Protein 5O9Q (pdb70)

CATH classification: 3.20.20.80

B-factor: mean 20.16, std 7.57, range [9.82, 66.35]

Organism: Saccharomyces cerevisiae (strain ATCC 204508 / S288c) (NCBI:txid559292)

Solvent-accessible surface area: 20096 Å² total; per-residue (Å²): 117,49,148,136,0,20,22,6,78,51,28,41,35,21,1,0,26,51,137,72,13,97,22,20,16,0,36,0,0,0,4,25,37,98,99,154,117,94,196,123,49,62,23,34,14,5,2,26,38,45,160,24,1,84,54,0,10,69,43,0,121,79,1,41,7,34,0,0,0,4,44,4,0,14,31,121,116,76,7,63,96,0,0,71,21,1,1,46,65,20,2,8,0,0,0,4,0,12,18,105,107,35,44,9,77,80,140,109,18,17,4,7,12,96,11,10,61,16,1,34,49,0,0,71,29,0,3,87,15,38,0,0,1,0,0,0,0,2,46,42,8,0,43,47,86,82,9,0,43,0,0,0,1,0,6,0,0,0,62,3,0,68,109,63,3,65,162,26,163,46,74,113,4,14,0,0,0,0,3,26,37,44,58,152,0,52,87,30,1,9,88,0,0,4,0,8,143,20,79,1,31,0,1,0,6,4,2,67,44,13,38,5,169,30,72,43,28,115,15,16,1,112,88,16,7,129,66,18,126,66,22,67,15,0,2,0,0,0,20,0,1,18,32,146,62,137,65,4,12,2,34,7,0,47,18,1,8,26,117,146,1,5,74,22,2,1,0,0,0,1,48,2,0,2,29,31,168,42,76,57,4,0,0,83,30,49,153,139,100,26,24,66,90,46,74,8,7,125,36,0,87,148,21,3,85,136,13,119,26,167,37,54,49,25,128,104,67,108,154,217,78,55,137,13,7,140,83,34,138,34,74,2,19,2,24,102,138,30,6,137,69,7,64,143,80,60,0,30,28,9,73,86,90,14,20,0,8,8,34,67,214,98,63,56,125,111,36,39,64,101,8,49,81,132,39,100,10,66,34,15,110,33,57,3,92,67,12,114,48,18,118,36,8,10,0,15,58,36,21,16,0,1,16,2,1,3,68,24,101,155,54,57,132,70,130,138,24,41,22,154,34,169,15,22,104,35,14,108,89,31,79,117,179,155

Secondary structure (DSSP, 8-state):
--TTSPPEEEETTEEEETTT-BBP-EEEEE--------SS-SS--GGG-HHHHHHHHHHHHHHT-SEEEE----TTS--HHHHHHHHHTT-EEEEES-BTTBS--TTS----HHHHHHHHHHHHHHTT-TTEEEEEEEESSS-STT-GGGHHHHHHHHHHHHHHHHHSSS----EEEEE---TTTHHHHHHHTTSTT---S-EEEEE----SS--HHHHSHHHHHHHHTT-SS-EEEEEE---SSSS---THHHHHTSHHHHTT--EEEES-SB--SSS--SEEE-TTS-EEE-THHHHHHHHHHH------BHHHHH--PPPPPPPBTTTB---SS-PPPP-HHHHHHHHHH-SEEE----HHHHHHHHHHHHS--GGG-EETTTTEE-TTTTS-HHHHHHHHHH-------SS--SS--TTEEE-GGGG---

InterPro domains:
  IPR004886 Glucanosyltransferase [PF03198] (28-343)
  IPR004886 Glucanosyltransferase [PTHR31468] (13-552)
  IPR012946 X8 domain [PF07983] (405-471)
  IPR012946 X8 domain [SM00768] (401-491)
  IPR017853 Glycoside hydrolase superfamily [SSF51445] (56-323)

GO terms:
  GO:0042124 1,3-beta-glucanosyltransferase activity (F, IDA)
  GO:0070880 fungal-type cell wall beta-glucan biosynthetic process (P, IDA)
  GO:0030476 ascospore wall assembly (P, IGI)
  GO:0000324 fungal-type vacuole (C, HDA)
  GO:0005737 cytoplasm (C, HDA)
  GO:0030476 ascospore wall assembly (P, IMP)

Structure (mmCIF, N/CA/C/O backbone):
data_5O9Q
#
_entry.id   5O9Q
#
_cell.length_a   49.963
_cell.length_b   70.508
_cell.length_c   150.585
_cell.angle_alpha   90.00
_cell.angle_beta   90.00
_cell.angle_gamma   90.00
#
_symmetry.space_group_name_H-M   'P 21 21 21'
#
loop_
_entity.id
_entity.type
_entity.pdbx_description
1 polymer '1,3-beta-glucanosyltransferase GAS2'
2 branched beta-D-glucopyranose-(1-3)-beta-D-glucopyranose-(1-3)-beta-D-glucopyranose
3 non-polymer (2~{R},3~{S},4~{S},5~{R},6~{S})-2-(hydroxymethyl)-6-[(2~{R},3~{R},4~{S},5~{R},6~{S})-2-(hydroxymethyl)-6-[(2~{R},3~{R},4~{S},5~{R},6~{R})-2-(hydroxymethyl)-3,5-bis(oxidanyl)-6-[4-(phenylmethoxymethyl)-1,2,3-triazol-1-yl]oxan-4-yl]oxy-3,5-bis(oxidanyl)oxan-4-yl]oxy-oxane-3,4,5-triol
4 water water
#
loop_
_atom_site.group_PDB
_atom_site.id
_atom_site.type_symbol
_atom_site.label_atom_id
_atom_site.label_alt_id
_atom_site.label_comp_id
_atom_site.label_asym_id
_atom_site.label_entity_id
_atom_site.label_seq_id
_atom_site.pdbx_PDB_ins_code
_atom_site.Cartn_x
_atom_site.Cartn_y
_atom_site.Cartn_z
_atom_site.occupancy
_atom_site.B_iso_or_equiv
_atom_site.auth_seq_id
_atom_site.auth_comp_id
_atom_site.auth_asym_id
_atom_site.auth_atom_id
_atom_site.pdbx_PDB_model_num
ATOM 1 N N . SER A 1 29 ? 2.466 -7.434 41.494 1.00 27.34 29 SER A N 1
ATOM 2 C CA . SER A 1 29 ? 2.466 -8.605 40.558 1.00 27.15 29 SER A CA 1
ATOM 3 C C . SER A 1 29 ? 1.540 -8.389 39.356 1.00 26.15 29 SER A C 1
ATOM 4 O O . SER A 1 29 ? 0.459 -7.810 39.495 1.00 26.45 29 SER A O 1
ATOM 7 N N . PHE A 1 30 ? 1.975 -8.869 38.190 1.00 25.16 30 PHE A N 1
ATOM 8 C CA . PHE A 1 30 ? 1.188 -8.817 36.952 1.00 23.99 30 PHE A CA 1
ATOM 9 C C . PHE A 1 30 ? 1.018 -10.208 36.323 1.00 23.83 30 PHE A C 1
ATOM 10 O O . PHE A 1 30 ? 0.889 -10.334 35.103 1.00 23.38 30 PHE A O 1
ATOM 18 N N . GLU A 1 31 ? 0.973 -11.246 37.161 1.00 23.89 31 GLU A N 1
ATOM 19 C CA . GLU A 1 31 ? 0.978 -12.643 36.692 0.50 23.96 31 GLU A CA 1
ATOM 20 C C . GLU A 1 31 ? -0.225 -12.988 35.806 1.00 23.31 31 GLU A C 1
ATOM 21 O O . GLU A 1 31 ? -0.093 -13.746 34.843 1.00 23.45 31 GLU A O 1
ATOM 27 N N . LYS A 1 32 ? -1.386 -12.420 36.129 1.00 22.52 32 LYS A N 1
ATOM 28 C CA . LYS A 1 32 ? -2.619 -12.687 35.384 1.00 21.93 32 LYS A CA 1
ATOM 29 C C . LYS A 1 32 ? -2.732 -11.914 34.061 1.00 20.71 32 LYS A C 1
ATOM 30 O O . LYS A 1 32 ? -3.650 -12.177 33.287 1.00 20.64 32 LYS A O 1
ATOM 36 N N . THR A 1 33 ? -1.824 -10.966 33.807 1.00 19.64 33 THR A N 1
ATOM 37 C CA . THR A 1 33 ? -1.765 -10.272 32.515 1.00 18.61 33 THR A CA 1
ATOM 38 C C . THR A 1 33 ? -0.356 -10.300 31.923 1.00 18.29 33 THR A C 1
ATOM 39 O O . THR A 1 33 ? 0.389 -9.322 32.046 1.00 18.02 33 THR A O 1
ATOM 43 N N . PRO A 1 34 ? 0.015 -11.420 31.269 1.00 18.11 34 PRO A N 1
ATOM 44 C CA . PRO A 1 34 ? 1.240 -11.420 30.471 1.00 17.92 34 PRO A CA 1
ATOM 45 C C . PRO A 1 34 ? 1.125 -10.414 29.333 1.00 17.27 34 PRO A C 1
ATOM 46 O O . PRO A 1 34 ? 0.030 -10.211 28.807 1.00 16.84 34 PRO A O 1
ATOM 50 N N . ALA A 1 35 ? 2.237 -9.793 28.962 1.00 16.89 35 ALA A N 1
ATOM 51 C CA . ALA A 1 35 ? 2.229 -8.810 27.878 1.00 16.46 35 ALA A CA 1
ATOM 52 C C . ALA A 1 35 ? 1.698 -9.441 26.594 1.00 16.41 35 ALA A C 1
ATOM 53 O O . ALA A 1 35 ? 1.997 -10.598 26.288 1.00 16.64 35 ALA A O 1
ATOM 55 N N . ILE A 1 36 ? 0.879 -8.683 25.872 1.00 16.03 36 ILE A N 1
ATOM 56 C CA . ILE A 1 36 ? 0.365 -9.099 24.574 1.00 16.03 36 ILE A CA 1
ATOM 57 C C . ILE A 1 36 ? 1.317 -8.573 23.506 1.00 16.13 36 ILE A C 1
ATOM 58 O O . ILE A 1 36 ? 1.766 -7.432 23.579 1.00 15.79 36 ILE A O 1
ATOM 63 N N . LYS A 1 37 ? 1.637 -9.414 22.528 1.00 16.65 37 LYS A N 1
ATOM 64 C CA . LYS A 1 37 ? 2.466 -9.009 21.393 1.00 16.97 37 LYS A CA 1
ATOM 65 C C . LYS A 1 37 ? 1.680 -9.185 20.105 1.00 16.93 37 LYS A C 1
ATOM 66 O O . LYS A 1 37 ? 0.620 -9.810 20.095 1.00 17.07 37 LYS A O 1
ATOM 72 N N . ILE A 1 38 ? 2.209 -8.618 19.027 1.00 16.83 38 ILE A N 1
ATOM 73 C CA . ILE A 1 38 ? 1.627 -8.754 17.699 1.00 17.01 38 ILE A CA 1
ATOM 74 C C . ILE A 1 38 ? 2.531 -9.643 16.856 1.00 17.66 38 ILE A C 1
ATOM 75 O O . ILE A 1 38 ? 3.748 -9.469 16.852 1.00 17.83 38 ILE A O 1
ATOM 80 N N . VAL A 1 39 ? 1.922 -10.609 16.169 1.00 18.36 39 VAL A N 1
ATOM 81 C CA . VAL A 1 39 ? 2.578 -11.350 15.093 1.00 19.04 39 VAL A CA 1
ATOM 82 C C . VAL A 1 39 ? 1.632 -11.306 13.895 1.00 19.31 39 VAL A C 1
ATOM 83 O O . VAL A 1 39 ? 0.481 -11.732 14.002 1.00 19.55 39 VAL A O 1
ATOM 87 N N . GLY A 1 40 ? 2.118 -10.774 12.772 1.00 19.57 40 GLY A N 1
ATOM 88 C CA . GLY A 1 40 ? 1.294 -10.536 11.584 1.00 19.67 40 GLY A CA 1
ATOM 89 C C . GLY A 1 40 ? 0.088 -9.664 11.884 1.00 19.32 40 GLY A C 1
ATOM 90 O O . GLY A 1 40 ? 0.241 -8.547 12.378 1.00 19.24 40 GLY A O 1
ATOM 91 N N . ASN A 1 41 ? -1.110 -10.183 11.616 1.00 19.26 41 ASN A N 1
ATOM 92 C CA . ASN A 1 41 ? -2.354 -9.429 11.833 1.00 18.86 41 ASN A CA 1
ATOM 93 C C . ASN A 1 41 ? -3.185 -9.910 13.033 1.00 18.49 41 ASN A C 1
ATOM 94 O O . ASN A 1 41 ? -4.409 -9.763 13.046 1.00 18.39 41 ASN A O 1
ATOM 99 N N . LYS A 1 42 ? -2.511 -10.475 14.041 1.00 18.26 42 LYS A N 1
ATOM 100 C CA . LYS A 1 42 ? -3.171 -10.971 15.251 1.00 17.99 42 LYS A CA 1
ATOM 101 C C . LYS A 1 42 ? -2.383 -10.622 16.518 1.00 17.42 42 LYS A C 1
ATOM 102 O O . LYS A 1 42 ? -1.163 -10.433 16.474 1.00 17.27 42 LYS A O 1
ATOM 108 N N . PHE A 1 43 ? -3.105 -10.521 17.633 1.00 16.95 43 PHE A N 1
ATOM 109 C CA . PHE A 1 43 ? -2.514 -10.352 18.963 1.00 16.75 43 PHE A CA 1
ATOM 110 C C . PHE A 1 43 ? -2.299 -11.729 19.583 1.00 17.20 43 PHE A C 1
ATOM 111 O O . PHE A 1 43 ? -3.136 -12.615 19.402 1.00 17.30 43 PHE A O 1
ATOM 119 N N . PHE A 1 44 ? -1.207 -11.894 20.330 1.00 17.48 44 PHE A N 1
ATOM 120 C CA . PHE A 1 44 ? -0.924 -13.148 21.041 1.00 18.10 44 PHE A CA 1
ATOM 121 C C . PHE A 1 44 ? -0.446 -12.888 22.462 1.00 18.41 44 PHE A C 1
ATOM 122 O O . PHE A 1 44 ? 0.334 -11.968 22.703 1.00 18.01 44 PHE A O 1
ATOM 130 N N . ASP A 1 45 ? -0.924 -13.713 23.392 1.00 19.12 45 ASP A N 1
ATOM 131 C CA . ASP A 1 45 ? -0.406 -13.762 24.758 1.00 19.79 45 ASP A CA 1
ATOM 132 C C . ASP A 1 45 ? 1.044 -14.246 24.679 1.00 20.39 45 ASP A C 1
ATOM 133 O O . ASP A 1 45 ? 1.304 -15.332 24.162 1.00 20.73 45 ASP A O 1
ATOM 138 N N . SER A 1 46 ? 1.978 -13.441 25.189 1.00 20.68 46 SER A N 1
ATOM 139 C CA . SER A 1 46 ? 3.415 -13.725 25.048 1.00 21.29 46 SER A CA 1
ATOM 140 C C . SER A 1 46 ? 3.907 -14.959 25.818 1.00 22.16 46 SER A C 1
ATOM 141 O O . SER A 1 46 ? 4.964 -15.496 25.484 1.00 22.79 46 SER A O 1
ATOM 144 N N . GLU A 1 47 ? 3.161 -15.389 26.838 1.00 22.73 47 GLU A N 1
ATOM 145 C CA . GLU A 1 47 ? 3.519 -16.577 27.629 1.00 23.52 47 GLU A CA 1
ATOM 146 C C . GLU A 1 47 ? 2.860 -17.856 27.115 1.00 23.69 47 GLU A C 1
ATOM 147 O O . GLU A 1 47 ? 3.543 -18.860 26.901 1.00 24.17 47 GLU A O 1
ATOM 153 N N . SER A 1 48 ? 1.542 -17.822 26.932 1.00 23.18 48 SER A N 1
ATOM 154 C CA . SER A 1 48 ? 0.786 -19.000 26.483 1.00 23.23 48 SER A CA 1
ATOM 155 C C . SER A 1 48 ? 0.889 -19.250 24.974 1.00 23.04 48 SER A C 1
ATOM 156 O O . SER A 1 48 ? 0.788 -20.393 24.529 1.00 23.51 48 SER A O 1
ATOM 159 N N . GLY A 1 49 ? 1.057 -18.182 24.193 1.00 22.27 49 GLY A N 1
ATOM 160 C CA . GLY A 1 49 ? 1.067 -18.273 22.732 1.00 21.99 49 GLY A CA 1
ATOM 161 C C . GLY A 1 49 ? -0.312 -18.353 22.089 1.00 21.65 49 GLY A C 1
ATOM 162 O O . GLY A 1 49 ? -0.413 -18.536 20.875 1.00 21.50 49 GLY A O 1
ATOM 163 N N . GLU A 1 50 ? -1.367 -18.202 22.892 1.00 21.36 50 GLU A N 1
ATOM 164 C CA . GLU A 1 50 ? -2.747 -18.265 22.412 1.00 21.23 50 GLU A CA 1
ATOM 165 C C . GLU A 1 50 ? -3.117 -16.903 21.840 1.00 20.20 50 GLU A C 1
ATOM 166 O O . GLU A 1 50 ? -2.645 -15.874 22.336 1.00 19.72 50 GLU A O 1
ATOM 172 N N . GLN A 1 51 ? -3.965 -16.891 20.813 1.00 19.59 51 GLN A N 1
ATOM 173 C CA . GLN A 1 51 ? -4.451 -15.629 20.251 1.00 18.91 51 GLN A CA 1
ATOM 174 C C . GLN A 1 51 ? -5.268 -14.874 21.299 1.00 18.32 51 GLN A C 1
ATOM 175 O O . GLN A 1 51 ? -6.058 -15.469 22.032 1.00 18.51 51 GLN A O 1
ATOM 181 N N . PHE A 1 52 ? -5.050 -13.562 21.355 1.00 17.54 52 PHE A N 1
ATOM 182 C CA . PHE A 1 52 ? -5.739 -12.675 22.282 1.00 17.05 52 PHE A CA 1
ATOM 183 C C . PHE A 1 52 ? -6.859 -11.964 21.534 1.00 16.57 52 PHE A C 1
ATOM 184 O O . PHE A 1 52 ? -6.607 -11.311 20.520 1.00 16.41 52 PHE A O 1
ATOM 192 N N . PHE A 1 53 ? -8.085 -12.110 22.030 1.00 16.36 53 PHE A N 1
ATOM 193 C CA . PHE A 1 53 ? -9.235 -11.361 21.528 1.00 16.04 53 PHE A CA 1
ATOM 194 C C . PHE A 1 53 ? -9.642 -10.321 22.558 1.00 15.61 53 PHE A C 1
ATOM 195 O O . PHE A 1 53 ? -9.786 -10.631 23.742 1.00 15.70 53 PHE A O 1
ATOM 203 N N . ILE A 1 54 ? -9.827 -9.087 22.093 1.00 15.11 54 ILE A N 1
ATOM 204 C CA . ILE A 1 54 ? -10.280 -7.992 22.941 1.00 14.78 54 ILE A CA 1
ATOM 205 C C . ILE A 1 54 ? -11.773 -8.170 23.216 1.00 14.79 54 ILE A C 1
ATOM 206 O O . ILE A 1 54 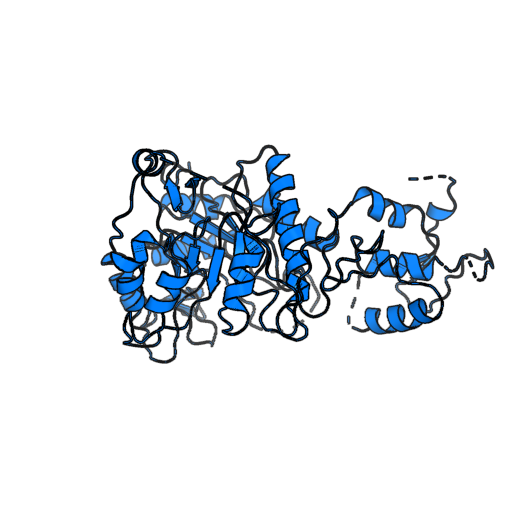? -12.565 -8.234 22.286 1.00 14.76 54 ILE A O 1
ATOM 211 N N . LYS A 1 55 ? -12.126 -8.286 24.493 1.00 14.81 55 LYS A N 1
ATOM 212 C CA . LYS A 1 55 ? -13.504 -8.202 24.968 1.00 14.88 55 LYS A CA 1
ATOM 213 C C . LYS A 1 55 ? -13.527 -7.007 25.894 1.00 14.40 55 LYS A C 1
ATOM 214 O O . LYS A 1 55 ? -13.207 -7.126 27.075 1.00 14.50 55 LYS A O 1
ATOM 220 N N . GLY A 1 56 ? -13.875 -5.844 25.353 1.00 13.86 56 GLY A N 1
ATOM 221 C CA . GLY A 1 56 ? -13.609 -4.596 26.049 1.00 13.47 56 GLY A CA 1
ATOM 222 C C . GLY A 1 56 ? -14.772 -3.668 26.297 1.00 13.17 56 GLY A C 1
ATOM 223 O O . GLY A 1 56 ? -15.889 -3.882 25.818 1.00 13.09 56 GLY A O 1
ATOM 224 N N . ILE A 1 57 ? -14.489 -2.632 27.076 1.00 12.95 57 ILE A N 1
ATOM 225 C CA . ILE A 1 57 ? -15.415 -1.521 27.252 1.00 12.86 57 ILE A CA 1
ATOM 226 C C . ILE A 1 57 ? -14.620 -0.228 27.444 1.00 12.76 57 ILE A C 1
ATOM 227 O O . ILE A 1 57 ? -13.550 -0.233 28.053 1.00 12.66 57 ILE A O 1
ATOM 232 N N . ALA A 1 58 ? -15.129 0.867 26.885 1.00 12.78 58 ALA A N 1
ATOM 233 C CA . ALA A 1 58 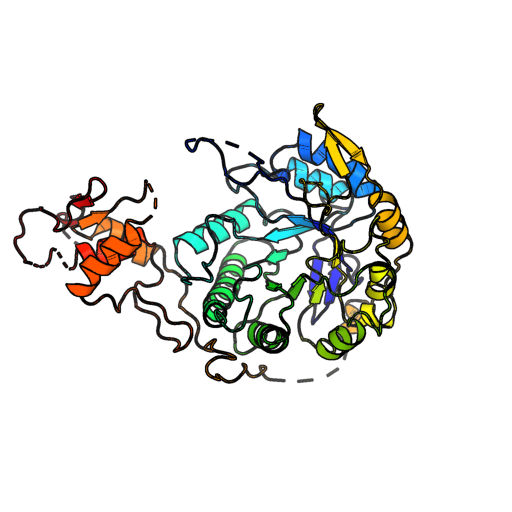? -14.538 2.185 27.114 1.00 12.87 58 ALA A CA 1
ATOM 234 C C . ALA A 1 58 ? -14.801 2.597 28.559 1.00 13.21 58 ALA A C 1
ATOM 235 O O . ALA A 1 58 ? -15.879 2.332 29.093 1.00 13.29 58 ALA A O 1
ATOM 237 N N . TYR A 1 59 ? -13.808 3.229 29.178 1.00 13.53 59 TYR A N 1
ATOM 238 C CA . TYR A 1 59 ? -13.857 3.610 30.590 1.00 14.12 59 TYR A CA 1
ATOM 239 C C . TYR A 1 59 ? -13.221 4.996 30.762 1.00 14.65 59 TYR A C 1
ATOM 240 O O . TYR A 1 59 ? -12.006 5.123 30.781 1.00 14.58 59 TYR A O 1
ATOM 249 N N . GLN A 1 60 ? -14.056 6.023 30.911 1.00 15.51 60 GLN A N 1
ATOM 250 C CA . GLN A 1 60 ? -13.628 7.421 30.889 1.00 16.24 60 GLN A CA 1
ATOM 251 C C . GLN A 1 60 ? -14.734 8.304 31.461 1.00 17.71 60 GLN A C 1
ATOM 252 O O . GLN A 1 60 ? -15.865 8.284 30.972 1.00 17.56 60 GLN A O 1
ATOM 258 N N . LEU A 1 61 ? -14.384 9.075 32.487 1.00 19.73 61 LEU A N 1
ATOM 259 C CA . LEU A 1 61 ? -15.306 9.980 33.170 1.00 21.79 61 LEU A CA 1
ATOM 260 C C . LEU A 1 61 ? -15.154 11.371 32.555 1.00 23.38 61 LEU A C 1
ATOM 261 O O . LEU A 1 61 ? -14.051 11.750 32.164 1.00 23.60 61 LEU A O 1
ATOM 266 N N . GLN A 1 62 ? -16.257 12.115 32.457 1.00 25.63 62 GLN A N 1
ATOM 267 C CA . GLN A 1 62 ? -16.238 13.503 31.972 1.00 27.54 62 GLN A CA 1
ATOM 268 C C . GLN A 1 62 ? -16.589 14.468 33.102 1.00 29.18 62 GLN A C 1
ATOM 269 O O . GLN A 1 62 ? -17.136 14.060 34.131 1.00 29.77 62 GLN A O 1
ATOM 275 N N . ARG A 1 63 ? -16.265 15.743 32.893 1.00 30.94 63 ARG A N 1
ATOM 276 C CA . ARG A 1 63 ? -16.751 16.835 33.738 1.00 32.38 63 ARG A CA 1
ATOM 277 C C . ARG A 1 63 ? -17.999 17.430 33.090 1.00 33.42 63 ARG A C 1
ATOM 278 O O . ARG A 1 63 ? -18.014 17.677 31.881 1.00 33.55 63 ARG A O 1
ATOM 286 N N . SER A 1 64 ? -19.039 17.654 33.893 1.00 34.69 64 SER A N 1
ATOM 287 C CA . SER A 1 64 ? -20.308 18.199 33.399 1.00 35.37 64 SER A CA 1
ATOM 288 C C . SER A 1 64 ? -20.196 19.697 33.134 1.00 35.81 64 SER A C 1
ATOM 289 O O . SER A 1 64 ? -19.615 20.437 33.929 1.00 36.64 64 SER A O 1
ATOM 292 N N . GLY A 1 73 ? -10.416 28.470 37.637 1.00 48.89 73 GLY A N 1
ATOM 293 C CA . GLY A 1 73 ? -9.785 28.863 36.382 1.00 48.48 73 GLY A CA 1
ATOM 294 C C . GLY A 1 73 ? -9.083 27.703 35.703 1.00 47.79 73 GLY A C 1
ATOM 295 O O . GLY A 1 73 ? -9.553 27.196 34.681 1.00 47.63 73 GLY A O 1
ATOM 296 N N . ALA A 1 74 ? -7.954 27.288 36.277 1.00 47.43 74 ALA A N 1
ATOM 297 C CA . ALA A 1 74 ? -7.160 26.176 35.745 1.00 46.53 74 ALA A CA 1
ATOM 298 C C . ALA A 1 74 ? -6.324 25.510 36.845 1.00 46.07 74 ALA A C 1
ATOM 299 O O . ALA A 1 74 ? -5.093 25.449 36.763 1.00 46.21 74 ALA A O 1
ATOM 301 N N . PHE A 1 75 ? -7.016 25.016 37.872 1.00 45.49 75 PHE A N 1
ATOM 302 C CA . PHE A 1 75 ? -6.388 24.286 38.986 1.00 44.85 75 PHE A CA 1
ATOM 303 C C . PHE A 1 75 ? -6.602 22.767 38.885 1.00 43.33 75 PHE A C 1
ATOM 304 O O . PHE A 1 75 ? -6.181 22.023 39.774 1.00 43.47 75 PHE A O 1
ATOM 312 N N . GLU A 1 76 ? -7.256 22.319 37.810 1.00 41.55 76 GLU A N 1
ATOM 313 C CA . GLU A 1 76 ? -7.481 20.896 37.540 1.00 40.08 76 GLU A CA 1
ATOM 314 C C . GLU A 1 76 ? -7.514 20.643 36.033 1.00 38.23 76 GLU A C 1
ATOM 315 O O . GLU A 1 76 ? -7.764 21.563 35.249 1.00 38.20 76 GLU A O 1
ATOM 321 N N . THR A 1 77 ? -7.263 19.397 35.636 1.00 36.20 77 THR A N 1
ATOM 322 C CA . THR A 1 77 ? -7.334 19.002 34.225 1.00 34.53 77 THR A CA 1
ATOM 323 C C . THR A 1 77 ? -8.789 18.962 33.757 1.00 33.19 77 THR A C 1
ATOM 324 O O . THR A 1 77 ? -9.687 18.659 34.543 1.00 33.09 77 THR A O 1
ATOM 328 N N . SER A 1 78 ? -9.011 19.282 32.481 1.00 31.49 78 SER A N 1
ATOM 329 C CA . SER A 1 78 ? -10.354 19.252 31.883 1.00 30.26 78 SER A CA 1
ATOM 330 C C . SER A 1 78 ? -10.923 17.834 31.883 1.00 28.67 78 SER A C 1
ATOM 331 O O . SER A 1 78 ? -12.083 17.616 32.238 1.00 28.96 78 SER A O 1
ATOM 334 N N . TYR A 1 79 ? -10.089 16.886 31.464 1.00 26.64 79 TYR A N 1
ATOM 335 C CA . TYR A 1 79 ? -10.388 15.453 31.578 1.00 25.11 79 TYR A CA 1
ATOM 336 C C . TYR A 1 79 ? -10.244 14.976 33.026 1.00 24.42 79 TYR A C 1
ATOM 337 O O . TYR A 1 79 ? -9.510 15.579 33.812 1.00 24.60 79 TYR A O 1
ATOM 346 N N . ILE A 1 80 ? -10.961 13.904 33.366 1.00 23.28 80 ILE A N 1
ATOM 347 C CA . ILE A 1 80 ? -10.797 13.209 34.646 1.00 22.65 80 ILE A CA 1
ATOM 348 C C . ILE A 1 80 ? -10.036 11.907 34.393 1.00 21.37 80 ILE A C 1
ATOM 349 O O . ILE A 1 80 ? -10.345 11.181 33.447 1.00 21.04 80 ILE A O 1
ATOM 354 N N . ASP A 1 81 ? -9.052 11.623 35.245 1.00 20.20 81 ASP A N 1
ATOM 355 C CA . ASP A 1 81 ? -8.246 10.408 35.151 1.00 19.21 81 ASP A CA 1
ATOM 356 C C . ASP A 1 81 ? -8.672 9.421 36.240 1.00 18.99 81 ASP A C 1
ATOM 357 O O . ASP A 1 81 ? -8.151 9.447 37.359 1.00 19.16 81 ASP A O 1
ATOM 362 N N . ALA A 1 82 ? -9.609 8.541 35.895 1.00 18.52 82 ALA A N 1
ATOM 363 C CA . ALA A 1 82 ? -10.103 7.517 36.825 1.00 18.51 82 ALA A CA 1
ATOM 364 C C . ALA A 1 82 ? -9.022 6.520 37.262 1.00 18.44 82 ALA A C 1
ATOM 365 O O . ALA A 1 82 ? -9.063 6.021 38.386 1.00 18.56 82 ALA A O 1
ATOM 367 N N . LEU A 1 83 ? -8.053 6.241 36.387 1.00 18.06 83 LEU A N 1
ATOM 368 C CA . LEU A 1 83 ? -6.936 5.350 36.731 1.00 18.17 83 LEU A CA 1
ATOM 369 C C . LEU A 1 83 ? -5.876 5.981 37.650 1.00 18.28 83 LEU A C 1
ATOM 370 O O . LEU A 1 83 ? -4.963 5.284 38.089 1.00 18.29 83 LEU A O 1
ATOM 375 N N . ALA A 1 84 ? -5.978 7.284 37.915 1.00 18.31 84 ALA A N 1
ATOM 376 C CA . ALA A 1 84 ? -5.147 7.957 38.919 1.00 18.62 84 ALA A CA 1
ATOM 377 C C . ALA A 1 84 ? -5.839 8.097 40.281 1.00 19.03 84 ALA A C 1
ATOM 378 O O . ALA A 1 84 ? -5.252 8.659 41.206 1.00 19.34 84 ALA A O 1
ATOM 380 N N . ASP A 1 85 ? -7.068 7.593 40.411 1.00 19.19 85 ASP A N 1
ATOM 381 C CA . ASP A 1 85 ? -7.845 7.739 41.644 1.00 19.73 85 ASP A CA 1
ATOM 382 C C . ASP A 1 85 ? -8.353 6.364 42.102 1.00 19.64 85 ASP A C 1
ATOM 383 O O . ASP A 1 85 ? -9.379 5.886 41.613 1.00 19.50 85 ASP A O 1
ATOM 388 N N . PRO A 1 86 ? -7.624 5.715 43.036 1.00 19.79 86 PRO A N 1
ATOM 389 C CA . PRO A 1 86 ? -8.005 4.398 43.549 1.00 19.89 86 PRO A CA 1
ATOM 390 C C . PRO A 1 86 ? -9.465 4.250 43.996 1.00 19.97 86 PRO A C 1
ATOM 391 O O . PRO A 1 86 ? -10.074 3.221 43.718 1.00 19.77 86 PRO A O 1
ATOM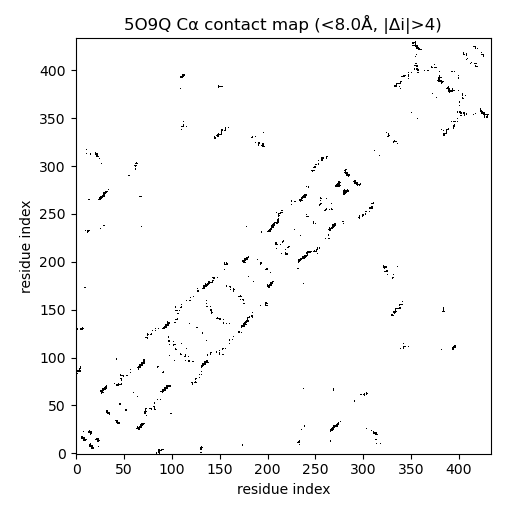 395 N N . LYS A 1 87 ? -10.032 5.264 44.651 1.00 20.21 87 LYS A N 1
ATOM 396 C CA . LYS A 1 87 ? -11.436 5.177 45.085 1.00 20.47 87 LYS A CA 1
ATOM 397 C C . LYS A 1 87 ? -12.422 5.041 43.916 1.00 19.82 87 LYS A C 1
ATOM 398 O O . LYS A 1 87 ? -13.471 4.423 44.070 1.00 19.86 87 LYS A O 1
ATOM 404 N N . ILE A 1 88 ? -12.077 5.599 42.754 1.00 19.24 88 ILE A N 1
ATOM 405 C CA . ILE A 1 88 ? -12.902 5.445 41.556 1.00 18.69 88 ILE A CA 1
ATOM 406 C C . ILE A 1 88 ? -12.663 4.076 40.914 1.00 18.19 88 ILE A C 1
ATOM 407 O O . ILE A 1 88 ? -13.602 3.304 40.735 1.00 18.15 88 ILE A O 1
ATOM 412 N N . CYS A 1 89 ? -11.411 3.771 40.574 1.00 17.75 89 CYS A N 1
ATOM 413 C CA . CYS A 1 89 ? -11.116 2.542 39.828 1.00 17.42 89 CYS A CA 1
ATOM 414 C C . CYS A 1 89 ? -11.433 1.269 40.624 1.00 17.56 89 CYS A C 1
ATOM 415 O O . CYS A 1 89 ? -11.939 0.305 40.057 1.00 17.45 89 CYS A O 1
ATOM 418 N N . LEU A 1 90 ? -11.163 1.274 41.929 1.00 17.84 90 LEU A N 1
ATOM 419 C CA . LEU A 1 90 ? -11.455 0.105 42.772 1.00 18.11 90 LEU A CA 1
ATOM 420 C C . LEU A 1 90 ? -12.956 -0.087 43.040 1.00 18.16 90 LEU A C 1
ATOM 421 O O . LEU A 1 90 ? -13.388 -1.202 43.331 1.00 18.36 90 LEU A O 1
ATOM 426 N N . ARG A 1 91 ? -13.743 0.988 42.936 1.00 18.09 91 ARG A N 1
ATOM 427 C CA . ARG A 1 91 ? -15.208 0.878 42.923 1.00 18.12 91 ARG A CA 1
ATOM 428 C C . ARG A 1 91 ? -15.693 0.144 41.670 1.00 17.77 91 ARG A C 1
ATOM 429 O O . ARG A 1 91 ? -16.569 -0.711 41.754 1.00 17.98 91 ARG A O 1
ATOM 437 N N . ASP A 1 92 ? -15.127 0.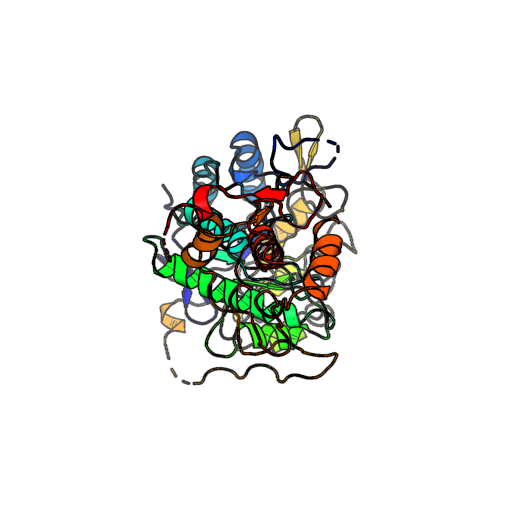485 40.514 1.00 17.44 92 ASP A N 1
ATOM 438 C CA . ASP A 1 92 ? -15.651 0.007 39.231 1.00 17.21 92 ASP A CA 1
ATOM 439 C C . ASP A 1 92 ? -15.124 -1.350 38.758 1.00 17.25 92 ASP A C 1
ATOM 440 O O . ASP A 1 92 ? -15.835 -2.058 38.049 1.00 17.08 92 ASP A O 1
ATOM 445 N N . ILE A 1 93 ? -13.899 -1.717 39.139 1.00 17.56 93 ILE A N 1
ATOM 446 C CA . ILE A 1 93 ? -13.309 -2.993 38.694 1.00 17.80 93 ILE A CA 1
ATOM 447 C C . ILE A 1 93 ? -14.189 -4.227 39.004 1.00 18.10 93 ILE A C 1
ATOM 448 O O . ILE A 1 93 ? -14.322 -5.100 38.145 1.00 18.02 93 ILE A O 1
ATOM 453 N N . PRO A 1 94 ? -14.801 -4.299 40.208 1.00 18.52 94 PRO A N 1
ATOM 454 C CA . PRO A 1 94 ? -15.769 -5.377 40.470 1.00 18.85 94 PRO A CA 1
ATOM 455 C C . PRO A 1 94 ? -16.927 -5.460 39.463 1.00 18.79 94 PRO A C 1
ATOM 456 O O . PRO A 1 94 ? -17.331 -6.559 39.084 1.00 18.95 94 PRO A O 1
ATOM 460 N N . PHE A 1 95 ? -17.438 -4.312 39.025 1.00 18.78 95 PHE A N 1
ATOM 461 C CA . PHE A 1 95 ? -18.496 -4.281 38.009 1.00 18.75 95 PHE A CA 1
ATOM 462 C C . PHE A 1 95 ? -17.955 -4.651 36.627 1.00 18.53 95 PHE A C 1
ATOM 463 O O . PHE A 1 95 ? -18.621 -5.347 35.866 1.00 18.32 95 PHE A O 1
ATOM 471 N N . LEU A 1 96 ? -16.740 -4.201 36.320 1.00 18.54 96 LEU A N 1
ATOM 472 C CA . LEU A 1 96 ? -16.059 -4.594 35.084 1.00 18.52 96 LEU A CA 1
ATOM 473 C C . LEU A 1 96 ? -15.785 -6.104 35.048 1.00 19.02 96 LEU A C 1
ATOM 474 O O . LEU A 1 96 ? -15.916 -6.735 33.999 1.00 18.72 96 LEU A O 1
ATOM 479 N N . LYS A 1 97 ? -15.425 -6.674 36.200 1.00 19.84 97 LYS A N 1
ATOM 480 C CA . LYS A 1 97 ? -15.283 -8.129 36.357 1.00 20.71 97 LYS A CA 1
ATOM 481 C C . LYS A 1 97 ? -16.596 -8.855 36.040 1.00 21.07 97 LYS A C 1
ATOM 482 O O . LYS A 1 97 ? -16.589 -9.845 35.305 1.00 20.96 97 LYS A O 1
ATOM 488 N N . MET A 1 98 ? -17.709 -8.354 36.581 1.00 21.57 98 MET A N 1
ATOM 489 C CA . MET A 1 98 ? -19.039 -8.928 36.307 1.00 22.08 98 MET A CA 1
ATOM 490 C C . MET A 1 98 ? -19.408 -8.889 34.823 1.00 21.21 98 MET A C 1
ATOM 491 O O . MET A 1 98 ? -20.006 -9.837 34.313 1.00 21.19 98 MET A O 1
ATOM 496 N N . LEU A 1 99 ? -19.053 -7.801 34.139 1.00 20.20 99 LEU A N 1
ATOM 497 C CA . LEU A 1 99 ? -19.253 -7.699 32.684 1.00 19.57 99 LEU A CA 1
ATOM 498 C C . LEU A 1 99 ? -18.445 -8.726 31.890 1.00 19.06 99 LEU A C 1
ATOM 499 O O . LEU A 1 99 ? -18.842 -9.101 30.787 1.00 19.06 99 LEU A O 1
ATOM 504 N N . GLY A 1 100 ? -17.306 -9.146 32.437 1.00 18.52 100 GLY A N 1
ATOM 505 C CA . GLY A 1 100 ? -16.461 -10.159 31.817 1.00 18.14 100 GLY A CA 1
ATOM 506 C C . GLY A 1 100 ? -15.512 -9.591 30.777 1.00 17.47 100 GLY A C 1
ATOM 507 O O . GLY A 1 100 ? -15.108 -10.301 29.856 1.00 17.65 100 GLY A O 1
ATOM 508 N N . VAL A 1 101 ? -15.153 -8.315 30.922 1.00 16.71 101 VAL A N 1
ATOM 509 C CA . VAL A 1 101 ? -14.200 -7.675 30.010 1.00 16.08 101 VAL A CA 1
ATOM 510 C C . VAL A 1 101 ? -12.758 -8.028 30.363 1.00 15.78 101 VAL A C 1
ATOM 511 O O . VAL A 1 101 ? -12.433 -8.236 31.535 1.00 16.04 101 VAL A O 1
ATOM 515 N N . ASN A 1 102 ? -11.907 -8.103 29.339 1.00 15.27 102 ASN A N 1
ATOM 516 C CA . ASN A 1 102 ? -10.458 -8.228 29.526 1.00 15.03 102 ASN A CA 1
ATOM 517 C C . ASN A 1 102 ? -9.678 -6.984 29.092 1.00 14.48 102 ASN A C 1
ATOM 518 O O . ASN A 1 102 ? -8.453 -6.977 29.174 1.00 14.35 102 ASN A O 1
ATOM 523 N N . THR A 1 103 ? -10.374 -5.945 28.622 1.00 13.97 103 THR A N 1
ATOM 524 C CA . THR A 1 103 ? -9.715 -4.731 28.125 1.00 13.58 103 THR A CA 1
ATOM 525 C C . THR A 1 103 ? -10.567 -3.488 28.398 1.00 13.25 103 THR A C 1
ATOM 526 O O . THR A 1 103 ? -11.792 -3.537 28.308 1.00 13.18 103 THR A O 1
ATOM 530 N N . LEU A 1 104 ? -9.905 -2.385 28.743 1.00 12.94 104 LEU A N 1
ATOM 531 C CA . LEU A 1 104 ? -10.536 -1.065 28.792 1.00 12.72 104 LEU A CA 1
ATOM 532 C C . LEU A 1 104 ? -9.940 -0.185 27.709 1.00 12.42 104 LEU A C 1
ATOM 533 O O . LEU A 1 104 ? -8.754 -0.307 27.405 1.00 12.41 104 LEU A O 1
ATOM 538 N N . ARG A 1 105 ? -10.755 0.691 27.122 1.00 12.19 105 ARG A N 1
ATOM 539 C CA . ARG A 1 105 ? -10.215 1.826 26.374 1.00 11.98 105 ARG A CA 1
ATOM 540 C C . ARG A 1 105 ? -10.303 3.064 27.250 1.00 11.86 105 ARG A C 1
ATOM 541 O O . ARG A 1 105 ? -11.381 3.419 27.722 1.00 11.88 105 ARG A O 1
ATOM 549 N N . VAL A 1 106 ? -9.158 3.713 27.443 1.00 11.74 106 VAL A N 1
ATOM 550 C CA . VAL A 1 106 ? -9.059 4.946 28.206 1.00 11.78 106 VAL A CA 1
ATOM 551 C C . VAL A 1 106 ? -8.608 6.022 27.222 1.00 11.67 106 VAL A C 1
ATOM 552 O O . VAL A 1 106 ? -7.637 5.831 26.490 1.00 11.48 106 VAL A O 1
ATOM 556 N N . TYR A 1 107 ? -9.336 7.135 27.189 1.00 11.75 107 TYR A N 1
ATOM 557 C CA . TYR A 1 107 ? -9.081 8.210 26.225 1.00 11.81 107 TYR A CA 1
ATOM 558 C C . TYR A 1 107 ? -8.116 9.269 26.736 1.00 11.97 107 TYR A C 1
ATOM 559 O O . TYR A 1 107 ? -7.522 9.983 25.935 1.00 11.77 107 TYR A O 1
ATOM 568 N N . ALA A 1 108 ? -7.964 9.393 28.054 1.00 12.35 108 ALA A N 1
ATOM 569 C CA . ALA A 1 108 ? -7.080 10.414 28.610 1.00 12.74 108 ALA A CA 1
ATOM 570 C C . ALA A 1 108 ? -6.617 10.069 30.014 1.00 13.12 108 ALA A C 1
ATOM 571 O O . ALA A 1 108 ? -7.436 9.749 30.877 1.00 13.31 108 ALA A O 1
ATOM 573 N N . ILE A 1 109 ? -5.301 10.124 30.221 1.00 13.42 109 ILE A N 1
ATOM 574 C CA . ILE A 1 109 ? -4.698 10.053 31.559 1.00 13.91 109 ILE A CA 1
ATOM 575 C C . ILE A 1 109 ? -3.882 11.316 31.821 1.00 14.28 109 ILE A C 1
ATOM 576 O O . ILE A 1 109 ? -3.467 12.004 30.888 1.00 14.23 109 ILE A O 1
ATOM 581 N N . ASP A 1 110 ? -3.687 11.617 33.100 1.00 14.88 110 ASP A N 1
ATOM 582 C CA . ASP A 1 110 ? -2.837 12.709 33.545 1.00 15.33 110 ASP A CA 1
ATOM 583 C C . ASP A 1 110 ? -1.461 12.102 33.810 1.00 15.52 110 ASP A C 1
ATOM 584 O O . ASP A 1 110 ? -1.291 11.398 34.803 1.00 15.63 110 ASP A O 1
ATOM 589 N N . PRO A 1 111 ? -0.466 12.383 32.942 1.00 15.57 111 PRO A N 1
ATOM 590 C CA . PRO A 1 111 ? 0.847 11.743 33.110 1.00 15.83 111 PRO A CA 1
ATOM 591 C C . PRO A 1 111 ? 1.654 12.185 34.341 1.00 16.41 111 PRO A C 1
ATOM 592 O O . PRO A 1 111 ? 2.653 11.543 34.659 1.00 16.75 111 PRO A O 1
ATOM 596 N N . THR A 1 112 ? 1.237 13.256 35.018 1.00 16.81 112 THR A N 1
ATOM 597 C CA . THR A 1 112 ? 1.898 13.696 36.253 1.00 17.37 112 THR A CA 1
ATOM 598 C C . THR A 1 112 ? 1.481 12.879 37.482 1.00 17.83 112 THR A C 1
ATOM 599 O O . THR A 1 112 ? 2.134 12.973 38.521 1.00 18.27 112 THR A O 1
ATOM 603 N N . LYS A 1 113 ? 0.399 12.101 37.369 1.00 17.90 113 LYS A N 1
ATOM 604 C CA . LYS A 1 113 ? -0.113 11.282 38.475 1.00 18.37 113 LYS A CA 1
ATOM 605 C C . LYS A 1 113 ? 0.353 9.831 38.374 1.00 18.18 113 LYS A C 1
ATOM 606 O O . LYS A 1 113 ? 0.708 9.351 37.295 1.00 17.91 113 LYS A O 1
ATOM 612 N N . SER A 1 114 ? 0.335 9.139 39.510 1.00 18.35 114 SER A N 1
ATOM 613 C CA . SER A 1 114 ? 0.646 7.709 39.572 1.00 18.26 114 SER A CA 1
ATOM 614 C C . SER A 1 114 ? -0.541 6.886 39.070 1.00 17.86 114 SER A C 1
ATOM 615 O O . SER A 1 114 ? -1.692 7.280 39.257 1.00 17.78 114 SER A O 1
ATOM 618 N N . HIS A 1 115 ? -0.253 5.751 38.429 1.00 17.56 115 HIS A N 1
ATOM 619 C CA . HIS A 1 115 ? -1.292 4.804 37.983 1.00 17.33 115 HIS A CA 1
ATOM 620 C C . HIS A 1 115 ? -1.055 3.359 38.415 1.00 17.65 115 HIS A C 1
ATOM 621 O O . HIS A 1 115 ? -1.791 2.469 37.994 1.00 17.43 115 HIS A O 1
ATOM 628 N N . ASP A 1 116 ? -0.060 3.119 39.269 1.00 18.18 116 ASP A N 1
ATOM 629 C CA . ASP A 1 116 ? 0.310 1.740 39.622 1.00 18.61 116 ASP A CA 1
ATOM 630 C C . ASP A 1 116 ? -0.790 0.992 40.384 1.00 18.34 116 ASP A C 1
ATOM 631 O O . ASP A 1 116 ? -1.022 -0.185 40.114 1.00 18.25 116 ASP A O 1
ATOM 636 N N . ILE A 1 117 ? -1.486 1.674 41.293 1.00 18.12 117 ILE A N 1
ATOM 637 C CA . ILE A 1 117 ? -2.556 1.036 42.074 1.00 18.06 117 ILE A CA 1
ATOM 638 C C . ILE A 1 117 ? -3.672 0.523 41.159 1.00 17.50 117 ILE A C 1
ATOM 639 O O . ILE A 1 117 ? -4.044 -0.648 41.233 1.00 17.51 117 ILE A O 1
ATOM 644 N N . CYS A 1 118 ? -4.183 1.385 40.283 1.00 16.94 118 CYS A N 1
ATOM 645 C CA . CYS A 1 118 ? -5.280 0.990 39.399 1.00 16.59 118 CYS A CA 1
ATOM 646 C C . CYS A 1 118 ? -4.847 -0.022 38.333 1.00 16.16 118 CYS A C 1
ATOM 647 O O . CYS A 1 118 ? -5.587 -0.959 38.044 1.00 15.94 118 CYS A O 1
ATOM 650 N N . MET A 1 119 ? -3.656 0.160 37.760 1.00 15.87 119 MET A N 1
ATOM 651 C CA . MET A 1 119 ? -3.147 -0.781 36.757 1.00 15.72 119 MET A CA 1
ATOM 652 C C . MET A 1 119 ? -2.888 -2.172 37.342 1.00 16.16 119 MET A C 1
ATOM 653 O O . MET A 1 119 ? -3.183 -3.177 36.692 1.00 16.03 119 MET A O 1
ATOM 658 N N . GLU A 1 120 ? -2.358 -2.229 38.564 1.00 16.73 120 GLU A N 1
ATOM 659 C CA . GLU A 1 120 ? -2.177 -3.511 39.256 1.00 17.26 120 GLU A CA 1
ATOM 660 C C . GLU A 1 120 ? -3.514 -4.162 39.621 1.00 17.09 120 GLU A C 1
ATOM 661 O O . GLU A 1 120 ? -3.664 -5.376 39.484 1.00 17.12 120 GLU A O 1
ATOM 667 N N . ALA A 1 121 ? -4.479 -3.356 40.062 1.00 16.80 121 ALA A N 1
ATOM 668 C CA . ALA A 1 121 ? -5.828 -3.856 40.355 1.00 16.71 121 ALA A CA 1
ATOM 669 C C . ALA A 1 121 ? -6.515 -4.408 39.105 1.00 16.37 121 ALA A C 1
ATOM 670 O O . ALA A 1 121 ? -7.173 -5.444 39.168 1.00 16.49 121 ALA A O 1
ATOM 672 N N . LEU A 1 122 ? -6.354 -3.720 37.976 1.00 15.92 122 LEU A N 1
ATOM 673 C CA . LEU A 1 122 ? -6.840 -4.227 36.688 1.00 15.67 122 LEU A CA 1
ATOM 674 C C . LEU A 1 122 ? -6.151 -5.534 36.308 1.00 15.85 122 LEU A C 1
ATOM 675 O O . LEU A 1 122 ? -6.812 -6.492 35.902 1.00 15.76 122 LEU A O 1
ATOM 680 N N . SER A 1 123 ? -4.828 -5.575 36.458 1.00 16.18 123 SER A N 1
ATOM 681 C CA . SER A 1 123 ? -4.066 -6.793 36.174 1.00 16.55 123 SER A CA 1
ATOM 682 C C . SER A 1 123 ? -4.533 -7.995 36.997 1.00 17.10 123 SER A C 1
ATOM 683 O O . SER A 1 123 ? -4.643 -9.095 36.461 1.00 17.29 123 SER A O 1
ATOM 686 N N . ALA A 1 124 ? -4.836 -7.773 38.277 1.00 17.48 124 ALA A N 1
ATOM 687 C CA . ALA A 1 124 ? -5.338 -8.836 39.164 1.00 18.11 124 ALA A CA 1
ATOM 688 C C . ALA A 1 124 ? -6.654 -9.473 38.688 1.00 18.29 124 ALA A C 1
ATOM 689 O O . ALA A 1 124 ? -6.954 -10.610 39.060 1.00 18.67 124 ALA A O 1
ATOM 691 N N . GLU A 1 125 ? -7.431 -8.747 37.880 1.00 18.24 125 GLU A N 1
ATOM 692 C CA . GLU A 1 125 ? -8.629 -9.291 37.232 1.00 18.44 125 GLU A CA 1
ATOM 693 C C . GLU A 1 125 ? -8.436 -9.645 35.747 1.00 17.79 125 GLU A C 1
ATOM 694 O O . GLU A 1 125 ? -9.414 -9.836 35.026 1.00 17.83 125 GLU A O 1
ATOM 700 N N . GLY A 1 126 ? -7.186 -9.770 35.303 1.00 17.29 126 GLY A N 1
ATOM 701 C CA . GLY A 1 126 ? -6.872 -10.108 33.915 1.00 16.82 126 GLY A CA 1
ATOM 702 C C . GLY A 1 126 ? -7.205 -9.040 32.887 1.00 16.17 126 GLY A C 1
ATOM 703 O O . GLY A 1 126 ? -7.431 -9.365 31.720 1.00 16.06 126 GLY A O 1
ATOM 704 N N . MET A 1 127 ? -7.219 -7.773 33.304 1.00 15.63 127 MET A N 1
ATOM 705 C CA . MET A 1 127 ? -7.656 -6.680 32.431 1.00 15.06 127 MET A CA 1
ATOM 706 C C . MET A 1 127 ? -6.492 -5.856 31.898 1.00 14.43 127 MET A C 1
ATOM 707 O O . MET A 1 127 ? -5.562 -5.516 32.635 1.00 14.42 127 MET A O 1
ATOM 712 N N . TYR A 1 128 ? -6.585 -5.542 30.607 1.00 13.78 128 TYR A N 1
ATOM 713 C CA . TYR A 1 128 ? -5.609 -4.749 29.872 1.00 13.31 128 TYR A CA 1
ATOM 714 C C . TYR A 1 128 ? -6.181 -3.362 29.567 1.00 12.87 128 TYR A C 1
ATOM 715 O O . TYR A 1 128 ? -7.380 -3.128 29.738 1.00 12.74 128 TYR A O 1
ATOM 724 N N . VAL A 1 129 ? -5.319 -2.450 29.118 1.00 12.49 129 VAL A N 1
ATOM 725 C CA . VAL A 1 129 ? -5.725 -1.080 28.781 1.00 12.20 129 VAL A CA 1
ATOM 726 C C . VAL A 1 129 ? -5.208 -0.683 27.397 1.00 11.94 129 VAL A C 1
ATOM 727 O O . VAL A 1 129 ? -4.015 -0.806 27.119 1.00 11.90 129 VAL A O 1
ATOM 731 N N . LEU A 1 130 ? -6.123 -0.226 26.539 1.00 11.73 130 LEU A N 1
ATOM 732 C CA . LEU A 1 130 ? -5.782 0.510 25.318 1.00 11.58 130 LEU A CA 1
ATOM 733 C C . LEU A 1 130 ? -5.919 1.985 25.650 1.00 11.40 130 LEU A C 1
ATOM 734 O O . LEU A 1 130 ? -6.957 2.403 26.170 1.00 11.46 130 LEU A O 1
ATOM 739 N N . LEU A 1 131 ? -4.886 2.764 25.338 1.00 11.24 131 LEU A N 1
ATOM 740 C CA . LEU A 1 131 ? -4.793 4.148 25.806 1.00 11.22 131 LEU A CA 1
ATOM 741 C C . LEU A 1 131 ? -4.488 5.125 24.682 1.00 11.12 131 LEU A C 1
ATOM 742 O O . LEU A 1 131 ? -3.488 4.983 23.985 1.00 10.97 131 LEU A O 1
ATOM 747 N N . ASP A 1 132 ? -5.341 6.132 24.522 1.00 11.20 132 ASP A N 1
ATOM 748 C CA . ASP A 1 132 ? -5.040 7.244 23.622 1.00 11.28 132 ASP A CA 1
ATOM 749 C C . ASP A 1 132 ? -3.903 8.079 24.207 1.00 11.33 132 ASP A C 1
ATOM 750 O O . ASP A 1 132 ? -3.835 8.275 25.416 1.00 11.42 132 ASP A O 1
ATOM 755 N N . LEU A 1 133 ? -3.002 8.542 23.346 1.00 11.39 133 LEU A N 1
ATOM 756 C CA . LEU A 1 133 ? -1.893 9.410 23.766 1.00 11.57 133 LEU A CA 1
ATOM 757 C C . LEU A 1 133 ? -2.306 10.879 23.868 1.00 11.94 133 LEU A C 1
ATOM 758 O O . LEU A 1 133 ? -1.691 11.649 24.608 1.00 12.06 133 LEU A O 1
ATOM 763 N N . SER A 1 134 ? -3.339 11.254 23.117 1.00 12.38 134 SER A N 1
ATOM 764 C CA . SER A 1 134 ? -3.817 12.629 23.046 1.00 12.89 134 SER A CA 1
ATOM 765 C C . SER A 1 134 ? -4.860 12.927 24.122 1.00 13.51 134 SER A C 1
ATOM 766 O O . SER A 1 134 ? -5.324 12.033 24.833 1.00 13.64 134 SER A O 1
ATOM 769 N N . GLU A 1 135 ? -5.218 14.199 24.233 1.00 14.27 135 GLU A N 1
ATOM 770 C CA . GLU A 1 135 ? -6.325 14.633 25.085 1.00 14.96 135 GLU A CA 1
ATOM 771 C C . GLU A 1 135 ? -7.006 15.801 24.368 1.00 15.18 135 GLU A C 1
ATOM 772 O O . GLU A 1 135 ? -6.422 16.362 23.441 1.00 14.93 135 GLU A O 1
ATOM 778 N N . PRO A 1 136 ? -8.246 16.158 24.761 1.00 15.59 136 PRO A N 1
ATOM 779 C CA . PRO A 1 136 ? -9.013 17.128 23.960 1.00 15.86 136 PRO A CA 1
ATOM 780 C C . PRO A 1 136 ? -8.311 18.453 23.639 1.00 16.12 136 PRO A C 1
ATOM 781 O O . PRO A 1 136 ? -8.496 18.990 22.542 1.00 16.00 136 PRO A O 1
ATOM 785 N N . ASP A 1 137 ? -7.515 18.962 24.577 1.00 16.44 137 ASP A N 1
ATOM 786 C CA . ASP A 1 137 ? -6.773 20.214 24.391 1.00 16.74 137 ASP A CA 1
ATOM 787 C C . ASP A 1 137 ? -5.351 20.046 23.835 1.00 16.11 137 ASP A C 1
ATOM 788 O O . ASP A 1 137 ? -4.713 21.041 23.496 1.00 16.48 137 ASP A O 1
ATOM 793 N N . ILE A 1 138 ? -4.851 18.810 23.744 1.00 15.30 138 ILE A N 1
ATOM 794 C CA . ILE A 1 138 ? -3.576 18.524 23.071 1.00 14.74 138 ILE A CA 1
ATOM 795 C C . ILE A 1 138 ? -3.760 17.320 22.141 1.00 14.17 138 ILE A C 1
ATOM 796 O O . ILE A 1 138 ? -3.481 16.170 22.506 1.00 13.79 138 ILE A O 1
ATOM 801 N N . SER A 1 139 ? -4.263 17.610 20.945 1.00 13.76 139 SER A N 1
ATOM 802 C CA . SER A 1 139 ? -4.466 16.626 19.883 1.00 13.49 139 SER A CA 1
ATOM 803 C C . SER A 1 139 ? -4.052 17.245 18.564 1.00 13.37 139 SER A C 1
ATOM 804 O O . SER A 1 139 ? -3.919 18.467 18.459 1.00 13.48 139 SER A O 1
ATOM 807 N N . ILE A 1 140 ? -3.885 16.407 17.547 1.00 13.21 140 ILE A N 1
ATOM 808 C CA . ILE A 1 140 ? -3.703 16.905 16.185 1.00 13.28 140 ILE A CA 1
ATOM 809 C C . ILE A 1 140 ? -5.036 17.521 15.757 1.00 13.62 140 ILE A C 1
ATOM 810 O O . ILE A 1 140 ? -6.058 16.842 15.720 1.00 13.46 140 ILE A O 1
ATOM 815 N N . ASN A 1 141 ? -5.012 18.820 15.473 1.00 14.14 141 ASN A N 1
ATOM 816 C CA . ASN A 1 141 ? -6.212 19.578 15.136 1.00 14.79 141 ASN A CA 1
ATOM 817 C C . ASN A 1 141 ? -6.612 19.263 13.704 1.00 14.81 141 ASN A C 1
ATOM 818 O O . ASN A 1 141 ? -5.934 19.677 12.779 1.00 14.76 141 ASN A O 1
ATOM 823 N N . ARG A 1 142 ? -7.717 18.547 13.511 1.00 14.91 142 ARG A N 1
ATOM 824 C CA . ARG A 1 142 ? -8.143 18.181 12.151 1.00 15.25 142 ARG A CA 1
ATOM 825 C C . ARG A 1 142 ? -8.496 19.397 11.266 1.00 15.98 142 ARG A C 1
ATOM 826 O O . ARG A 1 142 ? -8.428 19.298 10.041 1.00 16.31 142 ARG A O 1
ATOM 834 N N . GLU A 1 143 ? -8.856 20.521 11.897 1.00 16.79 143 GLU A N 1
ATOM 835 C CA . GLU A 1 143 ? -9.163 21.790 11.204 1.00 17.62 143 GLU A CA 1
ATOM 836 C C . GLU A 1 143 ? -7.929 22.641 10.853 1.00 17.63 143 GLU A C 1
ATOM 837 O O . GLU A 1 143 ? -8.035 23.600 10.081 1.00 18.08 143 GLU A O 1
ATOM 843 N N . ASN A 1 144 ? -6.781 22.323 11.449 1.00 17.16 144 ASN A N 1
ATOM 844 C CA . ASN A 1 144 ? -5.530 23.046 11.215 1.00 17.00 144 ASN A CA 1
ATOM 845 C C . ASN A 1 144 ? -4.375 22.150 11.674 1.00 16.13 144 ASN A C 1
ATOM 846 O O . ASN A 1 144 ? -3.759 22.398 12.715 1.00 15.93 144 ASN A O 1
ATOM 851 N N . PRO A 1 145 ? -4.102 21.076 10.908 1.00 15.36 145 PRO A N 1
ATOM 852 C CA . PRO A 1 145 ? -3.222 20.037 11.442 1.00 14.90 145 PRO A CA 1
ATOM 853 C C . PRO A 1 145 ? -1.755 20.439 11.544 1.00 14.52 145 PRO A C 1
ATOM 854 O O . PRO A 1 145 ? -1.219 21.117 10.673 1.00 14.64 145 PRO A O 1
ATOM 858 N N . SER A 1 146 ? -1.144 20.038 12.651 1.00 14.09 146 SER A N 1
ATOM 859 C CA . SER A 1 146 ? 0.268 20.228 12.896 0.50 13.78 146 SER A CA 1
ATOM 860 C C . SER A 1 146 ? 0.757 18.981 13.613 1.00 13.43 146 SER A C 1
ATOM 861 O O . SER A 1 146 ? -0.017 18.318 14.309 1.00 13.96 146 SER A O 1
ATOM 864 N N . TRP A 1 147 ? 2.023 18.642 13.406 1.00 12.94 147 TRP A N 1
ATOM 865 C CA . TRP A 1 147 ? 2.702 17.655 14.234 1.00 12.52 147 TRP A CA 1
ATOM 866 C C . TRP A 1 147 ? 3.938 18.361 14.761 1.00 12.59 147 TRP A C 1
ATOM 867 O O . TRP A 1 147 ? 4.878 18.634 14.013 1.00 12.49 147 TRP A O 1
ATOM 878 N N . ASP A 1 148 ? 3.910 18.681 16.048 1.00 12.80 148 ASP A N 1
ATOM 879 C CA . ASP A 1 148 ? 4.859 19.624 16.620 1.00 13.08 148 ASP A CA 1
ATOM 880 C C . ASP A 1 148 ? 5.339 19.180 17.990 1.00 13.09 148 ASP A C 1
ATOM 881 O O . ASP A 1 148 ? 4.846 18.194 18.544 1.00 12.84 148 ASP A O 1
ATOM 886 N N . VAL A 1 149 ? 6.308 19.918 18.519 1.00 13.23 149 VAL A N 1
ATOM 887 C CA . VAL A 1 149 ? 6.911 19.606 19.817 1.00 13.36 149 VAL A CA 1
ATOM 888 C C . VAL A 1 149 ? 5.921 19.614 20.981 1.00 13.50 149 VAL A C 1
ATOM 889 O O . VAL A 1 149 ? 6.102 18.867 21.932 1.00 13.60 149 VAL A O 1
ATOM 893 N N . HIS A 1 150 ? 4.883 20.443 20.904 1.00 13.69 150 HIS A N 1
ATOM 894 C CA . HIS A 1 150 ? 3.877 20.517 21.962 1.00 13.97 150 HIS A CA 1
ATOM 895 C C . HIS A 1 150 ? 3.055 19.221 22.052 1.00 13.56 150 HIS A C 1
ATOM 896 O O . HIS A 1 150 ? 2.898 18.653 23.134 1.00 13.57 150 HIS A O 1
ATOM 903 N N . ILE A 1 151 ? 2.566 18.742 20.913 1.00 13.10 151 ILE A N 1
ATOM 904 C CA . ILE A 1 151 ? 1.776 17.505 20.886 1.00 12.85 151 ILE A CA 1
ATOM 905 C C . ILE A 1 151 ? 2.689 16.298 21.136 1.00 12.60 151 ILE A C 1
ATOM 906 O O . ILE A 1 151 ? 2.305 15.367 21.848 1.00 12.34 151 ILE A O 1
ATOM 911 N N . PHE A 1 152 ? 3.896 16.315 20.574 1.00 12.49 152 PHE A N 1
ATOM 912 C CA . PHE A 1 152 ? 4.832 15.203 20.752 1.00 12.48 152 PHE A CA 1
ATOM 913 C C . PHE A 1 152 ? 5.260 15.066 22.220 1.00 12.70 152 PHE A C 1
ATOM 914 O O . PHE A 1 152 ? 5.351 13.947 22.726 1.00 12.48 152 PHE A O 1
ATOM 922 N N . GLU A 1 153 ? 5.468 16.187 22.916 1.00 13.08 153 GLU A N 1
ATOM 923 C CA . GLU A 1 153 ? 5.785 16.131 24.351 1.00 13.54 153 GLU A CA 1
ATOM 924 C C . GLU A 1 153 ? 4.644 15.514 25.168 1.00 13.05 153 GLU A C 1
ATOM 925 O O . GLU A 1 153 ? 4.905 14.752 26.098 1.00 12.94 153 GLU A O 1
ATOM 931 N N . ARG A 1 154 ? 3.396 15.817 24.812 1.00 12.53 154 ARG A N 1
ATOM 932 C CA . ARG A 1 154 ? 2.230 15.148 25.414 1.00 12.27 154 ARG A CA 1
ATOM 933 C C . ARG A 1 154 ? 2.305 13.628 25.227 1.00 11.90 154 ARG A C 1
ATOM 934 O O . ARG A 1 154 ? 2.148 12.870 26.187 1.00 11.91 154 ARG A O 1
ATOM 942 N N . TYR A 1 155 ? 2.551 13.195 23.994 1.00 11.49 155 TYR A N 1
ATOM 943 C CA . TYR A 1 155 ? 2.631 11.765 23.676 1.00 11.29 155 TYR A CA 1
ATOM 944 C C . TYR A 1 155 ? 3.761 11.089 24.458 1.00 11.43 155 TYR A C 1
ATOM 945 O O . TYR A 1 155 ? 3.555 10.023 25.040 1.00 11.24 155 TYR A O 1
ATOM 954 N N . LYS A 1 156 ? 4.936 11.715 24.488 1.00 11.63 156 LYS A N 1
ATOM 955 C CA . LYS 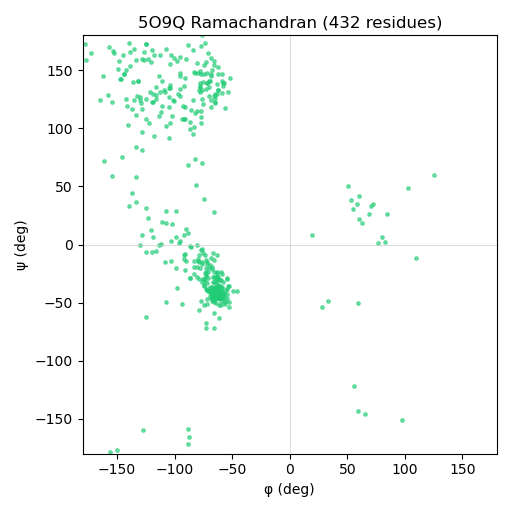A 1 156 ? 6.071 11.191 25.262 1.00 11.94 156 LYS A CA 1
ATOM 956 C C . LYS A 1 156 ? 5.755 11.079 26.749 1.00 12.00 156 LYS A C 1
ATOM 957 O O . LYS A 1 156 ? 6.125 10.092 27.385 1.00 12.01 156 LYS A O 1
ATOM 963 N N . SER A 1 157 ? 5.088 12.093 27.299 1.00 11.91 157 SER A N 1
ATOM 964 C CA . SER A 1 157 ? 4.726 12.092 28.721 0.50 12.01 157 SER A CA 1
ATOM 965 C C . SER A 1 157 ? 3.792 10.938 29.078 1.00 11.99 157 SER A C 1
ATOM 966 O O . SER A 1 157 ? 3.959 10.300 30.117 1.00 12.16 157 SER A O 1
ATOM 969 N N . VAL A 1 158 ? 2.830 10.650 28.207 1.00 11.72 158 VAL A N 1
ATOM 970 C CA . VAL A 1 158 ? 1.927 9.518 28.422 1.00 11.73 158 VAL A CA 1
ATOM 971 C C . VAL A 1 158 ? 2.689 8.192 28.313 1.00 11.82 158 VAL A C 1
ATOM 972 O O . VAL A 1 158 ? 2.514 7.310 29.158 1.00 11.88 158 VAL A O 1
ATOM 976 N N . ILE A 1 159 ? 3.538 8.067 27.294 1.00 11.86 159 ILE A N 1
ATOM 977 C CA . ILE A 1 159 ? 4.377 6.873 27.101 1.00 12.06 159 ILE A CA 1
ATOM 978 C C . ILE A 1 159 ? 5.260 6.606 28.325 1.00 12.54 159 ILE A C 1
ATOM 979 O O . ILE A 1 159 ? 5.360 5.471 28.788 1.00 12.63 159 ILE A O 1
ATOM 984 N N . ASP A 1 160 ? 5.892 7.648 28.852 1.00 12.95 160 ASP A N 1
ATOM 985 C CA . ASP A 1 160 ? 6.773 7.471 30.013 1.00 13.55 160 ASP A CA 1
ATOM 986 C C . ASP A 1 160 ? 6.013 7.216 31.311 1.00 13.66 160 ASP A C 1
ATOM 987 O O . ASP A 1 160 ? 6.539 6.553 32.208 1.00 14.01 160 ASP A O 1
ATOM 992 N N . ALA A 1 161 ? 4.781 7.709 31.402 1.00 13.43 161 ALA A N 1
ATOM 993 C CA . ALA A 1 161 ? 3.930 7.443 32.565 1.00 13.55 161 ALA A CA 1
ATOM 994 C C . ALA A 1 161 ? 3.357 6.022 32.603 1.00 13.55 161 ALA A C 1
ATOM 995 O O . ALA A 1 161 ? 3.122 5.490 33.688 1.00 13.75 161 ALA A O 1
ATOM 997 N N . MET A 1 162 ? 3.129 5.407 31.440 1.00 13.34 162 MET A N 1
ATOM 998 C CA . MET A 1 162 ? 2.312 4.184 31.358 1.00 13.35 162 MET A CA 1
ATOM 999 C C . MET A 1 162 ? 2.997 2.932 30.805 1.00 13.34 162 MET A C 1
ATOM 1000 O O . MET A 1 162 ? 2.402 1.856 30.835 1.00 13.39 162 MET A O 1
ATOM 1005 N N . SER A 1 163 ? 4.231 3.044 30.318 1.00 13.36 163 SER A N 1
ATOM 1006 C CA . SER A 1 163 ? 4.858 1.920 29.614 1.00 13.47 163 SER A CA 1
ATOM 1007 C C . SER A 1 163 ? 5.435 0.823 30.511 1.00 13.91 163 SER A C 1
ATOM 1008 O O . SER A 1 163 ? 5.741 -0.257 30.012 1.00 14.20 163 SER A O 1
ATOM 1011 N N . SER A 1 164 ? 5.554 1.076 31.815 1.00 14.23 164 SER A N 1
ATOM 1012 C CA . SER A 1 164 ? 6.063 0.061 32.752 1.00 14.66 164 SER A CA 1
ATOM 1013 C C . SER A 1 164 ? 5.073 -1.073 33.037 1.00 14.64 164 SER A C 1
ATOM 1014 O O . SER A 1 164 ? 5.466 -2.086 33.607 1.00 15.13 164 SER A O 1
ATOM 1017 N N . PHE A 1 165 ? 3.806 -0.901 32.654 1.00 14.20 165 PHE A N 1
ATOM 1018 C CA . PHE A 1 165 ? 2.745 -1.850 32.985 1.00 14.16 165 PHE A CA 1
ATOM 1019 C C . PHE A 1 165 ? 2.607 -2.908 31.889 1.00 13.94 165 PHE A C 1
ATOM 1020 O O . PHE A 1 165 ? 2.306 -2.566 30.742 1.00 13.66 165 PHE A O 1
ATOM 1028 N N . PRO A 1 166 ? 2.824 -4.201 32.228 1.00 14.04 166 PRO A N 1
ATOM 1029 C CA . PRO A 1 166 ? 2.653 -5.275 31.240 1.00 13.93 166 PRO A CA 1
ATOM 1030 C C . PRO A 1 166 ? 1.253 -5.370 30.632 1.00 13.55 166 PRO A C 1
ATOM 1031 O O . PRO A 1 166 ? 1.114 -5.893 29.530 1.00 13.51 166 PRO A O 1
ATOM 1035 N N . ASN A 1 167 ? 0.236 -4.894 31.354 1.00 13.27 167 ASN A N 1
ATOM 1036 C CA . ASN A 1 167 ? -1.141 -4.882 30.850 1.00 12.96 167 ASN A CA 1
ATOM 1037 C C . ASN A 1 167 ? -1.540 -3.632 30.043 1.00 12.51 167 ASN A C 1
ATOM 1038 O O . ASN A 1 167 ? -2.715 -3.460 29.717 1.00 12.37 167 ASN A O 1
ATOM 1043 N N . LEU A 1 168 ? -0.573 -2.777 29.701 1.00 12.24 168 LEU A N 1
ATOM 1044 C CA . LEU A 1 168 ? -0.800 -1.735 28.696 1.00 11.88 168 LEU A CA 1
ATOM 1045 C C . LEU A 1 168 ? -0.742 -2.424 27.326 1.00 11.72 168 LEU A C 1
ATOM 1046 O O . LEU A 1 168 ? 0.335 -2.788 26.845 1.00 11.83 168 LEU A O 1
ATOM 1051 N N . LEU A 1 169 ? -1.911 -2.622 26.718 1.00 11.51 169 LEU A N 1
ATOM 1052 C CA . LEU A 1 169 ? -2.017 -3.366 25.461 1.00 11.44 169 LEU A CA 1
ATOM 1053 C C . LEU A 1 169 ? -1.449 -2.584 24.280 1.00 11.15 169 LEU A C 1
ATOM 1054 O O . LEU A 1 169 ? -0.692 -3.117 23.470 1.00 11.23 169 LEU A O 1
ATOM 1059 N N . GLY A 1 170 ? -1.829 -1.319 24.175 1.00 10.81 170 GLY A N 1
ATOM 1060 C CA . GLY A 1 170 ? -1.390 -0.501 23.058 1.00 10.58 170 GLY A CA 1
ATOM 1061 C C . GLY A 1 170 ? -1.782 0.944 23.224 1.00 10.33 170 GLY A C 1
ATOM 1062 O O . GLY A 1 170 ? -2.629 1.283 24.060 1.00 10.28 170 GLY A O 1
ATOM 1063 N N . TYR A 1 171 ? -1.146 1.789 22.416 1.00 10.16 171 TYR A N 1
ATOM 1064 C CA . TYR A 1 171 ? -1.411 3.223 22.390 1.00 10.02 171 TYR A CA 1
ATOM 1065 C C . TYR A 1 171 ? -2.085 3.621 21.085 1.00 9.97 171 TYR A C 1
ATOM 1066 O O . TYR A 1 171 ? -1.715 3.124 20.028 1.00 9.98 171 TYR A O 1
ATOM 1075 N N . PHE A 1 172 ? -3.055 4.530 21.155 1.00 9.97 172 PHE A N 1
ATOM 1076 C CA . PHE A 1 172 ? -3.590 5.174 19.950 1.00 10.02 172 PHE A CA 1
ATOM 1077 C C . PHE A 1 172 ? -2.862 6.503 19.744 1.00 9.99 172 PHE A C 1
ATOM 1078 O O . PHE A 1 172 ? -2.796 7.321 20.662 1.00 10.02 172 PHE A O 1
ATOM 1086 N N . ALA A 1 173 ? -2.323 6.710 18.543 1.00 10.09 173 ALA A N 1
ATOM 1087 C CA . ALA A 1 173 ? -1.669 7.979 18.175 1.00 10.13 173 ALA A CA 1
ATOM 1088 C C . ALA A 1 173 ? -2.643 9.029 17.632 1.00 10.23 173 ALA A C 1
ATOM 1089 O O . ALA A 1 173 ? -2.234 10.142 17.293 1.00 10.22 173 ALA A O 1
ATOM 1091 N N . GLY A 1 174 ? -3.920 8.674 17.529 1.00 10.36 174 GLY A N 1
ATOM 1092 C CA . GLY A 1 174 ? -4.957 9.602 17.100 1.00 10.49 174 GLY A CA 1
ATOM 1093 C C . GLY A 1 174 ? -6.306 8.922 17.156 1.00 10.67 174 GLY A C 1
ATOM 1094 O O . GLY A 1 174 ? -6.387 7.689 17.172 1.00 10.74 174 GLY A O 1
ATOM 1095 N N . ASN A 1 175 ? -7.359 9.729 17.221 1.00 10.85 175 ASN A N 1
ATOM 1096 C CA . ASN A 1 175 ? -8.730 9.235 17.187 1.00 11.09 175 ASN A CA 1
ATOM 1097 C C . ASN A 1 175 ? -9.532 10.083 16.216 1.00 11.27 175 ASN A C 1
ATOM 1098 O O . ASN A 1 175 ? -9.747 11.272 16.464 1.00 11.25 175 ASN A O 1
ATOM 1103 N N . GLU A 1 176 ? -9.935 9.484 15.097 1.00 11.49 176 GLU A N 1
ATOM 1104 C CA . GLU A 1 176 ? -10.822 10.137 14.130 1.00 11.79 176 GLU A CA 1
ATOM 1105 C C . GLU A 1 176 ? -10.330 11.525 13.743 1.00 11.65 176 GLU A C 1
ATOM 1106 O O . GLU A 1 176 ? -11.087 12.496 13.800 1.00 11.78 176 GLU A O 1
ATOM 1112 N N . VAL A 1 177 ? -9.058 11.620 13.367 1.00 11.36 177 VAL A N 1
ATOM 1113 C CA . VAL A 1 177 ? -8.467 12.920 13.053 1.00 11.31 177 VAL A CA 1
ATOM 1114 C C . VAL A 1 177 ? -9.064 13.334 11.706 1.00 11.51 177 VAL A C 1
ATOM 1115 O O . VAL A 1 177 ? -9.938 14.202 11.665 1.00 11.59 177 VAL A O 1
ATOM 1119 N N . THR A 1 178 ? -8.665 12.676 10.622 1.00 11.56 178 THR A N 1
ATOM 1120 C CA . THR A 1 178 ? -9.472 12.712 9.406 1.00 11.81 178 THR A CA 1
ATOM 1121 C C . THR A 1 178 ? -10.793 12.020 9.733 1.00 12.06 178 THR A C 1
ATOM 1122 O O . THR A 1 178 ? -10.784 10.885 10.191 1.00 12.18 178 THR A O 1
ATOM 1126 N N . ASN A 1 179 ? -11.916 12.712 9.552 1.00 12.37 179 ASN A N 1
ATOM 1127 C CA . ASN A 1 179 ? -13.235 12.080 9.732 1.00 12.63 179 ASN A CA 1
ATOM 1128 C C . ASN A 1 179 ? -14.193 12.182 8.540 1.00 12.94 179 ASN A C 1
ATOM 1129 O O . ASN A 1 179 ? -15.260 11.567 8.560 1.00 13.17 179 ASN A O 1
ATOM 1134 N N . ASP A 1 180 ? -13.814 12.937 7.510 1.00 13.16 180 ASP A N 1
ATOM 1135 C CA . ASP A 1 180 ? -14.568 12.962 6.257 1.00 13.52 180 ASP A CA 1
ATOM 1136 C C . ASP A 1 180 ? -13.651 13.389 5.111 1.00 13.47 180 ASP A C 1
ATOM 1137 O O . ASP A 1 180 ? -12.458 13.633 5.319 1.00 13.13 180 ASP A O 1
ATOM 1142 N N . HIS A 1 181 ? -14.208 13.495 3.909 1.00 13.64 181 HIS A N 1
ATOM 1143 C CA . HIS A 1 181 ? -13.430 13.867 2.725 1.00 13.74 181 HIS A CA 1
ATOM 1144 C C . HIS A 1 181 ? -12.872 15.302 2.713 1.00 13.68 181 HIS A C 1
ATOM 1145 O O . HIS A 1 181 ? -12.121 15.635 1.800 1.00 13.78 181 HIS A O 1
ATOM 1152 N N . THR A 1 182 ? -13.243 16.140 3.688 1.00 13.53 182 THR A N 1
ATOM 1153 C CA . THR A 1 182 ? -12.761 17.531 3.765 1.00 13.54 182 THR A CA 1
ATOM 1154 C C . THR A 1 182 ? -11.485 17.729 4.593 1.00 13.15 182 THR A C 1
ATOM 1155 O O . THR A 1 182 ? -10.941 18.827 4.607 1.00 13.38 182 THR A O 1
ATOM 1159 N N . ASN A 1 183 ? -11.014 16.695 5.290 1.00 12.68 183 ASN A N 1
ATOM 1160 C CA . ASN A 1 183 ? -9.838 16.838 6.159 1.00 12.29 183 ASN A CA 1
ATOM 1161 C C . ASN A 1 183 ? -8.892 15.637 6.087 1.00 12.03 183 ASN A C 1
ATOM 1162 O O . ASN A 1 183 ? -8.213 15.310 7.062 1.00 11.73 183 ASN A O 1
ATOM 1167 N N . THR A 1 184 ? -8.813 15.022 4.907 1.00 12.12 184 THR A N 1
ATOM 1168 C CA . THR A 1 184 ? -7.930 13.869 4.683 1.00 12.06 184 THR A CA 1
ATOM 1169 C C . THR A 1 184 ? -6.446 14.249 4.779 1.00 11.95 184 THR A C 1
ATOM 1170 O O . THR A 1 184 ? -5.613 13.422 5.138 1.00 11.81 184 THR A O 1
ATOM 1174 N N . PHE A 1 185 ? -6.138 15.507 4.469 1.00 12.07 185 PHE A N 1
ATOM 1175 C CA . PHE A 1 185 ? -4.785 16.071 4.640 1.00 12.05 185 PHE A CA 1
ATOM 1176 C C . PHE A 1 185 ? -4.261 16.131 6.089 1.00 11.63 185 PHE A C 1
ATOM 1177 O O . PHE A 1 185 ? -3.094 16.460 6.296 1.00 11.54 185 PHE A O 1
ATOM 1185 N N . ALA A 1 186 ? -5.106 15.852 7.083 1.00 11.37 186 ALA A N 1
ATOM 1186 C CA . ALA A 1 186 ? -4.634 15.673 8.461 1.00 11.04 186 ALA A CA 1
ATOM 1187 C C . ALA A 1 186 ? -3.899 14.341 8.673 1.00 10.83 186 ALA A C 1
ATOM 1188 O O . ALA A 1 186 ? -3.073 14.237 9.580 1.00 10.66 186 ALA A O 1
ATOM 1190 N N . SER A 1 187 ? -4.185 13.333 7.848 1.00 10.78 187 SER A N 1
ATOM 1191 C CA . SER A 1 187 ? -3.645 11.979 8.064 1.00 10.66 187 SER A CA 1
ATOM 1192 C C . SER A 1 187 ? -2.111 11.831 8.008 1.00 10.54 187 SER A C 1
ATOM 1193 O O . SER A 1 187 ? -1.566 11.041 8.778 1.00 10.40 187 SER A O 1
ATOM 1196 N N . PRO A 1 188 ? -1.409 12.580 7.125 1.00 10.56 188 PRO A N 1
ATOM 1197 C CA . PRO A 1 188 ? 0.066 12.527 7.162 1.00 10.49 188 PRO A CA 1
ATOM 1198 C C . PRO A 1 188 ? 0.667 12.924 8.511 1.00 10.31 188 PRO A C 1
ATOM 1199 O O . PRO A 1 188 ? 1.690 12.372 8.913 1.00 10.21 188 PRO A O 1
ATOM 1203 N N . PHE A 1 189 ? 0.006 13.839 9.213 1.00 10.24 189 PHE A N 1
ATOM 1204 C CA . PHE A 1 189 ? 0.461 14.284 10.529 1.00 10.15 189 PHE A CA 1
ATOM 1205 C C . PHE A 1 189 ? 0.279 13.168 11.559 1.00 10.13 189 PHE A C 1
ATOM 1206 O O . PHE A 1 189 ? 1.133 12.971 12.428 1.00 10.06 189 PHE A O 1
ATOM 1214 N N . VAL A 1 190 ? -0.810 12.414 11.433 1.00 10.22 190 VAL A N 1
ATOM 1215 C CA . VAL A 1 190 ? -1.047 11.258 12.300 1.00 10.28 190 VAL A CA 1
ATOM 1216 C C . VAL A 1 190 ? -0.028 10.151 12.021 1.00 10.40 190 VAL A C 1
ATOM 1217 O O . VAL A 1 190 ? 0.485 9.538 12.957 1.00 10.33 190 VAL A O 1
ATOM 1221 N N . LYS A 1 191 ? 0.266 9.890 10.748 1.00 10.65 191 LYS A N 1
ATOM 1222 C CA . LYS A 1 191 ? 1.288 8.893 10.410 1.00 10.88 191 LYS A CA 1
ATOM 1223 C C . LYS A 1 191 ? 2.670 9.280 10.936 1.00 10.65 191 LYS A C 1
ATOM 1224 O O . LYS A 1 191 ? 3.403 8.422 11.423 1.00 10.64 191 LYS A O 1
ATOM 1230 N N . ALA A 1 192 ? 3.015 10.564 10.855 1.00 10.41 192 ALA A N 1
ATOM 1231 C CA . ALA A 1 192 ? 4.253 11.064 11.468 1.00 10.27 192 ALA A CA 1
ATOM 1232 C C . ALA A 1 192 ? 4.261 10.788 12.974 1.00 10.08 192 ALA A C 1
ATOM 1233 O O . ALA A 1 192 ? 5.276 10.353 13.520 1.00 10.01 192 ALA A O 1
ATOM 1235 N N . ALA A 1 193 ? 3.124 11.024 13.630 1.00 9.94 193 ALA A N 1
ATOM 1236 C CA . ALA A 1 193 ? 2.987 10.758 15.066 1.00 9.88 193 ALA A CA 1
ATOM 1237 C C . ALA A 1 193 ? 3.146 9.279 15.417 1.00 9.91 193 ALA A C 1
ATOM 1238 O O . ALA A 1 193 ? 3.782 8.947 16.419 1.00 9.90 193 ALA A O 1
ATOM 1240 N N . ILE A 1 194 ? 2.589 8.401 14.586 1.00 10.00 194 ILE A N 1
ATOM 1241 C CA . ILE A 1 194 ? 2.780 6.953 14.749 1.00 10.17 194 ILE A CA 1
ATOM 1242 C C . ILE A 1 194 ? 4.267 6.600 14.654 1.00 10.34 194 ILE A C 1
ATOM 1243 O O . ILE A 1 194 ? 4.811 5.932 15.535 1.00 10.36 194 ILE A O 1
ATOM 1248 N N . ARG A 1 195 ? 4.915 7.052 13.585 1.00 10.51 195 ARG A N 1
ATOM 1249 C CA . ARG A 1 195 ? 6.354 6.844 13.393 1.00 10.77 195 ARG A CA 1
ATOM 1250 C C . ARG A 1 195 ? 7.162 7.311 14.597 1.00 10.78 195 ARG A C 1
ATOM 1251 O O . ARG A 1 195 ? 8.009 6.581 15.109 1.00 10.85 195 ARG A O 1
ATOM 1259 N N . ASP A 1 196 ? 6.897 8.528 15.050 1.00 10.76 196 ASP A N 1
ATOM 1260 C CA . ASP A 1 196 ? 7.711 9.138 16.098 1.00 10.88 196 ASP A CA 1
ATOM 1261 C C . ASP A 1 196 ? 7.440 8.556 17.480 1.00 10.98 196 ASP A C 1
ATOM 1262 O O . ASP A 1 196 ? 8.372 8.418 18.276 1.00 11.07 196 ASP A O 1
ATOM 1267 N N . ALA A 1 197 ? 6.187 8.200 17.761 1.00 11.04 197 ALA A N 1
ATOM 1268 C CA . ALA A 1 197 ? 5.858 7.471 18.991 1.00 11.23 197 ALA A CA 1
ATOM 1269 C C . ALA A 1 197 ? 6.547 6.102 19.023 1.00 11.58 197 ALA A C 1
ATOM 1270 O O . ALA A 1 197 ? 7.137 5.731 20.037 1.00 11.49 197 ALA A O 1
ATOM 1272 N N . LYS A 1 198 ? 6.482 5.370 17.911 1.00 11.92 198 LYS A N 1
ATOM 1273 C CA . LYS A 1 198 ? 7.155 4.064 17.794 1.00 12.44 198 LYS A CA 1
ATOM 1274 C C . LYS A 1 198 ? 8.669 4.188 17.965 1.00 12.81 198 LYS A C 1
ATOM 1275 O O . LYS A 1 198 ? 9.284 3.385 18.668 1.00 12.86 198 LYS A O 1
ATOM 1281 N N . GLU A 1 199 ? 9.261 5.205 17.345 1.00 13.10 199 GLU A N 1
ATOM 1282 C CA . GLU A 1 199 ? 10.704 5.436 17.456 1.00 13.69 199 GLU A CA 1
ATOM 1283 C C . GLU A 1 199 ? 11.105 5.836 18.879 1.00 13.39 199 GLU A C 1
ATOM 1284 O O . GLU A 1 199 ? 12.127 5.371 19.387 1.00 13.37 199 GLU A O 1
ATOM 1290 N N . TYR A 1 200 ? 10.304 6.691 19.515 1.00 12.98 200 TYR A N 1
ATOM 1291 C CA . TYR A 1 200 ? 10.545 7.083 20.906 1.00 12.92 200 TYR A CA 1
ATOM 1292 C C . TYR A 1 200 ? 10.502 5.870 21.832 1.00 12.80 200 TYR A C 1
ATOM 1293 O O . TYR A 1 200 ? 11.366 5.708 22.689 1.00 12.85 200 TYR A O 1
ATOM 1302 N N . ILE A 1 201 ? 9.501 5.017 21.644 1.00 12.49 201 ILE A N 1
ATOM 1303 C CA . ILE A 1 201 ? 9.395 3.779 22.415 1.00 12.56 201 ILE A CA 1
ATOM 1304 C C . ILE A 1 201 ? 10.582 2.854 22.120 1.00 12.83 201 ILE A C 1
ATOM 1305 O O . ILE A 1 201 ? 11.160 2.281 23.046 1.00 12.93 201 ILE A O 1
ATOM 1310 N N . SER A 1 202 ? 10.957 2.736 20.847 1.00 12.96 202 SER A N 1
ATOM 1311 C CA . SER A 1 202 ? 12.089 1.894 20.440 1.00 13.33 202 SER A CA 1
ATOM 1312 C C . SER A 1 202 ? 13.404 2.308 21.114 1.00 13.56 202 SER A C 1
ATOM 1313 O O . SER A 1 202 ? 14.159 1.453 21.588 1.00 13.71 202 SER A O 1
ATOM 1316 N N . HIS A 1 203 ? 13.657 3.614 21.160 1.00 13.64 203 HIS A N 1
ATOM 1317 C CA . HIS A 1 203 ? 14.874 4.166 21.769 1.00 13.97 203 HIS A CA 1
ATOM 1318 C C . HIS A 1 203 ? 14.832 4.232 23.305 1.00 14.12 203 HIS A C 1
ATOM 1319 O O . HIS A 1 203 ? 15.868 4.408 23.944 1.00 14.36 203 HIS A O 1
ATOM 1326 N N . SER A 1 204 ? 13.646 4.101 23.897 1.00 14.04 204 SER A N 1
ATOM 1327 C CA . SER A 1 204 ? 13.513 4.038 25.354 1.00 14.23 204 SER A CA 1
ATOM 1328 C C . SER A 1 204 ? 13.902 2.655 25.869 1.00 14.57 204 SER A C 1
ATOM 1329 O O . SER A 1 204 ? 14.077 1.718 25.091 1.00 14.51 204 SER A O 1
ATOM 1332 N N . ASN A 1 205 ? 13.999 2.535 27.192 1.00 14.92 205 ASN A N 1
ATOM 1333 C CA . ASN A 1 205 ? 14.166 1.232 27.846 1.00 15.39 205 ASN A CA 1
ATOM 1334 C C . ASN A 1 205 ? 12.861 0.433 28.008 1.00 15.28 205 ASN A C 1
ATOM 1335 O O . ASN A 1 205 ? 12.893 -0.687 28.520 1.00 15.65 205 ASN A O 1
ATOM 1340 N N . HIS A 1 206 ? 11.729 0.988 27.563 1.00 14.92 206 HIS A N 1
ATOM 1341 C CA . HIS A 1 206 ? 10.422 0.362 27.767 1.00 14.77 206 HIS A CA 1
ATOM 1342 C C . HIS A 1 206 ? 10.219 -0.857 26.877 1.00 14.28 206 HIS A C 1
ATOM 1343 O O . HIS A 1 206 ? 10.838 -0.982 25.817 1.00 14.21 206 HIS A O 1
ATOM 1350 N N . ARG A 1 207 ? 9.318 -1.737 27.310 1.00 13.86 207 ARG A N 1
ATOM 1351 C CA . ARG A 1 207 ? 8.716 -2.748 26.438 1.00 13.50 207 ARG A CA 1
ATOM 1352 C C . ARG A 1 207 ? 8.156 -2.055 25.191 1.00 12.99 207 ARG A C 1
ATOM 1353 O O . ARG A 1 207 ? 7.631 -0.940 25.279 1.00 12.75 207 ARG A O 1
ATOM 1361 N N . LYS A 1 208 ? 8.263 -2.709 24.038 1.00 12.77 208 LYS A N 1
ATOM 1362 C CA . LYS A 1 208 ? 7.869 -2.089 22.769 1.00 12.40 208 LYS A CA 1
ATOM 1363 C C . LYS A 1 208 ? 6.365 -2.209 22.555 1.00 12.10 208 LYS A C 1
ATOM 1364 O O . LYS A 1 208 ? 5.887 -2.981 21.732 1.00 12.22 208 LYS A O 1
ATOM 1370 N N . ILE A 1 209 ? 5.635 -1.403 23.315 1.00 11.75 209 ILE A N 1
ATOM 1371 C CA . ILE A 1 209 ? 4.179 -1.372 23.272 1.00 11.48 209 ILE A CA 1
ATOM 1372 C C . ILE A 1 209 ? 3.750 -0.877 21.889 1.00 11.15 209 ILE A C 1
ATOM 1373 O O . ILE A 1 209 ? 4.259 0.143 21.431 1.00 11.00 209 ILE A O 1
ATOM 1378 N N . PRO A 1 210 ? 2.830 -1.599 21.216 1.00 10.99 210 PRO A N 1
ATOM 1379 C CA . PRO A 1 210 ? 2.437 -1.173 19.872 1.00 10.81 210 PRO A CA 1
ATOM 1380 C C . PRO A 1 210 ? 1.663 0.148 19.855 1.00 10.52 210 PRO A C 1
ATOM 1381 O O . PRO A 1 210 ? 0.965 0.480 20.820 1.00 10.41 210 PRO A O 1
ATOM 1385 N N . VAL A 1 211 ? 1.820 0.884 18.755 1.00 10.31 211 VAL A N 1
ATOM 1386 C CA . VAL A 1 211 ? 1.157 2.172 18.538 1.00 10.14 211 VAL A CA 1
ATOM 1387 C C . VAL A 1 211 ? 0.282 2.054 17.298 1.00 10.16 211 VAL A C 1
ATOM 1388 O O . VAL A 1 211 ? 0.780 1.741 16.211 1.00 10.29 211 VAL A O 1
ATOM 1392 N N . GLY A 1 212 ? -1.010 2.321 17.467 1.00 10.12 212 GLY A N 1
ATOM 1393 C CA . GLY A 1 212 ? -1.987 2.208 16.391 1.00 10.16 212 GLY A CA 1
ATOM 1394 C C . GLY A 1 212 ? -2.817 3.462 16.222 1.00 10.11 212 GLY A C 1
ATOM 1395 O O . GLY A 1 212 ? -2.426 4.550 16.650 1.00 10.07 212 GLY A O 1
ATOM 1396 N N . TYR A 1 213 ? -3.972 3.292 15.585 1.00 10.20 213 TYR A N 1
ATOM 1397 C CA . TYR A 1 213 ? -4.855 4.396 15.241 1.00 10.22 213 TYR A CA 1
ATOM 1398 C C . TYR A 1 213 ? -6.306 3.950 15.378 1.00 10.33 213 TYR A C 1
ATOM 1399 O O . TYR A 1 213 ? -6.625 2.776 15.146 1.00 10.45 213 TYR A O 1
ATOM 1408 N N . SER A 1 214 ? -7.163 4.886 15.782 1.00 10.37 214 SER A N 1
ATOM 1409 C CA . SER A 1 214 ? -8.600 4.661 15.889 1.00 10.58 214 SER A CA 1
ATOM 1410 C C . SER A 1 214 ? -9.296 5.573 14.888 1.00 10.74 214 SER A C 1
ATOM 1411 O O . SER A 1 214 ? -9.084 6.787 14.903 1.00 10.66 214 SER A O 1
ATOM 1414 N N . THR A 1 215 ? -10.114 4.982 14.023 1.00 11.09 215 THR A N 1
ATOM 1415 C CA . THR A 1 215 ? -10.780 5.705 12.938 1.00 11.43 215 THR A CA 1
ATOM 1416 C C . THR A 1 215 ? -12.297 5.645 13.097 1.00 11.81 215 THR A C 1
ATOM 1417 O O . THR A 1 215 ? -12.823 4.815 13.846 1.00 11.69 215 THR A O 1
ATOM 1421 N N . ASN A 1 216 ? -12.989 6.534 12.389 1.00 12.33 216 ASN A N 1
ATOM 1422 C CA . ASN A 1 216 ? -14.455 6.517 12.324 1.00 12.88 216 ASN A CA 1
ATOM 1423 C C . ASN A 1 216 ? -14.924 5.600 11.179 1.00 13.47 216 ASN A C 1
ATOM 1424 O O . ASN A 1 216 ? -14.177 4.715 10.764 1.00 13.52 216 ASN A O 1
ATOM 1429 N N . ASP A 1 217 ? -16.150 5.775 10.688 1.00 14.20 217 ASP A N 1
ATOM 1430 C CA . ASP A 1 217 ? -16.718 4.856 9.702 1.00 14.90 217 ASP A CA 1
ATOM 1431 C C . ASP A 1 217 ? -17.452 5.607 8.587 1.00 15.47 217 ASP A C 1
ATOM 1432 O O . ASP A 1 217 ? -18.551 5.229 8.174 1.00 15.99 217 ASP A O 1
ATOM 1437 N N . ASP A 1 218 ? -16.824 6.674 8.101 1.00 15.75 218 ASP A N 1
ATOM 1438 C CA . ASP A 1 218 ? -17.368 7.480 7.007 1.00 16.31 218 ASP A CA 1
ATOM 1439 C C . ASP A 1 218 ? -17.157 6.718 5.700 1.00 16.85 218 ASP A C 1
ATOM 1440 O O . ASP A 1 218 ? -16.034 6.325 5.384 1.00 16.80 218 ASP A O 1
ATOM 1445 N N . ALA A 1 219 ? -18.241 6.509 4.953 1.00 17.55 219 ALA A N 1
ATOM 1446 C CA . ALA A 1 219 ? -18.236 5.617 3.790 1.00 18.16 219 ALA A CA 1
ATOM 1447 C C . ALA A 1 219 ? -17.245 6.029 2.707 1.00 18.58 219 ALA A C 1
ATOM 1448 O O . ALA A 1 219 ? -16.597 5.180 2.103 1.00 18.89 219 ALA A O 1
ATOM 1450 N N . MET A 1 220 ? -17.117 7.328 2.472 1.00 18.98 220 MET A N 1
ATOM 1451 C CA . MET A 1 220 ? -16.296 7.799 1.364 1.00 19.49 220 MET A CA 1
ATOM 1452 C C . MET A 1 220 ? -14.792 7.832 1.663 1.00 18.54 220 MET A C 1
ATOM 1453 O O . MET A 1 220 ? -13.993 7.832 0.730 1.00 18.54 220 MET A O 1
ATOM 1458 N N . THR A 1 221 ? -14.407 7.835 2.941 1.00 17.50 221 THR A N 1
ATOM 1459 C CA . THR A 1 221 ? -12.988 7.846 3.330 1.00 16.81 221 THR A CA 1
ATOM 1460 C C . THR A 1 221 ? -12.446 6.547 3.933 1.00 16.57 221 THR A C 1
ATOM 1461 O O . THR A 1 221 ? -11.228 6.388 4.022 1.00 16.12 221 THR A O 1
ATOM 1465 N N . ARG A 1 222 ? -13.312 5.620 4.342 1.00 16.62 222 ARG A N 1
ATOM 1466 C CA . ARG A 1 222 ? -12.851 4.490 5.168 1.00 16.64 222 ARG A CA 1
ATOM 1467 C C . ARG A 1 222 ? -11.858 3.550 4.475 1.00 16.50 222 ARG A C 1
ATOM 1468 O O . ARG A 1 222 ? -10.876 3.150 5.090 1.00 15.96 222 ARG A O 1
ATOM 1476 N N . ASP A 1 223 ? -12.085 3.223 3.205 1.00 16.66 223 ASP A N 1
ATOM 1477 C CA . ASP A 1 223 ? -11.147 2.359 2.468 1.00 16.79 223 ASP A CA 1
ATOM 1478 C C . ASP A 1 223 ? -9.772 3.012 2.298 1.00 16.17 223 ASP A C 1
ATOM 1479 O O . ASP A 1 223 ? -8.746 2.366 2.522 1.00 16.06 223 ASP A O 1
ATOM 1484 N N . ASN A 1 224 ? -9.756 4.285 1.903 1.00 15.66 224 ASN A N 1
ATOM 1485 C CA . ASN A 1 224 ? -8.499 5.024 1.750 1.00 15.25 224 ASN A CA 1
ATOM 1486 C C . ASN A 1 224 ? -7.745 5.196 3.067 1.00 14.63 224 ASN A C 1
ATOM 1487 O O . ASN A 1 224 ? -6.523 5.064 3.092 1.00 14.42 224 ASN A O 1
ATOM 1492 N N . LEU A 1 225 ? -8.466 5.477 4.152 1.00 14.15 225 LEU A N 1
ATOM 1493 C CA . LEU A 1 225 ? -7.844 5.572 5.476 1.00 13.68 225 LEU A CA 1
ATOM 1494 C C . LEU A 1 225 ? -7.161 4.265 5.876 1.00 13.74 225 LEU A C 1
ATOM 1495 O O . LEU A 1 225 ? -6.003 4.273 6.291 1.00 13.54 225 LEU A O 1
ATOM 1500 N N . ALA A 1 226 ? -7.870 3.148 5.730 1.00 14.04 226 ALA A N 1
ATOM 1501 C CA . ALA A 1 226 ? -7.321 1.833 6.076 1.00 14.23 226 ALA A CA 1
ATOM 1502 C C . ALA A 1 226 ? -6.049 1.518 5.288 1.00 14.56 226 ALA A C 1
ATOM 1503 O O . ALA A 1 226 ? -5.067 1.048 5.862 1.00 14.49 226 ALA A O 1
ATOM 1505 N N . ARG A 1 227 ? -6.058 1.800 3.987 1.00 14.98 227 ARG A N 1
ATOM 1506 C CA . ARG A 1 227 ? -4.872 1.584 3.154 1.00 15.39 227 ARG A CA 1
ATOM 1507 C C . ARG A 1 227 ? -3.749 2.554 3.514 1.00 14.95 227 ARG A C 1
ATOM 1508 O O . ARG A 1 227 ? -2.591 2.147 3.609 1.00 14.90 227 ARG A O 1
ATOM 1516 N N . TYR A 1 228 ? -4.093 3.823 3.738 1.00 14.50 228 TYR A N 1
ATOM 1517 C CA . TYR A 1 228 ? -3.093 4.845 4.047 1.00 14.20 228 TYR A CA 1
ATOM 1518 C C . TYR A 1 228 ? -2.277 4.513 5.295 1.00 14.16 228 TYR A C 1
ATOM 1519 O O . TYR A 1 228 ? -1.058 4.693 5.305 1.00 14.10 228 TYR A O 1
ATOM 1528 N N . PHE A 1 229 ? -2.937 4.006 6.332 1.00 14.24 229 PHE A N 1
ATOM 1529 C CA . PHE A 1 229 ? -2.251 3.711 7.595 1.00 14.28 229 PHE A CA 1
ATOM 1530 C C . PHE A 1 229 ? -1.398 2.436 7.593 1.00 14.81 229 PHE A C 1
ATOM 1531 O O . PHE A 1 229 ? -0.707 2.169 8.577 1.00 14.76 229 PHE A O 1
ATOM 1539 N N . VAL A 1 230 ? -1.418 1.672 6.497 1.00 15.47 230 VAL A N 1
ATOM 1540 C CA . VAL A 1 230 ? -0.458 0.572 6.294 1.00 16.07 230 VAL A CA 1
ATOM 1541 C C . VAL A 1 230 ? 0.433 0.746 5.051 1.00 16.68 230 VAL A C 1
ATOM 1542 O O . VAL A 1 230 ? 1.206 -0.156 4.737 1.00 17.07 230 VAL A O 1
ATOM 1546 N N . CYS A 1 231 ? 0.362 1.897 4.375 1.00 17.06 231 CYS A N 1
ATOM 1547 C CA . CYS A 1 231 ? 1.105 2.110 3.125 1.00 17.67 231 CYS A CA 1
ATOM 1548 C C . CYS A 1 231 ? 2.495 2.697 3.356 1.00 17.61 231 CYS A C 1
ATOM 1549 O O . CYS A 1 231 ? 2.770 3.281 4.402 1.00 17.19 231 CYS A O 1
ATOM 1552 N N . GLY A 1 232 ? 3.364 2.538 2.361 1.00 18.02 232 GLY A N 1
ATOM 1553 C CA . GLY A 1 232 ? 4.697 3.132 2.388 1.00 18.22 232 GLY A CA 1
ATOM 1554 C C . GLY A 1 232 ? 5.592 2.572 3.481 1.00 18.30 232 GLY A C 1
ATOM 1555 O O . GLY A 1 232 ? 5.494 1.397 3.829 1.00 18.57 232 GLY A O 1
ATOM 1556 N N . ASP A 1 233 ? 6.443 3.432 4.034 1.00 18.34 233 ASP A N 1
ATOM 1557 C CA . ASP A 1 233 ? 7.473 3.031 5.000 1.00 18.38 233 ASP A CA 1
ATOM 1558 C C . ASP A 1 233 ? 7.036 3.112 6.468 1.00 17.71 233 ASP A C 1
ATOM 1559 O O . ASP A 1 233 ? 7.731 2.588 7.336 1.00 17.99 233 ASP A O 1
ATOM 1564 N N . VAL A 1 234 ? 5.906 3.767 6.739 1.00 16.84 234 VAL A N 1
ATOM 1565 C CA . VAL A 1 234 ? 5.391 3.943 8.099 1.00 16.17 234 VAL A CA 1
ATOM 1566 C C . VAL A 1 234 ? 4.030 3.264 8.183 1.00 15.91 234 VAL A C 1
ATOM 1567 O O . VAL A 1 234 ? 3.161 3.522 7.352 1.00 16.03 234 VAL A O 1
ATOM 1571 N N . LYS A 1 235 ? 3.845 2.419 9.194 1.00 15.56 235 LYS A N 1
ATOM 1572 C CA . LYS A 1 235 ? 2.599 1.682 9.381 1.00 15.39 235 LYS A CA 1
ATOM 1573 C C . LYS A 1 235 ? 2.127 1.788 10.822 1.00 14.52 235 LYS A C 1
ATOM 1574 O O . LYS A 1 235 ? 2.936 1.726 11.751 1.00 14.38 235 LYS A O 1
ATOM 1580 N N . ALA A 1 236 ? 0.816 1.935 11.005 1.00 13.75 236 ALA A N 1
ATOM 1581 C CA . ALA A 1 236 ? 0.182 1.659 12.294 1.00 13.18 236 ALA A CA 1
ATOM 1582 C C . ALA A 1 236 ? 0.463 0.205 12.682 1.00 13.00 236 ALA A C 1
ATOM 1583 O O . ALA A 1 236 ? 0.566 -0.658 11.810 1.00 13.09 236 ALA A O 1
ATOM 1585 N N . ASP A 1 237 ? 0.607 -0.062 13.977 1.00 12.59 237 ASP A N 1
ATOM 1586 C CA . ASP A 1 237 ? 0.782 -1.446 14.448 1.00 12.55 237 ASP A CA 1
ATOM 1587 C C . ASP A 1 237 ? -0.535 -2.201 14.544 1.00 12.36 237 ASP A C 1
ATOM 1588 O O . ASP A 1 237 ? -0.547 -3.427 14.463 1.00 12.54 237 ASP A O 1
ATOM 1593 N N . PHE A 1 238 ? -1.625 -1.475 14.770 1.00 11.93 238 PHE A N 1
ATOM 1594 C CA . PHE A 1 238 ? -2.972 -2.041 14.783 1.00 11.83 238 PHE A CA 1
ATOM 1595 C C . PHE A 1 238 ? -3.961 -0.942 14.413 1.00 11.66 238 PHE A C 1
ATOM 1596 O O . PHE A 1 238 ? -3.609 0.240 14.420 1.00 11.36 238 PHE A O 1
ATOM 1604 N N . TYR A 1 239 ? -5.192 -1.340 14.111 1.00 11.73 239 TYR A N 1
ATOM 1605 C CA . TYR A 1 239 ? -6.194 -0.442 13.542 1.00 11.76 239 TYR A CA 1
ATOM 1606 C C . TYR A 1 239 ? -7.540 -0.671 14.220 1.00 11.81 239 TYR A C 1
ATOM 1607 O O . TYR A 1 239 ? -8.103 -1.758 14.134 1.00 12.07 239 TYR A O 1
ATOM 1616 N N . GLY A 1 240 ? -8.036 0.351 14.912 1.00 11.65 240 GLY A N 1
ATOM 1617 C CA . GLY A 1 240 ? -9.339 0.294 15.574 1.00 11.73 240 GLY A CA 1
ATOM 1618 C C . GLY A 1 240 ? -10.362 1.084 14.789 1.00 11.88 240 GLY A C 1
ATOM 1619 O O . GLY A 1 240 ? -10.072 2.190 14.354 1.00 11.77 240 GLY A O 1
ATOM 1620 N N . ILE A 1 241 ? -11.549 0.518 14.589 1.00 12.13 241 ILE A N 1
ATOM 1621 C CA . ILE A 1 241 ? -12.650 1.237 13.946 1.00 12.38 241 ILE A CA 1
ATOM 1622 C C . ILE A 1 241 ? -13.749 1.473 14.972 1.00 12.36 241 ILE A C 1
ATOM 1623 O O . ILE A 1 241 ? -14.156 0.554 15.680 1.00 12.23 241 ILE A O 1
ATOM 1628 N N . ASN A 1 242 ? -14.227 2.709 15.044 1.00 12.46 242 ASN A N 1
ATOM 1629 C CA . ASN A 1 242 ? -15.375 3.042 15.875 1.00 12.63 242 ASN A CA 1
ATOM 1630 C C . ASN A 1 242 ? -16.622 2.693 15.065 1.00 13.07 242 ASN A C 1
ATOM 1631 O O . ASN A 1 242 ? -17.010 3.417 14.157 1.00 13.21 242 ASN A O 1
ATOM 1636 N N . MET A 1 243 ? -17.206 1.541 15.394 1.00 13.49 243 MET A N 1
ATOM 1637 C CA . MET A 1 243 ? -18.123 0.817 14.516 1.00 14.02 243 MET A CA 1
ATOM 1638 C C . MET A 1 243 ? -19.535 0.789 15.090 1.00 14.17 243 MET A C 1
ATOM 1639 O O . MET A 1 243 ? -19.785 0.104 16.076 1.00 14.03 243 MET A O 1
ATOM 1644 N N . TYR A 1 244 ? -20.456 1.512 14.452 1.00 14.36 244 TYR A N 1
ATOM 1645 C CA . TYR A 1 244 ? -21.841 1.637 14.932 1.00 14.61 244 TYR A CA 1
ATOM 1646 C C . TYR A 1 244 ? -22.892 1.190 13.903 1.00 15.21 244 TYR A C 1
ATOM 1647 O O . TYR A 1 244 ? -24.062 1.580 13.990 1.00 15.43 244 TYR A O 1
ATOM 1656 N N . GLU A 1 245 ? -22.490 0.343 12.958 1.00 15.76 245 GLU A N 1
ATOM 1657 C CA . GLU A 1 245 ? -23.387 -0.087 11.878 1.00 16.48 245 GLU A CA 1
ATOM 1658 C C . GLU A 1 245 ? -24.510 -1.025 12.330 1.00 16.80 245 GLU A C 1
ATOM 1659 O O . GLU A 1 245 ? -25.574 -1.040 11.716 1.00 17.18 245 GLU A O 1
ATOM 1665 N N . TRP A 1 246 ? -24.266 -1.803 13.383 1.00 16.82 246 TRP A N 1
ATOM 1666 C CA . TRP A 1 246 ? -25.235 -2.778 13.892 1.00 17.13 246 TRP A CA 1
ATOM 1667 C C . TRP A 1 246 ? -26.099 -2.126 14.967 1.00 17.27 246 TRP A C 1
ATOM 1668 O O . TRP A 1 246 ? -25.628 -1.883 16.075 1.00 17.06 246 TRP A O 1
ATOM 1679 N N . CYS A 1 247 ? -27.364 -1.859 14.644 1.00 17.85 247 CYS A N 1
ATOM 1680 C CA . CYS A 1 247 ? -28.311 -1.285 15.608 1.00 18.15 247 CYS A CA 1
ATOM 1681 C C . CYS A 1 247 ? -29.453 -2.262 15.874 1.00 18.58 247 CYS A C 1
ATOM 1682 O O . CYS A 1 247 ? -29.986 -2.867 14.941 1.00 19.02 247 CYS A O 1
ATOM 1685 N N . GLY A 1 248 ? -29.815 -2.415 17.147 1.00 18.73 248 GLY A N 1
ATOM 1686 C CA . GLY A 1 248 ? -30.897 -3.311 17.550 1.00 19.10 248 GLY A CA 1
ATOM 1687 C C . GLY A 1 248 ? -30.657 -4.757 17.160 1.00 19.46 248 GLY A C 1
ATOM 1688 O O . GLY A 1 248 ? -29.522 -5.234 17.181 1.00 19.23 248 GLY A O 1
ATOM 1689 N N . TYR A 1 249 ? -31.730 -5.448 16.782 1.00 19.94 249 TYR A N 1
ATOM 1690 C CA . TYR A 1 249 ? -31.660 -6.865 16.418 1.00 20.40 249 TYR A CA 1
ATOM 1691 C C . TYR A 1 249 ? -31.348 -7.031 14.929 1.00 20.76 249 TYR A C 1
ATOM 1692 O O . TYR A 1 249 ? -32.178 -7.494 14.145 1.00 21.19 249 TYR A O 1
ATOM 1701 N N . SER A 1 250 ? -30.123 -6.656 14.561 1.00 20.72 250 SER A N 1
ATOM 1702 C CA . SER A 1 250 ? -29.652 -6.710 13.176 1.00 21.04 250 SER A CA 1
ATOM 1703 C C . SER A 1 250 ? -29.050 -8.087 12.881 1.00 21.41 250 SER A C 1
ATOM 1704 O O . SER A 1 250 ? -29.169 -9.005 13.694 1.00 21.43 250 SER A O 1
ATOM 1707 N N . THR A 1 251 ? -28.431 -8.233 11.709 1.00 21.84 251 THR A N 1
ATOM 1708 C CA . THR A 1 251 ? -27.747 -9.475 11.329 1.00 22.26 251 THR A CA 1
ATOM 1709 C C . THR A 1 251 ? -26.383 -9.190 10.710 1.00 22.36 251 THR A C 1
ATOM 1710 O O . THR A 1 251 ? -26.068 -8.052 10.367 1.00 22.09 251 THR A O 1
ATOM 1714 N N . TYR A 1 252 ? -25.590 -10.249 10.568 1.00 22.74 252 TYR A N 1
ATOM 1715 C CA . TYR A 1 252 ? -24.267 -10.185 9.937 1.00 23.00 252 TYR A CA 1
ATOM 1716 C C . TYR A 1 252 ? -24.330 -9.568 8.533 1.00 23.37 252 TYR A C 1
ATOM 1717 O O . TYR A 1 252 ? -23.537 -8.684 8.202 1.00 23.27 252 TYR A O 1
ATOM 1726 N N . GLY A 1 253 ? -25.293 -10.022 7.732 1.00 23.93 253 GLY A N 1
ATOM 1727 C CA . GLY A 1 253 ? -25.486 -9.519 6.373 1.00 24.36 253 GLY A CA 1
ATOM 1728 C C . GLY A 1 253 ? -26.056 -8.111 6.294 1.00 24.26 253 GLY A C 1
ATOM 1729 O O . GLY A 1 253 ? -25.497 -7.252 5.607 1.00 24.54 253 GLY A O 1
ATOM 1730 N N . THR A 1 254 ? -27.160 -7.871 7.002 1.00 24.17 254 THR A N 1
ATOM 1731 C CA . THR A 1 254 ? -27.897 -6.604 6.889 1.00 24.03 254 THR A CA 1
ATOM 1732 C C . THR A 1 254 ? -27.212 -5.407 7.562 1.00 23.40 254 THR A C 1
ATOM 1733 O O . THR A 1 254 ? -27.369 -4.276 7.102 1.00 23.48 254 THR A O 1
ATOM 1737 N N . SER A 1 255 ? -26.467 -5.650 8.641 1.00 22.83 255 SER A N 1
ATOM 1738 C CA . SER A 1 255 ? -25.767 -4.574 9.361 1.00 22.22 255 SER A CA 1
ATOM 1739 C C . SER A 1 255 ? -24.686 -3.883 8.527 1.00 22.03 255 SER A C 1
ATOM 1740 O O . SER A 1 255 ? -24.473 -2.679 8.666 1.00 21.87 255 SER A O 1
ATOM 1743 N N . GLY A 1 256 ? -24.020 -4.650 7.664 1.00 22.07 256 GLY A N 1
ATOM 1744 C CA . GLY A 1 256 ? -22.822 -4.197 6.957 1.00 21.90 256 GLY A CA 1
ATOM 1745 C C . GLY A 1 256 ? -21.564 -4.902 7.445 1.00 21.64 256 GLY A C 1
ATOM 1746 O O . GLY A 1 256 ? -20.517 -4.788 6.814 1.00 21.55 256 GLY A O 1
ATOM 1747 N N . TYR A 1 257 ? -21.665 -5.627 8.563 1.00 21.42 257 TYR A N 1
ATOM 1748 C CA . TYR A 1 257 ? -20.540 -6.388 9.132 1.00 21.35 257 TYR A CA 1
ATOM 1749 C C . TYR A 1 257 ? -19.892 -7.358 8.145 1.00 22.26 257 TYR A C 1
ATOM 1750 O O . TYR A 1 257 ? -18.672 -7.518 8.152 1.00 22.26 257 TYR A O 1
ATOM 1759 N N . ARG A 1 258 ? -20.705 -8.001 7.307 1.00 23.36 258 ARG A N 1
ATOM 1760 C CA . ARG A 1 258 ? -20.193 -8.934 6.300 1.00 24.37 258 ARG A CA 1
ATOM 1761 C C . ARG A 1 258 ? -19.318 -8.236 5.262 1.00 24.60 258 ARG A C 1
ATOM 1762 O O . ARG A 1 258 ? -18.239 -8.733 4.930 1.00 24.66 258 ARG A O 1
ATOM 1770 N N . GLU A 1 259 ? -19.776 -7.088 4.765 1.00 24.91 259 GLU A N 1
ATOM 1771 C CA . GLU A 1 259 ? -19.001 -6.307 3.798 1.00 25.34 259 GLU A CA 1
ATOM 1772 C C . GLU A 1 259 ? -17.732 -5.714 4.425 1.00 24.72 259 GLU A C 1
ATOM 1773 O O . GLU A 1 259 ? -16.698 -5.654 3.762 1.00 24.73 259 GLU A O 1
ATOM 1779 N N . ARG A 1 260 ? -17.808 -5.287 5.688 1.00 24.15 260 ARG A N 1
ATOM 1780 C CA . ARG A 1 260 ? -16.619 -4.812 6.418 1.00 23.70 260 ARG A CA 1
ATOM 1781 C C . ARG A 1 260 ? -15.598 -5.935 6.606 1.00 23.63 260 ARG A C 1
ATOM 1782 O O . ARG A 1 260 ? -14.398 -5.718 6.441 1.00 23.37 260 ARG A O 1
ATOM 1790 N N . THR A 1 261 ? -16.083 -7.128 6.953 1.00 23.75 261 THR A N 1
ATOM 1791 C CA . THR A 1 261 ? -15.225 -8.300 7.153 1.00 23.90 261 THR A CA 1
ATOM 1792 C C . THR A 1 261 ? -14.513 -8.722 5.863 1.00 24.52 261 THR A C 1
ATOM 1793 O O . THR A 1 261 ? -13.331 -9.071 5.894 1.00 24.50 261 THR A O 1
ATOM 1797 N N . LYS A 1 262 ? -15.233 -8.686 4.742 1.00 25.22 262 LYS A N 1
ATOM 1798 C CA . LYS A 1 262 ? -14.640 -8.967 3.426 1.00 25.86 262 LYS A CA 1
ATOM 1799 C C . LYS A 1 262 ? -13.609 -7.911 3.008 1.00 25.70 262 LYS A C 1
ATOM 1800 O O . LYS A 1 262 ? -12.590 -8.248 2.403 1.00 25.89 262 LYS A O 1
ATOM 1806 N N . GLU A 1 263 ? -13.878 -6.645 3.332 1.00 25.44 263 GLU A N 1
ATOM 1807 C CA . GLU A 1 263 ? -12.929 -5.549 3.075 1.00 25.31 263 GLU A CA 1
ATOM 1808 C C . GLU A 1 263 ? -11.602 -5.706 3.828 1.00 24.72 263 GLU A C 1
ATOM 1809 O O . GLU A 1 263 ? -10.541 -5.425 3.268 1.00 24.86 263 GLU A O 1
ATOM 1815 N N . PHE A 1 264 ? -11.667 -6.156 5.082 1.00 24.06 264 PHE A N 1
ATOM 1816 C CA . PHE A 1 264 ? -10.478 -6.265 5.946 1.00 23.44 264 PHE A CA 1
ATOM 1817 C C . PHE A 1 264 ? -9.808 -7.647 5.970 1.00 23.50 264 PHE A C 1
ATOM 1818 O O . PHE A 1 264 ? -8.825 -7.838 6.690 1.00 23.22 264 PHE A O 1
ATOM 1826 N N . GLU A 1 265 ? -10.312 -8.599 5.181 1.00 23.67 265 GLU A N 1
ATOM 1827 C CA . GLU A 1 265 ? -9.663 -9.905 5.057 1.00 23.84 265 GLU A CA 1
ATOM 1828 C C . GLU A 1 265 ? -8.302 -9.731 4.378 1.00 23.17 265 GLU A C 1
ATOM 1829 O O . GLU A 1 265 ? -8.208 -9.097 3.325 1.00 23.29 265 GLU A O 1
ATOM 1835 N N . GLY A 1 266 ? -7.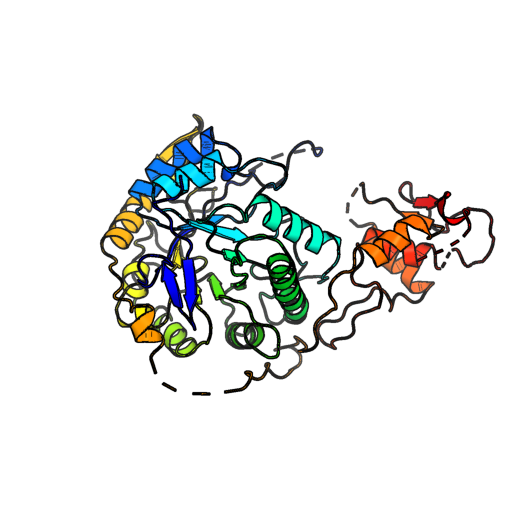254 -10.257 5.011 1.00 22.37 266 GLY A N 1
ATOM 1836 C CA . GLY A 1 266 ? -5.877 -10.095 4.532 1.00 21.72 266 GLY A CA 1
ATOM 1837 C C . GLY A 1 266 ? -5.181 -8.794 4.918 1.00 20.65 266 GLY A C 1
ATOM 1838 O O . GLY A 1 266 ? -4.035 -8.573 4.521 1.00 20.70 266 GLY A O 1
ATOM 1839 N N . TYR A 1 267 ? -5.853 -7.938 5.694 1.00 19.50 267 TYR A N 1
ATOM 1840 C CA . TYR A 1 267 ? -5.272 -6.673 6.158 1.00 18.47 267 TYR A CA 1
ATOM 1841 C C . TYR A 1 267 ? -4.054 -7.014 7.026 1.00 18.00 267 TYR A C 1
ATOM 1842 O O . TYR A 1 267 ? -4.139 -7.905 7.875 1.00 18.10 267 TYR A O 1
ATOM 1851 N N . PRO A 1 268 ? -2.910 -6.334 6.799 1.00 17.38 268 PRO A N 1
ATOM 1852 C CA . PRO A 1 268 ? -1.643 -6.824 7.366 1.00 17.06 268 PRO A CA 1
ATOM 1853 C C . PRO A 1 268 ? -1.385 -6.569 8.863 1.00 16.38 268 PRO A C 1
ATOM 1854 O O . PRO A 1 268 ? -0.372 -7.048 9.380 1.00 16.54 268 PRO A O 1
ATOM 1858 N N . ILE A 1 269 ? -2.269 -5.839 9.546 1.00 15.53 269 ILE A N 1
ATOM 1859 C CA . ILE A 1 269 ? -2.132 -5.585 10.987 1.00 14.88 269 ILE A CA 1
ATOM 1860 C C . ILE A 1 269 ? -3.427 -5.944 11.717 1.00 14.55 269 ILE A C 1
ATOM 1861 O O . ILE A 1 269 ? -4.478 -6.003 11.083 1.00 14.55 269 ILE A O 1
ATOM 1866 N N . PRO A 1 270 ? -3.361 -6.185 13.046 1.00 14.15 270 PRO A N 1
ATOM 1867 C CA . PRO A 1 270 ? -4.590 -6.477 13.787 1.00 13.97 270 PRO A CA 1
ATOM 1868 C C . PRO A 1 270 ? -5.633 -5.375 13.653 1.00 13.59 270 PRO A C 1
ATOM 1869 O O . PRO A 1 270 ? -5.290 -4.189 13.678 1.00 13.31 270 PRO A O 1
ATOM 1873 N N . VAL A 1 271 ? -6.887 -5.784 13.493 1.00 13.51 271 VAL A N 1
ATOM 1874 C CA . VAL A 1 271 ? -8.004 -4.864 13.337 1.00 13.31 271 VAL A CA 1
ATOM 1875 C C . VAL A 1 271 ? -9.118 -5.286 14.288 1.00 13.10 271 VAL A C 1
ATOM 1876 O O . VAL A 1 271 ? -9.357 -6.479 14.495 1.00 13.27 271 VAL A O 1
ATOM 1880 N N . PHE A 1 272 ? -9.777 -4.299 14.882 1.00 12.66 272 PHE A N 1
ATOM 1881 C CA . PHE A 1 272 ? -10.826 -4.547 15.865 1.00 12.54 272 PHE A CA 1
ATOM 1882 C C . PHE A 1 272 ? -11.748 -3.344 15.939 1.00 12.41 272 PHE A C 1
ATOM 1883 O O . PHE A 1 272 ? -11.453 -2.301 15.350 1.00 12.26 272 PHE A O 1
ATOM 1891 N N . PHE A 1 273 ? -12.867 -3.496 16.644 1.00 12.45 273 PHE A N 1
ATOM 1892 C CA . PHE A 1 273 ? -13.768 -2.374 16.887 1.00 12.41 273 PHE A CA 1
ATOM 1893 C C . PHE A 1 273 ? -13.292 -1.632 18.133 1.00 12.16 273 PHE A C 1
ATOM 1894 O O . PHE A 1 273 ? -13.472 -2.110 19.250 1.00 12.23 273 PHE A O 1
ATOM 1902 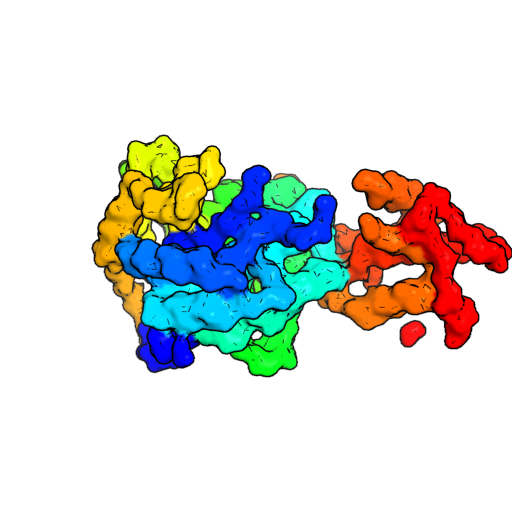N N . SER A 1 274 ? -12.676 -0.467 17.947 1.00 11.95 274 SER A N 1
ATOM 1903 C CA . SER A 1 274 ? -12.232 0.356 19.082 1.00 11.83 274 SER A CA 1
ATOM 1904 C C . SER A 1 274 ? -13.405 0.985 19.850 1.00 11.83 274 SER A C 1
ATOM 1905 O O . SER A 1 274 ? -13.238 1.391 20.997 1.00 11.83 274 SER A O 1
ATOM 1908 N N . GLU A 1 275 ? -14.566 1.065 19.196 1.00 11.90 275 GLU A N 1
ATOM 1909 C CA . GLU A 1 275 ? -15.855 1.331 19.830 1.00 12.07 275 GLU A CA 1
ATOM 1910 C C . GLU A 1 275 ? -16.923 0.511 19.107 1.00 12.32 275 GLU A C 1
ATOM 1911 O O . GLU A 1 275 ? -16.831 0.295 17.896 1.00 12.38 275 GLU A O 1
ATOM 1917 N N . PHE A 1 276 ? -17.931 0.064 19.848 1.00 12.63 276 PHE A N 1
ATOM 1918 C CA . PHE A 1 276 ? -19.188 -0.390 19.250 1.00 13.00 276 PHE A CA 1
ATOM 1919 C C . PHE A 1 276 ? -20.331 -0.207 20.233 1.00 13.27 276 PHE A C 1
ATOM 1920 O O . PHE A 1 276 ? -20.106 0.002 21.422 1.00 13.20 276 PHE A O 1
ATOM 1928 N N . GLY A 1 277 ? -21.554 -0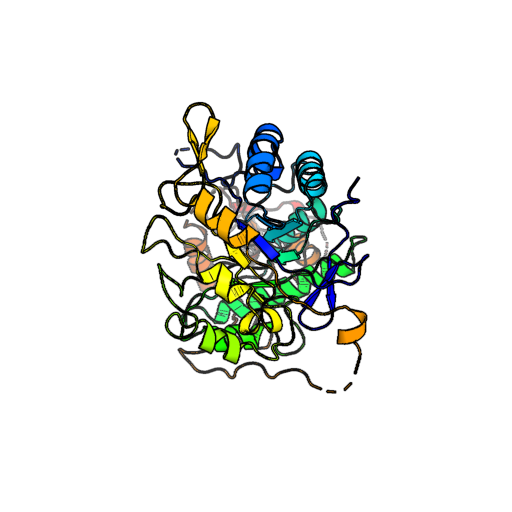.273 19.721 1.00 13.75 277 GLY A N 1
ATOM 1929 C CA . GLY A 1 277 ? -22.745 -0.227 20.562 1.00 14.14 277 GLY A CA 1
ATOM 1930 C C . GLY A 1 277 ? -23.731 0.852 20.175 1.00 14.47 277 GLY A C 1
ATOM 1931 O O . GLY A 1 277 ? -24.053 1.725 20.988 1.00 14.38 277 GLY A O 1
ATOM 1932 N N . CYS A 1 278 ? -24.223 0.779 18.940 1.00 15.03 278 CYS A N 1
ATOM 1933 C CA . CYS A 1 278 ? -25.286 1.663 18.469 1.00 15.58 278 CYS A CA 1
ATOM 1934 C C . CYS A 1 278 ? -26.465 1.577 19.426 1.00 15.71 278 CYS A C 1
ATOM 1935 O O . CYS A 1 278 ? -26.887 0.478 19.784 1.00 15.70 278 CYS A O 1
ATOM 1938 N N . ASN A 1 279 ? -26.977 2.733 19.843 1.00 15.85 279 ASN A N 1
ATOM 1939 C CA . ASN A 1 279 ? -28.029 2.803 20.861 1.00 16.13 279 ASN A CA 1
ATOM 1940 C C . ASN A 1 279 ? -29.411 3.184 20.313 1.00 16.39 279 ASN A C 1
ATOM 1941 O O . ASN A 1 279 ? -30.278 3.597 21.077 1.00 16.44 279 ASN A O 1
ATOM 1946 N N . LEU A 1 280 ? -29.611 3.034 19.002 1.00 16.54 280 LEU A N 1
ATOM 1947 C CA . LEU A 1 280 ? -30.890 3.367 18.358 1.00 16.95 280 LEU A CA 1
ATOM 1948 C C . LEU A 1 280 ? -32.041 2.615 19.024 1.00 16.99 280 LEU A C 1
ATOM 1949 O O . LEU A 1 280 ? -33.058 3.217 19.369 1.00 17.12 280 LEU A O 1
ATOM 1954 N N . VAL A 1 281 ? -31.854 1.309 19.211 1.00 16.85 281 VAL A N 1
ATOM 1955 C CA . VAL A 1 281 ? -32.814 0.446 19.898 1.00 16.95 281 VAL A CA 1
ATOM 1956 C C . VAL A 1 281 ? -32.281 0.136 21.298 1.00 16.79 281 VAL A C 1
ATOM 1957 O O . VAL A 1 281 ? -31.141 -0.322 21.444 1.00 16.50 281 VAL A O 1
ATOM 1961 N N . ARG A 1 282 ? -33.104 0.381 22.319 1.00 16.93 282 ARG A N 1
ATOM 1962 C CA . ARG A 1 282 ? -32.727 0.129 23.712 1.00 17.02 282 ARG A CA 1
ATOM 1963 C C . ARG A 1 282 ? -33.766 -0.754 24.427 1.00 17.14 282 ARG A C 1
ATOM 1964 O O . ARG A 1 282 ? -34.891 -0.881 23.945 1.00 17.25 282 ARG A O 1
ATOM 1972 N N . PRO A 1 283 ? -33.397 -1.427 25.524 1.00 16.98 283 PRO A N 1
ATOM 1973 C CA . PRO A 1 283 ? -32.008 -1.602 25.968 1.00 16.80 283 PRO A CA 1
ATOM 1974 C C . PRO A 1 283 ? -31.192 -2.305 24.890 1.00 16.78 283 PRO A C 1
ATOM 1975 O O . PRO A 1 283 ? -31.715 -3.183 24.213 1.00 16.96 283 PRO A O 1
ATOM 1979 N N . ARG A 1 284 ? -29.945 -1.884 24.698 1.00 16.58 284 ARG A N 1
ATOM 1980 C CA . ARG A 1 284 ? -29.087 -2.474 23.669 1.00 16.59 284 ARG A CA 1
ATOM 1981 C C . ARG A 1 284 ? -28.985 -3.985 23.878 1.00 16.92 284 ARG A C 1
ATOM 1982 O O . ARG A 1 284 ? -28.532 -4.414 24.940 1.00 16.85 284 ARG A O 1
ATOM 1990 N N . PRO A 1 285 ? -29.456 -4.794 22.897 1.00 17.37 285 PRO A N 1
ATOM 1991 C CA . PRO A 1 285 ? -29.263 -6.240 23.053 1.00 17.60 285 PRO A CA 1
ATOM 1992 C C . PRO A 1 285 ? -27.820 -6.714 22.857 1.00 17.47 285 PRO A C 1
ATOM 1993 O O . PRO A 1 285 ? -27.485 -7.800 23.319 1.00 17.66 285 PRO A O 1
ATOM 1997 N N . PHE A 1 286 ? -26.986 -5.914 22.185 1.00 17.30 286 PHE A N 1
ATOM 1998 C CA . PHE A 1 286 ? -25.581 -6.257 21.921 1.00 17.20 286 PHE A CA 1
ATOM 1999 C C . PHE A 1 286 ? -25.411 -7.576 21.145 1.00 17.43 286 PHE A C 1
ATOM 2000 O O . PHE A 1 286 ? -24.439 -8.308 21.353 1.00 17.40 286 PHE A O 1
ATOM 2008 N N . THR A 1 287 ? -26.343 -7.867 20.236 1.00 17.69 287 THR A N 1
ATOM 2009 C CA . THR A 1 287 ? -26.274 -9.096 19.430 1.00 18.00 287 THR A CA 1
ATOM 2010 C C . THR A 1 287 ? -25.131 -9.083 18.406 1.00 17.98 287 THR A C 1
ATOM 2011 O O . THR A 1 287 ? -24.754 -10.134 17.897 1.00 18.25 287 THR A O 1
ATOM 2015 N N . GLU A 1 288 ? -24.586 -7.899 18.108 1.00 17.72 288 GLU A N 1
ATOM 2016 C CA . GLU A 1 288 ? -23.330 -7.781 17.345 1.00 17.61 288 GLU A CA 1
ATOM 2017 C C . GLU A 1 288 ? -22.161 -8.576 17.936 1.00 17.58 288 GLU A C 1
ATOM 2018 O O . GLU A 1 288 ? -21.273 -9.000 17.199 1.00 17.53 288 GLU A O 1
ATOM 2024 N N . VAL A 1 289 ? -22.163 -8.748 19.257 1.00 17.61 289 VAL A N 1
ATOM 2025 C CA . VAL A 1 289 ? -21.135 -9.519 19.963 1.00 17.72 289 VAL A CA 1
ATOM 2026 C C . VAL A 1 289 ? -21.107 -10.976 19.476 1.00 18.22 289 VAL A C 1
ATOM 2027 O O . VAL A 1 289 ? -20.034 -11.532 19.263 1.00 18.21 289 VAL A O 1
ATOM 2031 N N . SER A 1 290 ? -22.280 -11.581 19.285 1.00 18.70 290 SER A N 1
ATOM 2032 C CA . SER A 1 290 ? -22.365 -12.944 18.735 1.00 19.25 290 SER A CA 1
ATOM 2033 C C . SER A 1 290 ? -21.718 -13.057 17.349 1.00 19.32 290 SER A C 1
ATOM 2034 O O . SER A 1 290 ? -21.007 -14.023 17.071 1.00 19.71 290 SER A O 1
ATOM 2037 N N . ALA A 1 291 ? -21.958 -12.063 16.497 1.00 19.07 291 ALA A N 1
ATOM 2038 C CA . ALA A 1 291 ? -21.333 -12.000 15.173 1.00 19.05 291 ALA A CA 1
ATOM 2039 C C . ALA A 1 291 ? -19.823 -11.780 15.270 1.00 18.81 291 ALA A C 1
ATOM 2040 O O . ALA A 1 291 ? -19.051 -12.492 14.627 1.00 18.99 291 ALA A O 1
ATOM 2042 N N . LEU A 1 292 ? -19.413 -10.815 16.092 1.00 18.38 292 LEU A N 1
ATOM 2043 C CA . LEU A 1 292 ? -18.003 -10.418 16.214 1.00 18.11 292 LEU A CA 1
ATOM 2044 C C . LEU A 1 292 ? -17.061 -11.560 16.620 1.00 18.36 292 LEU A C 1
ATOM 2045 O O . LEU A 1 292 ? -15.968 -11.682 16.066 1.00 18.10 292 LEU A O 1
ATOM 2050 N N . TYR A 1 293 ? -17.489 -12.385 17.576 1.00 18.76 293 TYR A N 1
ATOM 2051 C CA . TYR A 1 293 ? -16.682 -13.522 18.049 1.00 19.23 293 TYR A CA 1
ATOM 2052 C C . TYR A 1 293 ? -17.088 -14.867 17.430 1.00 20.17 293 TYR A C 1
ATOM 2053 O O . TYR A 1 293 ? -16.559 -15.908 17.823 1.00 20.52 293 TYR A O 1
ATOM 2062 N N . GLY A 1 294 ? -18.006 -14.844 16.460 1.00 20.91 294 GLY A N 1
ATOM 2063 C CA . GLY A 1 294 ? -18.359 -16.033 15.680 1.00 21.85 294 GLY A CA 1
ATOM 2064 C C . GLY A 1 294 ? -17.272 -16.402 14.686 1.00 22.64 294 GLY A C 1
ATOM 2065 O O . GLY A 1 294 ? -16.312 -15.654 14.496 1.00 22.45 294 GLY A O 1
ATOM 2066 N N . ASN A 1 295 ? -17.437 -17.550 14.032 1.00 23.82 295 ASN A N 1
ATOM 2067 C CA . ASN A 1 295 ? -16.375 -18.128 13.194 1.00 24.59 295 ASN A CA 1
ATOM 2068 C C . ASN A 1 295 ? -15.987 -17.295 11.966 1.00 24.65 295 ASN A C 1
ATOM 2069 O O . ASN A 1 295 ? -14.805 -17.234 11.615 1.00 25.03 295 ASN A O 1
ATOM 2074 N N . LYS A 1 296 ? -16.965 -16.644 11.337 1.00 24.68 296 LYS A N 1
ATOM 2075 C CA . LYS A 1 296 ? -16.706 -15.815 10.152 1.00 24.61 296 LYS A CA 1
ATOM 2076 C C . LYS A 1 296 ? -15.869 -14.574 10.485 1.00 23.73 296 LYS A C 1
ATOM 2077 O O . LYS A 1 296 ? -14.911 -14.263 9.774 1.00 24.08 296 LYS A O 1
ATOM 2083 N N . MET A 1 297 ? -16.223 -13.884 11.570 1.00 22.68 297 MET A N 1
ATOM 2084 C CA . MET A 1 297 ? -15.535 -12.643 11.962 1.00 21.66 297 MET A CA 1
ATOM 2085 C C . MET A 1 297 ? -14.284 -12.845 12.822 1.00 21.43 297 MET A C 1
ATOM 2086 O O . MET A 1 297 ? -13.371 -12.020 12.763 1.00 21.02 297 MET A O 1
ATOM 2091 N N . SER A 1 298 ? -14.224 -13.924 13.605 1.00 21.45 298 SER A N 1
ATOM 2092 C CA . SER A 1 298 ? -13.063 -14.178 14.481 1.00 21.38 298 SER A CA 1
ATOM 2093 C C . SER A 1 298 ? -11.756 -14.494 13.739 1.00 21.32 298 SER A C 1
ATOM 2094 O O . SER A 1 298 ? -10.680 -14.388 14.328 1.00 21.38 298 SER A O 1
ATOM 2097 N N . SER A 1 299 ? -11.849 -14.902 12.473 1.00 21.25 299 SER A N 1
ATOM 2098 C CA . SER A 1 299 ? -10.664 -15.097 11.632 1.00 21.17 299 SER A CA 1
ATOM 2099 C C . SER A 1 299 ? -10.085 -13.778 11.101 1.00 20.47 299 SER A C 1
ATOM 2100 O O . SER A 1 299 ? -8.918 -13.740 10.707 1.00 20.66 299 SER A O 1
ATOM 2103 N N . VAL A 1 300 ? -10.898 -12.716 11.086 1.00 19.69 300 VAL A N 1
ATOM 2104 C CA . VAL A 1 300 ? -10.494 -11.395 10.588 1.00 19.01 300 VAL A CA 1
ATOM 2105 C C . VAL A 1 300 ? -10.293 -10.374 11.713 1.00 18.14 300 VAL A C 1
ATOM 2106 O O . VAL A 1 300 ? -9.272 -9.688 11.744 1.00 17.99 300 VAL A O 1
ATOM 2110 N N . TRP A 1 301 ? -11.269 -10.259 12.612 1.00 17.52 301 TRP A N 1
ATOM 2111 C CA . TRP A 1 301 ? -11.249 -9.227 13.654 1.00 16.77 301 TRP A CA 1
ATOM 2112 C C . TRP A 1 301 ? -10.657 -9.762 14.956 1.00 16.40 301 TRP A C 1
ATOM 2113 O O . TRP A 1 301 ? -10.808 -10.947 15.277 1.00 16.74 301 TRP A O 1
ATOM 2124 N N . SER A 1 302 ? -9.987 -8.878 15.700 1.00 15.68 302 SER A N 1
ATOM 2125 C CA . SER A 1 302 ? -9.422 -9.202 17.016 1.00 15.37 302 SER A CA 1
ATOM 2126 C C . SER A 1 302 ? -10.324 -8.738 18.171 1.00 14.92 302 SER A C 1
ATOM 2127 O O . SER A 1 302 ? -9.835 -8.452 19.268 1.00 14.97 302 SER A O 1
ATOM 2130 N N . GLY A 1 303 ? -11.634 -8.676 17.927 1.00 14.59 303 GLY A N 1
ATOM 2131 C CA . GLY A 1 303 ? -12.613 -8.341 18.952 1.00 14.21 303 GLY A CA 1
ATOM 2132 C C . GLY A 1 303 ? -13.025 -6.884 18.916 1.00 13.70 303 GLY A C 1
ATOM 2133 O O . GLY A 1 303 ? -13.034 -6.252 17.857 1.00 13.60 303 GLY A O 1
ATOM 2134 N N . GLY A 1 304 ? -13.395 -6.355 20.075 1.00 13.36 304 GLY A N 1
ATOM 2135 C CA . GLY A 1 304 ? -13.826 -4.971 20.161 1.00 13.01 304 GLY A CA 1
ATOM 2136 C C . GLY A 1 304 ? -14.160 -4.512 21.561 1.00 12.84 304 GLY A C 1
ATOM 2137 O O . GLY A 1 304 ? -14.199 -5.317 22.497 1.00 12.88 304 GLY A O 1
ATOM 2138 N N . LEU A 1 305 ? -14.406 -3.208 21.692 1.00 12.55 305 LEU A N 1
ATOM 2139 C CA . LEU A 1 305 ? -14.733 -2.589 22.969 1.00 12.46 305 LEU A CA 1
ATOM 2140 C C . LEU A 1 305 ? -16.054 -1.838 22.879 1.00 12.50 305 LEU A C 1
ATOM 2141 O O . LEU A 1 305 ? -16.227 -0.985 22.012 1.00 12.38 305 LEU A O 1
ATOM 2146 N N . ALA A 1 306 ? -16.981 -2.165 23.775 1.00 12.62 306 ALA A N 1
ATOM 2147 C CA . ALA A 1 306 ? -18.270 -1.480 23.851 1.00 12.76 306 ALA A CA 1
ATOM 2148 C C . ALA A 1 306 ? -18.095 -0.043 24.339 1.00 12.78 306 ALA A C 1
ATOM 2149 O O . ALA A 1 306 ? -17.217 0.242 25.152 1.00 12.73 306 ALA A O 1
ATOM 2151 N N . TYR A 1 307 ? -18.920 0.863 23.824 1.00 12.94 307 TYR A N 1
ATOM 2152 C CA . TYR A 1 307 ? -18.940 2.244 24.288 1.00 13.12 307 TYR A CA 1
ATOM 2153 C C . TYR A 1 307 ? -20.271 2.477 25.011 1.00 13.44 307 TYR A C 1
ATOM 2154 O O . TYR A 1 307 ? -21.311 2.419 24.357 1.00 13.43 307 TYR A O 1
ATOM 2163 N N . MET A 1 308 ? -20.295 2.727 26.326 1.00 13.91 308 MET A N 1
ATOM 2164 C CA . MET A 1 308 ? -19.152 2.679 27.251 1.00 14.30 308 MET A CA 1
ATOM 2165 C C . MET A 1 308 ? -19.651 2.293 28.651 1.00 14.38 308 MET A C 1
ATOM 2166 O O . MET A 1 308 ? -20.831 2.018 28.834 1.00 14.30 308 MET A O 1
ATOM 2171 N N . TYR A 1 309 ? -18.745 2.264 29.625 1.00 14.38 309 TYR A N 1
ATOM 2172 C CA . TYR A 1 309 ? -19.103 2.017 31.031 1.00 14.65 309 TYR A CA 1
ATOM 2173 C C . TYR A 1 309 ? -20.060 3.059 31.648 1.00 15.13 309 TYR A C 1
ATOM 2174 O O . TYR A 1 309 ? -21.179 2.717 32.035 1.00 15.06 309 TYR A O 1
ATOM 2183 N N . PHE A 1 310 ? -19.614 4.311 31.747 1.00 15.59 310 PHE A N 1
ATOM 2184 C CA . PHE A 1 310 ? -20.377 5.386 32.398 1.00 16.29 310 PHE A CA 1
ATOM 2185 C C . PHE A 1 310 ? -21.495 5.960 31.531 1.00 17.02 310 PHE A C 1
ATOM 2186 O O . PHE A 1 310 ? -21.289 6.250 30.351 1.00 16.84 310 PHE A O 1
ATOM 2194 N N . GLU A 1 311 ? -22.661 6.152 32.147 1.00 18.18 311 GLU A N 1
ATOM 2195 C CA . GLU A 1 311 ? -23.775 6.894 31.548 1.00 19.25 311 GLU A CA 1
ATOM 2196 C C . GLU A 1 311 ? -23.563 8.383 31.809 1.00 20.21 311 GLU A C 1
ATOM 2197 O O . GLU A 1 311 ? -23.424 8.790 32.960 1.00 20.45 311 GLU A O 1
ATOM 2203 N N . GLU A 1 312 ? -23.549 9.185 30.746 1.00 21.31 312 GLU A N 1
ATOM 2204 C CA . GLU A 1 312 ? -23.281 10.624 30.850 1.00 22.39 312 GLU A CA 1
ATOM 2205 C C . GLU A 1 312 ? -24.289 11.430 30.033 1.00 23.16 312 GLU A C 1
ATOM 2206 O O . GLU A 1 312 ? -23.919 12.182 29.129 1.00 23.43 312 GLU A O 1
ATOM 2212 N N . GLU A 1 313 ? -25.569 11.250 30.366 1.00 24.16 313 GLU A N 1
ATOM 2213 C CA . GLU A 1 313 ? -26.692 11.932 29.695 1.00 24.75 313 GLU A CA 1
ATOM 2214 C C . GLU A 1 313 ? -26.709 11.723 28.171 1.00 24.31 313 GLU A C 1
ATOM 2215 O O . GLU A 1 313 ? -27.173 12.585 27.419 1.00 24.59 313 GLU A O 1
ATOM 2221 N N . ASN A 1 314 ? -26.208 10.566 27.738 1.00 23.65 314 ASN A N 1
ATOM 2222 C CA . ASN A 1 314 ? -26.039 10.235 26.316 1.00 23.05 314 ASN A CA 1
ATOM 2223 C C . ASN A 1 314 ? -26.620 8.873 25.903 1.00 22.34 314 ASN A C 1
ATOM 2224 O O . ASN A 1 314 ? -26.554 8.508 24.728 1.00 22.16 314 ASN A O 1
ATOM 2229 N N . GLU A 1 315 ? -27.198 8.142 26.860 1.00 21.73 315 GLU A N 1
ATOM 2230 C CA . GLU A 1 315 ? -27.704 6.786 26.644 1.00 21.21 315 GLU A CA 1
ATOM 2231 C C . GLU A 1 315 ? -26.657 5.826 26.027 1.00 19.95 315 GLU A C 1
ATOM 2232 O O . GLU A 1 315 ? -26.992 4.996 25.180 1.00 19.90 315 GLU A O 1
ATOM 2238 N N . TYR A 1 316 ? -25.394 5.951 26.452 1.00 18.77 316 TYR A N 1
ATOM 2239 C CA . TYR A 1 316 ? -24.332 5.000 26.069 1.00 17.83 316 TYR A CA 1
ATOM 2240 C C . TYR A 1 316 ? -23.735 4.214 27.241 1.00 17.47 316 TYR A C 1
ATOM 2241 O O . TYR A 1 316 ? -22.932 3.314 27.012 1.00 16.95 316 TYR A O 1
ATOM 2250 N N . GLY A 1 317 ? -24.118 4.529 28.477 1.00 17.32 317 GLY A N 1
ATOM 2251 C CA . GLY A 1 317 ? -23.582 3.830 29.646 1.00 17.28 317 GLY A CA 1
ATOM 2252 C C . GLY A 1 317 ? -24.241 2.492 29.915 1.00 17.38 317 GLY A C 1
ATOM 2253 O O . GLY A 1 317 ? -25.379 2.256 29.499 1.00 17.54 317 GLY A O 1
ATOM 2254 N N . VAL A 1 318 ? -23.513 1.613 30.603 1.00 17.29 318 VAL A N 1
ATOM 2255 C CA . VAL A 1 318 ? -24.093 0.397 31.206 1.00 17.53 318 VAL A CA 1
ATOM 2256 C C . VAL A 1 318 ? -24.280 0.531 32.724 1.00 17.89 318 VAL A C 1
ATOM 2257 O O . VAL A 1 318 ? -24.970 -0.290 33.330 1.00 17.88 318 VAL A O 1
ATOM 2261 N N . VAL A 1 319 ? -23.651 1.541 33.330 1.00 18.26 319 VAL A N 1
ATOM 2262 C CA . VAL A 1 319 ? -23.947 1.947 34.707 1.00 18.90 319 VAL A CA 1
ATOM 2263 C C . VAL A 1 319 ? -24.097 3.467 34.794 1.00 19.51 319 VAL A C 1
ATOM 2264 O O . VAL A 1 319 ? -23.605 4.198 33.931 1.00 19.11 319 VAL A O 1
ATOM 2268 N N . LYS A 1 320 ? -24.779 3.923 35.843 1.00 20.63 320 LYS A N 1
ATOM 2269 C CA . LYS A 1 320 ? -24.886 5.342 36.182 1.00 21.66 320 LYS A CA 1
ATOM 2270 C C . LYS A 1 320 ? -24.339 5.533 37.594 1.00 22.43 320 LYS A C 1
ATOM 2271 O O . LYS A 1 320 ? -24.710 4.788 38.507 1.00 22.68 320 LYS A O 1
ATOM 2277 N N . ILE A 1 321 ? -23.465 6.525 37.766 1.00 23.19 321 ILE A N 1
ATOM 2278 C CA . ILE A 1 321 ? -22.952 6.892 39.087 1.00 24.18 321 ILE A CA 1
ATOM 2279 C C . ILE A 1 321 ? -23.938 7.874 39.722 1.00 25.37 321 ILE A C 1
ATOM 2280 O O . ILE A 1 321 ? -24.129 8.980 39.214 1.00 25.48 321 ILE A O 1
ATOM 2285 N N . ASN A 1 322 ? -24.553 7.461 40.830 1.00 26.83 322 ASN A N 1
ATOM 2286 C CA . ASN A 1 322 ? -25.583 8.269 41.507 1.00 28.12 322 ASN A CA 1
ATOM 2287 C C . ASN A 1 322 ? -24.998 9.440 42.317 1.00 29.15 322 ASN A C 1
ATOM 2288 O O . ASN A 1 322 ? -23.780 9.633 42.349 1.00 29.14 322 ASN A O 1
ATOM 2293 N N . ASP A 1 323 ? -25.873 10.218 42.959 1.00 30.51 323 ASP A N 1
ATOM 2294 C CA . ASP A 1 323 ? -25.460 11.353 43.804 1.00 31.56 323 ASP A CA 1
ATOM 2295 C C . ASP A 1 323 ? -24.619 10.956 45.028 1.00 32.01 323 ASP A C 1
ATOM 2296 O O . ASP A 1 323 ? -23.855 11.778 45.540 1.00 32.51 323 ASP A O 1
ATOM 2301 N N . ASN A 1 324 ? -24.760 9.708 45.483 1.00 32.22 324 ASN A N 1
ATOM 2302 C CA . ASN A 1 324 ? -23.944 9.155 46.574 1.00 32.52 324 ASN A CA 1
ATOM 2303 C C . ASN A 1 324 ? -22.642 8.472 46.087 1.00 31.99 324 ASN A C 1
ATOM 2304 O O . ASN A 1 324 ? -22.000 7.747 46.853 1.00 32.33 324 ASN A O 1
ATOM 2309 N N . ASP A 1 325 ? -22.267 8.702 44.821 1.00 31.27 325 ASP A N 1
ATOM 2310 C CA . ASP A 1 325 ? -21.074 8.110 44.181 1.00 30.66 325 ASP A CA 1
ATOM 2311 C C . ASP A 1 325 ? -21.053 6.569 44.118 1.00 29.91 325 ASP A C 1
ATOM 2312 O O . ASP A 1 325 ? -19.988 5.962 43.957 1.00 29.74 325 ASP A O 1
ATOM 2317 N N . GLY A 1 326 ? -22.231 5.950 44.208 1.00 29.21 326 GLY A N 1
ATOM 2318 C CA . GLY A 1 326 ? -22.384 4.504 44.078 1.00 28.56 326 GLY A CA 1
ATOM 2319 C C . GLY A 1 326 ? -22.759 4.135 42.656 1.00 27.64 326 GLY A C 1
ATOM 2320 O O . GLY A 1 326 ? -23.240 4.977 41.895 1.00 27.47 326 GLY A O 1
ATOM 2321 N N . VAL A 1 327 ? -22.546 2.869 42.312 1.00 26.92 327 VAL A N 1
ATOM 2322 C CA . VAL A 1 327 ? -22.804 2.357 40.966 1.00 26.21 327 VAL A CA 1
ATOM 2323 C C . VAL A 1 327 ? -24.221 1.786 40.882 1.00 25.98 327 VAL A C 1
ATOM 2324 O O . VAL A 1 327 ? -24.559 0.850 41.610 1.00 26.25 327 VAL A O 1
ATOM 2328 N N . ASP A 1 328 ? -25.037 2.365 39.999 1.00 25.49 328 ASP A N 1
ATOM 2329 C CA . ASP A 1 328 ? -26.360 1.828 39.669 1.00 25.28 328 ASP A CA 1
ATOM 2330 C C . ASP A 1 328 ? -26.296 1.162 38.301 1.00 24.43 328 ASP A C 1
ATOM 2331 O O . ASP A 1 328 ? -26.008 1.820 37.300 1.00 23.97 328 ASP A O 1
ATOM 2336 N N . ILE A 1 329 ? -26.560 -0.143 38.270 1.00 23.88 329 ILE A N 1
ATOM 2337 C CA . ILE A 1 329 ? -26.536 -0.928 37.036 1.00 23.31 329 ILE A CA 1
ATOM 2338 C C . ILE A 1 329 ? -27.751 -0.579 36.169 1.00 22.84 329 ILE A C 1
ATOM 2339 O O . ILE A 1 329 ? -28.875 -0.518 36.667 1.00 23.00 329 ILE A O 1
ATOM 2344 N N . LEU A 1 330 ? -27.507 -0.357 34.875 1.00 21.95 330 LEU A N 1
ATOM 2345 C CA . LEU A 1 330 ? -28.547 0.024 33.915 1.00 21.53 330 LEU A CA 1
ATOM 2346 C C . LEU A 1 330 ? -28.950 -1.181 33.045 1.00 21.26 330 LEU A C 1
ATOM 2347 O O . LEU A 1 330 ? -28.222 -2.172 33.009 1.00 21.04 330 LEU A O 1
ATOM 2352 N N . PRO A 1 331 ? -30.115 -1.110 32.354 1.00 21.14 331 PRO A N 1
ATOM 2353 C CA . PRO A 1 331 ? -30.635 -2.265 31.593 1.00 21.17 331 PRO A CA 1
ATOM 2354 C C . PRO A 1 331 ? -29.708 -2.906 30.539 1.00 20.86 331 PRO A C 1
ATOM 2355 O O . PRO A 1 331 ? -29.832 -4.102 30.275 1.00 21.09 331 PRO A O 1
ATOM 2359 N N . ASP A 1 332 ? -28.809 -2.121 29.945 1.00 20.44 332 ASP A N 1
ATOM 2360 C CA . ASP A 1 332 ? -27.820 -2.641 28.983 1.00 20.14 332 ASP A CA 1
ATOM 2361 C C . ASP A 1 332 ? -26.821 -3.634 29.580 1.00 19.89 332 ASP A C 1
ATOM 2362 O O . ASP A 1 332 ? -26.329 -4.513 28.873 1.00 19.78 332 ASP A O 1
ATOM 2367 N N . PHE A 1 333 ? -26.517 -3.463 30.866 1.00 19.73 333 PHE A N 1
ATOM 2368 C CA . PHE A 1 333 ? -25.467 -4.221 31.563 1.00 19.62 333 PHE A CA 1
ATOM 2369 C C . PHE A 1 333 ? -25.622 -5.736 31.416 1.00 19.80 333 PHE A C 1
ATOM 2370 O O . PHE A 1 333 ? -24.687 -6.419 30.996 1.00 19.52 333 PHE A O 1
ATOM 2378 N N . LYS A 1 334 ? -26.806 -6.245 31.754 1.00 20.18 334 LYS A N 1
ATOM 2379 C CA . LYS A 1 334 ? -27.084 -7.689 31.681 1.00 20.63 334 LYS A CA 1
ATOM 2380 C C . LYS A 1 334 ? -26.946 -8.266 30.265 1.00 20.38 334 LYS A C 1
ATOM 2381 O O . LYS A 1 334 ? -26.501 -9.402 30.101 1.00 20.60 334 LYS A O 1
ATOM 2387 N N . ASN A 1 335 ? -27.321 -7.478 29.257 1.00 20.06 335 ASN A N 1
ATOM 2388 C CA . ASN A 1 335 ? -27.230 -7.909 27.858 1.00 19.94 335 ASN A CA 1
ATOM 2389 C C . ASN A 1 335 ? -25.785 -8.021 27.376 1.00 19.71 335 ASN A C 1
ATOM 2390 O O . ASN A 1 335 ? -25.427 -8.994 26.713 1.00 19.65 335 ASN A O 1
ATOM 2395 N N . LEU A 1 336 ? -24.963 -7.027 27.711 1.00 19.47 336 LEU A N 1
ATOM 2396 C CA . LEU A 1 336 ? -23.535 -7.069 27.383 1.00 19.40 336 LEU A CA 1
ATOM 2397 C C . LEU A 1 336 ? -22.827 -8.201 28.131 1.00 19.76 336 LEU A C 1
ATOM 2398 O O . LEU A 1 336 ? -22.007 -8.910 27.546 1.00 19.62 336 LEU A O 1
ATOM 2403 N N . LYS A 1 337 ? -23.155 -8.355 29.415 1.00 20.26 337 LYS A N 1
ATOM 2404 C CA . LYS A 1 337 ? -22.636 -9.449 30.250 1.00 20.93 337 LYS A CA 1
ATOM 2405 C C . LYS A 1 337 ? -22.941 -10.822 29.648 1.00 21.43 337 LYS A C 1
ATOM 2406 O O . LYS A 1 337 ? -22.043 -11.650 29.501 1.00 21.37 337 LYS A O 1
ATOM 2412 N N . LYS A 1 338 ? -24.207 -11.052 29.305 1.00 22.00 338 LYS A N 1
ATOM 2413 C CA . LYS A 1 338 ? -24.632 -12.339 28.741 1.00 22.74 338 LYS A CA 1
ATOM 2414 C C . LYS A 1 338 ? -23.969 -12.614 27.391 1.00 22.63 338 LYS A C 1
ATOM 2415 O O . LYS A 1 338 ? -23.563 -13.742 27.113 1.00 22.77 338 LYS A O 1
ATOM 2421 N N . GLU A 1 339 ? -23.849 -11.576 26.566 1.00 22.38 339 GLU A N 1
ATOM 2422 C CA . GLU A 1 339 ? -23.224 -11.704 25.250 1.00 22.43 339 GLU A CA 1
ATOM 2423 C C . GLU A 1 339 ? -21.718 -11.996 25.327 1.00 22.38 339 GLU A C 1
ATOM 2424 O O . GLU A 1 339 ? -21.230 -12.876 24.620 1.00 22.58 339 GLU A O 1
ATOM 2430 N N . PHE A 1 340 ? -20.991 -11.270 26.178 1.00 22.26 340 PHE A N 1
ATOM 2431 C CA . PHE A 1 340 ? -19.559 -11.555 26.395 1.00 22.38 340 PHE A CA 1
ATOM 2432 C C . PHE A 1 340 ? -19.326 -12.953 26.987 1.00 23.19 340 PHE A C 1
ATOM 2433 O O . PHE A 1 340 ? -18.360 -13.623 26.621 1.00 23.24 340 PHE A O 1
ATOM 2441 N N . ALA A 1 341 ? -20.205 -13.379 27.895 1.00 24.09 341 ALA A N 1
ATOM 2442 C CA . ALA A 1 341 ? -20.112 -14.713 28.510 1.00 25.02 341 ALA A CA 1
ATOM 2443 C C . ALA A 1 341 ? -20.306 -15.843 27.495 1.00 25.96 341 ALA A C 1
ATOM 2444 O O . ALA A 1 341 ? -19.623 -16.870 27.564 1.00 26.48 341 ALA A O 1
ATOM 2446 N N . LYS A 1 342 ? -21.237 -15.645 26.562 1.00 26.78 342 LYS A N 1
ATOM 2447 C CA . LYS A 1 342 ? -21.517 -16.619 25.503 1.00 27.81 342 LYS A CA 1
ATOM 2448 C C . LYS A 1 342 ? -20.441 -16.628 24.410 1.00 28.00 342 LYS A C 1
ATOM 2449 O O . LYS A 1 342 ? -20.214 -17.661 23.778 1.00 28.56 342 LYS A O 1
ATOM 2455 N N . ALA A 1 343 ? -19.796 -15.482 24.183 1.00 27.88 343 ALA A N 1
ATOM 2456 C CA . ALA A 1 343 ? -18.743 -15.362 23.170 1.00 28.05 343 ALA A CA 1
ATOM 2457 C C . ALA A 1 343 ? -17.540 -16.250 23.499 1.00 28.43 343 ALA A C 1
ATOM 2458 O O . ALA A 1 343 ? -17.028 -16.220 24.620 1.00 28.56 343 ALA A O 1
ATOM 2460 N N . ASP A 1 344 ? -17.108 -17.035 22.513 1.00 28.95 344 ASP A N 1
ATOM 2461 C CA . ASP A 1 344 ? -16.020 -18.000 22.668 1.00 29.45 344 ASP A CA 1
ATOM 2462 C C . ASP A 1 344 ? -15.253 -18.067 21.339 1.00 29.38 344 ASP A C 1
ATOM 2463 O O . ASP A 1 344 ? -15.413 -19.020 20.570 1.00 29.70 344 ASP A O 1
ATOM 2468 N N . PRO A 1 345 ? -14.436 -17.032 21.047 1.00 28.98 345 PRO A N 1
ATOM 2469 C CA . PRO A 1 345 ? -13.772 -16.959 19.742 1.00 29.04 345 PRO A CA 1
ATOM 2470 C C . PRO A 1 345 ? -12.713 -18.047 19.550 1.00 29.59 345 PRO A C 1
ATOM 2471 O O . PRO A 1 345 ? -11.810 -18.178 20.376 1.00 29.52 345 PRO A O 1
ATOM 2475 N N . LYS A 1 346 ? -12.852 -18.823 18.475 1.00 30.31 346 LYS A N 1
ATOM 2476 C CA . LYS A 1 346 ? -11.885 -19.868 18.131 1.00 30.97 346 LYS A CA 1
ATOM 2477 C C . LYS A 1 346 ? -10.726 -19.247 17.362 1.00 31.05 346 LYS A C 1
ATOM 2478 O O . LYS A 1 346 ? -10.802 -19.063 16.145 1.00 31.68 346 LYS A O 1
ATOM 2484 N N . GLY A 1 347 ? -9.661 -18.916 18.086 1.00 30.85 347 GLY A N 1
ATOM 2485 C CA . GLY A 1 347 ? -8.468 -18.328 17.490 1.00 30.60 347 GLY A CA 1
ATOM 2486 C C . GLY A 1 347 ? -7.488 -19.371 17.001 1.00 31.07 347 GLY A C 1
ATOM 2487 O O . GLY A 1 347 ? -7.820 -20.555 16.876 1.00 31.52 347 GLY A O 1
ATOM 2488 N N . ILE A 1 348 ? -6.273 -18.910 16.726 1.00 30.97 348 ILE A N 1
ATOM 2489 C CA . ILE A 1 348 ? -5.151 -19.777 16.373 1.00 31.53 348 ILE A CA 1
ATOM 2490 C C . ILE A 1 348 ? -3.997 -19.497 17.326 1.00 31.61 348 ILE A C 1
ATOM 2491 O O . ILE A 1 348 ? -4.056 -18.572 18.128 1.00 31.22 348 ILE A O 1
ATOM 2496 N N . THR A 1 349 ? -2.954 -20.310 17.243 1.00 32.13 349 THR A N 1
ATOM 2497 C CA . THR A 1 349 ? -1.787 -20.162 18.098 1.00 32.33 349 THR A CA 1
ATOM 2498 C C . THR A 1 349 ? -0.655 -19.465 17.351 1.00 32.54 349 THR A C 1
ATOM 2499 O O . THR A 1 349 ? -0.639 -19.424 16.119 1.00 32.39 349 THR A O 1
ATOM 2503 N N . GLU A 1 350 ? 0.284 -18.918 18.120 1.00 33.09 350 GLU A N 1
ATOM 2504 C CA . GLU A 1 350 ? 1.431 -18.181 17.582 1.00 33.78 350 GLU A CA 1
ATOM 2505 C C . GLU A 1 350 ? 2.291 -19.038 16.649 1.00 35.02 350 GLU A C 1
ATOM 2506 O O . GLU A 1 350 ? 2.701 -18.575 15.583 1.00 35.03 350 GLU A O 1
ATOM 2512 N N . GLU A 1 351 ? 2.558 -20.278 17.057 1.00 36.51 351 GLU A N 1
ATOM 2513 C CA . GLU A 1 351 ? 3.409 -21.186 16.278 1.00 37.90 351 GLU A CA 1
ATOM 2514 C C . GLU A 1 351 ? 2.753 -21.657 14.977 1.00 38.84 351 GLU A C 1
ATOM 2515 O O . GLU A 1 351 ? 3.432 -21.750 13.951 1.00 38.94 351 GLU A O 1
ATOM 2521 N N . GLU A 1 352 ? 1.449 -21.946 15.016 1.00 39.89 352 GLU A N 1
ATOM 2522 C CA . GLU A 1 352 ? 0.726 -22.414 13.820 1.00 40.85 352 GLU A CA 1
ATOM 2523 C C . GLU A 1 352 ? 0.489 -21.291 12.798 1.00 40.93 352 GLU A C 1
ATOM 2524 O O . GLU A 1 352 ? 0.371 -21.558 11.600 1.00 41.22 352 GLU A O 1
ATOM 2530 N N . TYR A 1 353 ? 0.416 -20.050 13.278 1.00 40.97 353 TYR A N 1
ATOM 2531 C CA . TYR A 1 353 ? 0.303 -18.875 12.409 1.00 40.98 353 TYR A CA 1
ATOM 2532 C C . TYR A 1 353 ? 1.603 -18.576 11.654 1.00 41.78 353 TYR A C 1
ATOM 2533 O O . TYR A 1 353 ? 1.563 -18.197 10.481 1.00 41.87 353 TYR A O 1
ATOM 2542 N N . LEU A 1 354 ? 2.741 -18.734 12.332 1.00 42.67 354 LEU A N 1
ATOM 2543 C CA . LEU A 1 354 ? 4.060 -18.452 11.739 1.00 43.51 354 LEU A CA 1
ATOM 2544 C C . LEU A 1 354 ? 4.421 -19.344 10.542 1.00 44.67 354 LEU A C 1
ATOM 2545 O O . LEU A 1 354 ? 5.170 -18.914 9.661 1.00 44.92 354 LEU A O 1
ATOM 2550 N N . THR A 1 355 ? 3.897 -20.570 10.514 1.00 45.78 355 THR A N 1
ATOM 2551 C CA . THR A 1 355 ? 4.135 -21.493 9.399 1.00 46.77 355 THR A CA 1
ATOM 2552 C C . THR A 1 355 ? 3.281 -21.102 8.194 1.00 46.89 355 THR A C 1
ATOM 2553 O O . THR A 1 355 ? 2.059 -20.983 8.299 1.00 46.88 355 THR A O 1
ATOM 2557 N N . GLU A 1 363 ? 7.787 -5.481 -0.906 1.00 37.11 363 GLU A N 1
ATOM 2558 C CA . GLU A 1 363 ? 6.339 -5.634 -1.048 1.00 36.90 363 GLU A CA 1
ATOM 2559 C C . GLU A 1 363 ? 5.565 -4.692 -0.107 1.00 35.78 363 GLU A C 1
ATOM 2560 O O . GLU A 1 363 ? 4.646 -5.109 0.608 1.00 35.87 363 GLU A O 1
ATOM 2566 N N . SER A 1 364 ? 5.949 -3.416 -0.118 1.00 34.61 364 SER A N 1
ATOM 2567 C CA . SER A 1 364 ? 5.217 -2.379 0.608 1.00 33.44 364 SER A CA 1
ATOM 2568 C C . SER A 1 364 ? 3.933 -2.060 -0.156 1.00 32.43 364 SER A C 1
ATOM 2569 O O . SER A 1 364 ? 3.942 -1.995 -1.389 1.00 32.87 364 SER A O 1
ATOM 2572 N N . VAL A 1 365 ? 2.839 -1.864 0.578 1.00 30.75 365 VAL A N 1
ATOM 2573 C CA . VAL A 1 365 ? 1.527 -1.588 -0.043 1.00 29.60 365 VAL A CA 1
ATOM 2574 C C . VAL A 1 365 ? 1.478 -0.124 -0.496 1.00 28.17 365 VAL A C 1
ATOM 2575 O O . VAL A 1 365 ? 1.965 0.774 0.196 1.00 27.44 365 VAL A O 1
ATOM 2579 N N . GLU A 1 366 ? 0.903 0.088 -1.679 1.00 27.11 366 GLU A N 1
ATOM 2580 C CA . GLU A 1 366 ? 0.866 1.397 -2.323 1.00 26.01 366 GLU A CA 1
ATOM 2581 C C . GLU A 1 366 ? -0.100 2.327 -1.592 1.00 24.29 366 GLU A C 1
ATOM 2582 O O . GLU A 1 366 ? -1.179 1.904 -1.174 1.00 24.15 366 GLU A O 1
ATOM 2588 N N . CYS A 1 367 ? 0.302 3.586 -1.432 1.00 22.52 367 CYS A N 1
ATOM 2589 C CA . CYS A 1 367 ? -0.557 4.593 -0.814 1.00 21.23 367 CYS A CA 1
ATOM 2590 C C . CYS A 1 367 ? -1.654 5.005 -1.793 1.00 20.99 367 CYS A C 1
ATOM 2591 O O . CYS A 1 367 ? -1.420 5.003 -3.006 1.00 21.29 367 CYS A O 1
ATOM 2594 N N . PRO A 1 368 ? -2.858 5.342 -1.279 1.00 20.30 368 PRO A N 1
ATOM 2595 C CA . PRO A 1 368 ? -3.918 5.797 -2.179 1.00 20.31 368 PRO A CA 1
ATOM 2596 C C . PRO A 1 368 ? -3.503 7.030 -2.981 1.00 20.18 368 PRO A C 1
ATOM 2597 O O . PRO A 1 368 ? -2.884 7.944 -2.437 1.00 19.85 368 PRO A O 1
ATOM 2601 N N . HIS A 1 369 ? -3.818 7.034 -4.272 1.00 20.42 369 HIS A N 1
ATOM 2602 C CA . HIS A 1 369 ? -3.517 8.185 -5.123 1.00 20.50 369 HIS A CA 1
ATOM 2603 C C . HIS A 1 369 ? -4.339 9.409 -4.703 1.00 20.09 369 HIS A C 1
ATOM 2604 O O . HIS A 1 369 ? -5.419 9.277 -4.114 1.00 19.93 369 HIS A O 1
ATOM 2611 N N . ILE A 1 370 ? -3.810 10.589 -5.009 1.00 19.82 370 ILE A N 1
ATOM 2612 C CA . ILE A 1 370 ? -4.457 11.856 -4.679 1.00 19.54 370 ILE A CA 1
ATOM 2613 C C . ILE A 1 370 ? -5.566 12.140 -5.694 1.00 19.54 370 ILE A C 1
ATOM 2614 O O . ILE A 1 370 ? -5.356 12.001 -6.899 1.00 19.86 370 ILE A O 1
ATOM 2619 N N . ALA A 1 371 ? -6.739 12.527 -5.196 1.00 19.03 371 ALA A N 1
ATOM 2620 C CA . ALA A 1 371 ? -7.842 13.003 -6.038 1.00 19.10 371 ALA A CA 1
ATOM 2621 C C . ALA A 1 371 ? -8.543 14.145 -5.312 1.00 18.75 371 ALA A C 1
ATOM 2622 O O . ALA A 1 371 ? -8.973 13.974 -4.170 1.00 18.21 371 ALA A O 1
ATOM 2624 N N . VAL A 1 372 ? -8.662 15.299 -5.973 1.00 18.83 372 VAL A N 1
ATOM 2625 C CA . VAL A 1 372 ? -9.162 16.520 -5.326 1.00 18.69 372 VAL A CA 1
ATOM 2626 C C . VAL A 1 372 ? -10.600 16.312 -4.840 1.00 18.53 372 VAL A C 1
ATOM 2627 O O . VAL A 1 372 ? -11.435 15.774 -5.566 1.00 18.93 372 VAL A O 1
ATOM 2631 N N . GLY A 1 373 ? -10.855 16.706 -3.593 1.00 18.00 373 GLY A N 1
ATOM 2632 C CA . GLY A 1 373 ? -12.162 16.539 -2.962 1.00 17.82 373 GLY A CA 1
ATOM 2633 C C . GLY A 1 373 ? -12.497 15.133 -2.485 1.00 17.40 373 GLY A C 1
ATOM 2634 O O . GLY A 1 373 ? -13.589 14.914 -1.959 1.00 17.53 373 GLY A O 1
ATOM 2635 N N . VAL A 1 374 ? -11.570 14.186 -2.654 1.00 16.93 374 VAL A N 1
ATOM 2636 C CA . VAL A 1 374 ? -11.794 12.778 -2.318 1.00 16.61 374 VAL A CA 1
ATOM 2637 C C . VAL A 1 374 ? -10.712 12.295 -1.355 1.00 15.91 374 VAL A C 1
ATOM 2638 O O . VAL A 1 374 ? -11.018 11.892 -0.230 1.00 15.59 374 VAL A O 1
ATOM 2642 N N . TRP A 1 375 ? -9.458 12.319 -1.805 1.00 15.57 375 TRP A N 1
ATOM 2643 C CA . TRP A 1 375 ? -8.330 11.896 -0.984 1.00 15.12 375 TRP A CA 1
ATOM 2644 C C . TRP A 1 375 ? -7.140 12.813 -1.225 1.00 15.05 375 TRP A C 1
ATOM 2645 O O . TRP A 1 375 ? -6.642 12.894 -2.346 1.00 15.29 375 TRP A O 1
ATOM 2656 N N . GLU A 1 376 ? -6.695 13.490 -0.165 1.00 14.81 376 GLU A N 1
ATOM 2657 C CA . GLU A 1 376 ? -5.686 14.548 -0.258 0.50 14.85 376 GLU A CA 1
ATOM 2658 C C . GLU A 1 376 ? -4.603 14.383 0.815 1.00 14.71 376 GLU A C 1
ATOM 2659 O O . GLU A 1 376 ? -4.111 15.371 1.358 1.00 14.69 376 GLU A O 1
ATOM 2665 N N . ALA A 1 377 ? -4.238 13.137 1.117 1.00 14.72 377 ALA A N 1
ATOM 2666 C CA . ALA A 1 377 ? -3.171 12.832 2.074 1.00 14.61 377 ALA A CA 1
ATOM 2667 C C . ALA A 1 377 ? -1.906 12.452 1.311 1.00 14.87 377 ALA A C 1
ATOM 2668 O O . ALA A 1 377 ? -1.850 11.393 0.683 1.00 15.06 377 ALA A O 1
ATOM 2670 N N . ASN A 1 378 ? -0.890 13.312 1.365 1.00 15.01 378 ASN A N 1
ATOM 2671 C CA . ASN A 1 378 ? 0.381 13.029 0.694 1.00 15.38 378 ASN A CA 1
ATOM 2672 C C . ASN A 1 378 ? 1.103 11.872 1.382 1.00 15.60 378 ASN A C 1
ATOM 2673 O O . ASN A 1 378 ? 0.988 11.702 2.597 1.00 15.20 378 ASN A O 1
ATOM 2678 N N . GLU A 1 379 ? 1.826 11.070 0.605 1.00 16.28 379 GLU A N 1
ATOM 2679 C CA . GLU A 1 379 ? 2.662 10.004 1.167 1.00 16.71 379 GLU A CA 1
ATOM 2680 C C . GLU A 1 379 ? 3.828 10.580 1.978 1.00 16.38 379 GLU A C 1
ATOM 2681 O O . GLU A 1 379 ? 4.259 9.966 2.956 1.00 16.27 379 GLU A O 1
ATOM 2687 N N . LYS A 1 380 ? 4.332 11.744 1.563 1.00 16.33 380 LYS A N 1
ATOM 2688 C CA . LYS A 1 380 ? 5.419 12.422 2.270 1.00 16.20 380 LYS A CA 1
ATOM 2689 C C . LYS A 1 380 ? 4.914 12.966 3.603 1.00 15.54 380 LYS A C 1
ATOM 2690 O O . LYS A 1 380 ? 3.912 13.683 3.644 1.00 15.30 380 LYS A O 1
ATOM 2696 N N . LEU A 1 381 ? 5.618 12.622 4.679 1.00 15.01 381 LEU A N 1
ATOM 2697 C CA . LEU A 1 381 ? 5.206 12.956 6.042 1.00 14.67 381 LEU A CA 1
ATOM 2698 C C . LEU A 1 381 ? 6.043 14.103 6.594 1.00 14.71 381 LEU A C 1
ATOM 2699 O O . LEU A 1 381 ? 7.180 14.300 6.161 1.00 14.80 381 LEU A O 1
ATOM 2704 N N . PRO A 1 382 ? 5.499 14.855 7.570 1.00 14.74 382 PRO A N 1
ATOM 2705 C CA . PRO A 1 382 ? 6.338 15.861 8.226 1.00 14.93 382 PRO A CA 1
ATOM 2706 C C . PRO A 1 382 ? 7.476 15.227 9.028 1.00 15.22 382 PRO A C 1
ATOM 2707 O O . PRO A 1 382 ? 7.398 14.050 9.401 1.00 14.86 382 PRO A O 1
ATOM 2711 N N . GLU A 1 383 ? 8.526 16.005 9.268 1.00 15.74 383 GLU A N 1
ATOM 2712 C CA . GLU A 1 383 ? 9.705 15.526 9.993 1.00 16.25 383 GLU A CA 1
ATOM 2713 C C . GLU A 1 383 ? 9.410 15.326 11.474 1.00 15.99 383 GLU A C 1
ATOM 2714 O O . GLU A 1 383 ? 8.401 15.802 11.993 1.00 15.78 383 GLU A O 1
ATOM 2720 N N . THR A 1 384 ? 10.300 14.605 12.147 1.00 15.91 384 THR A N 1
ATOM 2721 C CA . THR A 1 384 ? 10.193 14.400 13.585 1.00 15.85 384 THR A CA 1
ATOM 2722 C C . THR A 1 384 ? 10.369 15.745 14.289 1.00 16.14 384 THR A C 1
ATOM 2723 O O . THR A 1 384 ? 11.359 16.430 14.031 1.00 16.18 384 THR A O 1
ATOM 2727 N N . PRO A 1 385 ? 9.410 16.137 15.154 1.00 16.48 385 PRO A N 1
ATOM 2728 C CA . PRO A 1 385 ? 9.582 17.402 15.868 1.00 17.17 385 PRO A CA 1
ATOM 2729 C C . PRO A 1 385 ? 10.858 17.424 16.701 1.00 18.33 385 PRO A C 1
ATOM 2730 O O . PRO A 1 385 ? 11.128 16.474 17.440 1.00 18.57 385 PRO A O 1
ATOM 2734 N N . ASP A 1 386 ? 11.636 18.492 16.544 1.00 19.66 386 ASP A N 1
ATOM 2735 C CA . ASP A 1 386 ? 12.960 18.612 17.139 1.00 20.96 386 ASP A CA 1
ATOM 2736 C C . ASP A 1 386 ? 12.893 19.613 18.289 1.00 21.80 386 ASP A C 1
ATOM 2737 O O . ASP A 1 386 ? 12.882 20.827 18.066 1.00 21.75 386 ASP A O 1
ATOM 2742 N N . ARG A 1 387 ? 12.853 19.098 19.517 1.00 22.73 387 ARG A N 1
ATOM 2743 C CA . ARG A 1 387 ? 12.761 19.945 20.710 1.00 23.69 387 ARG A CA 1
ATOM 2744 C C . ARG A 1 387 ? 13.971 20.870 20.876 1.00 23.91 387 ARG A C 1
ATOM 2745 O O . ARG A 1 387 ? 13.812 21.995 21.341 1.00 24.15 387 ARG A O 1
ATOM 2753 N N . SER A 1 388 ? 15.160 20.405 20.486 1.00 23.96 388 SER A N 1
ATOM 2754 C CA . SER A 1 388 ? 16.397 21.195 20.612 1.00 24.15 388 SER A CA 1
ATOM 2755 C C . SER A 1 388 ? 16.435 22.402 19.672 1.00 23.80 388 SER A C 1
ATOM 2756 O O . SER A 1 388 ? 16.799 23.505 20.086 1.00 24.14 388 SER A O 1
ATOM 2759 N N . LYS A 1 389 ? 16.071 22.177 18.411 1.00 22.97 389 LYS A N 1
ATOM 2760 C CA . LYS A 1 389 ? 15.973 23.239 17.403 1.00 22.54 389 LYS A CA 1
ATOM 2761 C C . LYS A 1 389 ? 14.938 24.284 17.806 1.00 21.97 389 LYS A C 1
ATOM 2762 O O . LYS A 1 389 ? 15.187 25.484 17.704 1.00 22.32 389 LYS A O 1
ATOM 2768 N N . CYS A 1 390 ? 13.774 23.818 18.249 1.00 21.00 390 CYS A N 1
ATOM 2769 C CA . CYS A 1 390 ? 12.701 24.708 18.683 1.00 20.51 390 CYS A CA 1
ATOM 2770 C C . CYS A 1 390 ? 13.018 25.394 20.023 1.00 21.87 390 CYS A C 1
ATOM 2771 O O . CYS A 1 390 ? 12.631 26.546 20.231 1.00 22.13 390 CYS A O 1
ATOM 2774 N N . ALA A 1 391 ? 13.737 24.704 20.911 1.00 23.19 391 ALA A N 1
ATOM 2775 C CA . ALA A 1 391 ? 14.242 25.317 22.154 1.00 24.60 391 ALA A CA 1
ATOM 2776 C C . ALA A 1 391 ? 15.291 26.407 21.896 1.00 25.83 391 ALA A C 1
ATOM 2777 O O . ALA A 1 391 ? 15.438 27.319 22.713 1.00 26.44 391 ALA A O 1
ATOM 2779 N N . CYS A 1 392 ? 16.024 26.305 20.783 1.00 27.15 392 CYS A N 1
ATOM 2780 C CA . CYS A 1 392 ? 16.924 27.383 20.333 1.00 28.42 392 CYS A CA 1
ATOM 2781 C C . CYS A 1 392 ? 16.192 28.701 20.083 1.00 28.15 392 CYS A C 1
ATOM 2782 O O . CYS A 1 392 ? 16.739 29.768 20.368 1.00 28.25 392 CYS A O 1
ATOM 2785 N N . LEU A 1 393 ? 14.971 28.627 19.553 1.00 27.45 393 LEU A N 1
ATOM 2786 C CA . LEU A 1 393 ? 14.146 29.822 19.337 1.00 27.30 393 LEU A CA 1
ATOM 2787 C C . LEU A 1 393 ? 13.800 30.529 20.650 1.00 27.39 393 LEU A C 1
ATOM 2788 O O . LEU A 1 393 ? 13.765 31.757 20.692 1.00 27.61 393 LEU A O 1
ATOM 2793 N N . ASP A 1 394 ? 13.560 29.760 21.714 1.00 27.21 394 ASP A N 1
ATOM 2794 C CA . ASP A 1 394 ? 13.342 30.331 23.052 1.00 27.41 394 ASP A CA 1
ATOM 2795 C C . ASP A 1 394 ? 14.574 31.093 23.554 1.00 27.51 394 ASP A C 1
ATOM 2796 O O . ASP A 1 394 ? 14.439 32.134 24.194 1.00 27.80 394 ASP A O 1
ATOM 2801 N N . GLU A 1 395 ? 15.765 30.566 23.263 1.00 27.19 395 GLU A N 1
ATOM 2802 C CA . GLU A 1 395 ? 17.023 31.179 23.703 1.00 27.14 395 GLU A CA 1
ATOM 2803 C C . GLU A 1 395 ? 17.442 32.407 22.887 1.00 26.42 395 GLU A C 1
ATOM 2804 O O . GLU A 1 395 ? 17.773 33.443 23.472 1.00 26.80 395 GLU A O 1
ATOM 2810 N N . ILE A 1 396 ? 17.419 32.300 21.556 1.00 25.11 396 ILE A N 1
ATOM 2811 C CA . ILE A 1 396 ? 18.073 33.293 20.677 1.00 24.50 396 ILE A CA 1
ATOM 2812 C C . ILE A 1 396 ? 17.177 34.383 20.060 1.00 23.61 396 ILE A C 1
ATOM 2813 O O . ILE A 1 396 ? 17.698 35.411 19.632 1.00 23.74 396 ILE A O 1
ATOM 2818 N N . LEU A 1 397 ? 15.859 34.171 19.996 1.00 22.38 397 LEU A N 1
ATOM 2819 C CA . LEU A 1 397 ? 14.968 35.139 19.333 1.00 21.78 397 LEU A CA 1
ATOM 2820 C C . LEU A 1 397 ? 14.848 36.438 20.135 1.00 21.76 397 LEU A C 1
ATOM 2821 O O . LEU A 1 397 ? 14.687 36.380 21.350 1.00 21.70 397 LEU A O 1
ATOM 2826 N N . PRO A 1 398 ? 14.917 37.606 19.462 1.00 21.56 398 PRO A N 1
ATOM 2827 C CA . PRO A 1 398 ? 14.782 38.886 20.168 1.00 21.89 398 PRO A CA 1
ATOM 2828 C C . PRO A 1 398 ? 13.382 39.158 20.721 1.00 21.96 398 PRO A C 1
ATOM 2829 O O . PRO A 1 398 ? 13.263 39.727 21.808 1.00 21.94 398 PRO A O 1
ATOM 2833 N N . CYS A 1 399 ? 12.347 38.753 19.984 1.00 21.72 399 CYS A N 1
ATOM 2834 C CA . CYS A 1 399 ? 10.959 39.011 20.364 1.00 21.97 399 CYS A CA 1
ATOM 2835 C C . CYS A 1 399 ? 10.195 37.710 20.562 1.00 21.80 399 CYS A C 1
ATOM 2836 O O . CYS A 1 399 ? 10.120 36.881 19.650 1.00 21.18 399 CYS A O 1
ATOM 2839 N N . GLU A 1 400 ? 9.635 37.544 21.759 1.00 22.24 400 GLU A N 1
ATOM 2840 C CA . GLU A 1 400 ? 8.949 36.316 22.155 1.00 22.46 400 GLU A CA 1
ATOM 2841 C C . GLU A 1 400 ? 7.521 36.623 22.567 1.00 22.74 400 GLU A C 1
ATOM 2842 O O . GLU A 1 400 ? 7.200 37.761 22.919 1.00 22.73 400 GLU A O 1
ATOM 2848 N N . ILE A 1 401 ? 6.678 35.593 22.545 1.00 22.87 401 ILE A N 1
ATOM 2849 C CA . ILE A 1 401 ? 5.300 35.700 23.019 1.00 23.51 401 ILE A CA 1
ATOM 2850 C C . ILE A 1 401 ? 4.980 34.528 23.946 1.00 23.81 401 ILE A C 1
ATOM 2851 O O . ILE A 1 401 ? 5.232 33.371 23.604 1.00 23.23 401 ILE A O 1
ATOM 2856 N N . VAL A 1 402 ? 4.465 34.834 25.136 1.00 24.79 402 VAL A N 1
ATOM 2857 C CA . VAL A 1 402 ? 4.039 33.791 26.073 1.00 25.50 402 VAL A CA 1
ATOM 2858 C C . VAL A 1 402 ? 2.675 33.239 25.640 1.00 26.16 402 VAL A C 1
ATOM 2859 O O . VAL A 1 402 ? 1.882 33.970 25.038 1.00 26.00 402 VAL A O 1
ATOM 2863 N N . PRO A 1 403 ? 2.407 31.948 25.923 1.00 27.13 403 PRO A N 1
ATOM 2864 C CA . PRO A 1 403 ? 1.039 31.434 25.771 1.00 27.96 403 PRO A CA 1
ATOM 2865 C C . PRO A 1 403 ? 0.108 31.954 26.872 1.00 29.35 403 PRO A C 1
ATOM 2866 O O . PRO A 1 403 ? -0.784 32.749 26.577 1.00 29.94 403 PRO A O 1
ATOM 2870 N N . PHE A 1 404 ? 0.348 31.523 28.117 1.00 30.84 404 PHE A N 1
ATOM 2871 C CA . PHE A 1 404 ? -0.471 31.847 29.303 1.00 31.99 404 PHE A CA 1
ATOM 2872 C C . PHE A 1 404 ? -1.897 32.332 29.021 1.00 32.45 404 PHE A C 1
ATOM 2873 O O . PHE A 1 404 ? -2.741 32.358 29.918 1.00 33.21 404 PHE A O 1
ATOM 2881 N N . GLY A 1 409 ? -8.105 32.941 19.539 1.00 32.68 409 GLY A N 1
ATOM 2882 C CA . GLY A 1 409 ? -8.514 34.191 18.906 1.00 32.89 409 GLY A CA 1
ATOM 2883 C C . GLY A 1 409 ? -7.338 35.060 18.504 1.00 32.84 409 GLY A C 1
ATOM 2884 O O . GLY A 1 409 ? -7.263 35.528 17.365 1.00 33.14 409 GLY A O 1
ATOM 2885 N N . LYS A 1 410 ? -6.423 35.279 19.448 1.00 32.62 410 LYS A N 1
ATOM 2886 C CA . LYS A 1 410 ? -5.239 36.118 19.214 1.00 32.49 410 LYS A CA 1
ATOM 2887 C C . LYS A 1 410 ? -4.263 35.546 18.175 1.00 31.70 410 LYS A C 1
ATOM 2888 O O . LYS A 1 410 ? -3.605 36.310 17.467 1.00 31.77 410 LYS A O 1
ATOM 2894 N N . TYR A 1 411 ? -4.171 34.217 18.089 1.00 30.77 411 TYR A N 1
ATOM 2895 C CA . TYR A 1 411 ? -3.267 33.563 17.133 1.00 30.12 411 TYR A CA 1
ATOM 2896 C C . TYR A 1 411 ? -3.660 33.853 15.687 1.00 30.03 411 TYR A C 1
ATOM 2897 O O . TYR A 1 411 ? -2.820 34.271 14.890 1.00 29.90 411 TYR A O 1
ATOM 2906 N N . GLU A 1 412 ? -4.938 33.651 15.368 1.00 30.03 412 GLU A N 1
ATOM 2907 C CA . GLU A 1 412 ? -5.465 33.919 14.021 1.00 30.07 412 GLU A CA 1
ATOM 2908 C C . GLU A 1 412 ? -5.257 35.384 13.623 1.00 30.28 412 GLU A C 1
ATOM 2909 O O . GLU A 1 412 ? -4.869 35.666 12.490 1.00 30.36 412 GLU A O 1
ATOM 2915 N N . GLU A 1 413 ? -5.499 36.301 14.561 1.00 30.29 413 GLU A N 1
ATOM 2916 C CA . GLU A 1 413 ? -5.306 37.735 14.324 1.00 30.57 413 GLU A CA 1
ATOM 2917 C C . GLU A 1 413 ? -3.832 38.082 14.099 1.00 29.75 413 GLU A C 1
ATOM 2918 O O . GLU A 1 413 ? -3.496 38.769 13.131 1.00 29.75 413 GLU A O 1
ATOM 2924 N N . TYR A 1 414 ? -2.962 37.600 14.987 1.00 28.75 414 TYR A N 1
ATOM 2925 C CA . TYR A 1 414 ? -1.538 37.946 14.933 1.00 28.10 414 TYR A CA 1
ATOM 2926 C C . TYR A 1 414 ? -0.752 37.209 13.845 1.00 27.31 414 TYR A C 1
ATOM 2927 O O . TYR A 1 414 ? 0.194 37.779 13.301 1.00 27.26 414 TYR A O 1
ATOM 2936 N N . PHE A 1 415 ? -1.131 35.970 13.522 1.00 26.59 415 PHE A N 1
ATOM 2937 C CA . PHE A 1 415 ? -0.566 35.294 12.342 1.00 26.15 415 PHE A CA 1
ATOM 2938 C C . PHE A 1 415 ? -0.990 36.014 11.064 1.00 26.38 415 PHE A C 1
ATOM 2939 O O . PHE A 1 415 ? -0.153 36.291 10.212 1.00 26.24 415 PHE A O 1
ATOM 2947 N N . SER A 1 416 ? -2.279 36.333 10.948 1.00 26.69 416 SER A N 1
ATOM 2948 C CA . SER A 1 416 ? -2.794 37.093 9.798 1.00 27.12 416 SER A CA 1
ATOM 2949 C C . SER A 1 416 ? -2.084 38.435 9.629 1.00 27.32 416 SER A C 1
ATOM 2950 O O . SER A 1 416 ? -1.736 38.817 8.508 1.00 27.56 416 SER A O 1
ATOM 2953 N N . TYR A 1 417 ? -1.863 39.135 10.742 1.00 27.27 417 TYR A N 1
ATOM 2954 C CA . TYR A 1 417 ? -1.127 40.399 10.726 1.00 27.45 417 TYR A CA 1
ATOM 2955 C C . TYR A 1 417 ? 0.338 40.197 10.329 1.00 26.92 417 TYR A C 1
ATOM 2956 O O . TYR A 1 417 ? 0.792 40.765 9.338 1.00 27.16 417 TYR A O 1
ATOM 2965 N N . LEU A 1 418 ? 1.062 39.389 11.102 1.00 26.09 418 LEU A N 1
ATOM 2966 C CA . LEU A 1 418 ? 2.509 39.210 10.901 1.00 25.64 418 LEU A CA 1
ATOM 2967 C C . LEU A 1 418 ? 2.872 38.576 9.556 1.00 25.31 418 LEU A C 1
ATOM 2968 O O . LEU A 1 418 ? 3.851 38.987 8.930 1.00 25.24 418 LEU A O 1
ATOM 2973 N N . CYS A 1 419 ? 2.077 37.609 9.100 1.00 24.99 419 CYS A N 1
ATOM 2974 C CA . CYS A 1 419 ? 2.342 36.933 7.821 1.00 24.83 419 CYS A CA 1
ATOM 2975 C C . CYS A 1 419 ? 2.026 37.768 6.568 1.00 25.47 419 CYS A C 1
ATOM 2976 O O . CYS A 1 419 ? 2.359 37.347 5.460 1.00 25.51 419 CYS A O 1
ATOM 2979 N N . SER A 1 420 ? 1.390 38.929 6.736 1.00 26.17 420 SER A N 1
ATOM 2980 C CA . SER A 1 420 ? 1.299 39.928 5.663 1.00 26.77 420 SER A CA 1
ATOM 2981 C C . SER A 1 420 ? 2.555 40.813 5.575 1.00 27.01 420 SER A C 1
ATOM 2982 O O . SER A 1 420 ? 2.786 41.452 4.546 1.00 27.48 420 SER A O 1
ATOM 2985 N N . LYS A 1 421 ? 3.348 40.857 6.652 1.00 26.76 421 LYS A N 1
ATOM 2986 C CA . LYS A 1 421 ? 4.573 41.670 6.719 1.00 26.90 421 LYS A CA 1
ATOM 2987 C C . LYS A 1 421 ? 5.842 40.863 6.423 1.00 26.11 421 LYS A C 1
ATOM 2988 O O . LYS A 1 421 ? 6.774 41.388 5.814 1.00 26.44 421 LYS A O 1
ATOM 2994 N N . VAL A 1 422 ? 5.885 39.608 6.876 1.00 25.16 422 VAL A N 1
ATOM 2995 C CA . VAL A 1 422 ? 7.015 38.704 6.612 1.00 24.49 422 VAL A CA 1
ATOM 2996 C C . VAL A 1 422 ? 6.529 37.391 5.999 1.00 23.83 422 VAL A C 1
ATOM 2997 O O . VAL A 1 422 ? 5.335 37.089 6.024 1.00 23.73 422 VAL A O 1
ATOM 3001 N N . ASP A 1 423 ? 7.468 36.622 5.451 1.00 23.36 423 ASP A N 1
ATOM 3002 C CA . ASP A 1 423 ? 7.161 35.342 4.806 1.00 22.96 423 ASP A CA 1
ATOM 3003 C C . ASP A 1 423 ? 7.043 34.240 5.862 1.00 22.33 423 ASP A C 1
ATOM 3004 O O . ASP A 1 423 ? 8.036 33.870 6.486 1.00 22.04 423 ASP A O 1
ATOM 3009 N N . CYS A 1 424 ? 5.831 33.711 6.034 1.00 22.01 424 CYS A N 1
ATOM 3010 C CA . CYS A 1 424 ? 5.560 32.647 7.016 1.00 21.64 424 CYS A CA 1
ATOM 3011 C C . CYS A 1 424 ? 5.688 31.220 6.479 1.00 21.03 424 CYS A C 1
ATOM 3012 O O . CYS A 1 424 ? 5.349 30.271 7.189 1.00 20.51 424 CYS A O 1
ATOM 3015 N N . SER A 1 425 ? 6.190 31.062 5.253 1.00 20.74 425 SER A N 1
ATOM 3016 C CA . SER A 1 425 ? 6.428 29.738 4.659 1.00 20.40 425 SER A CA 1
ATOM 3017 C C . SER A 1 425 ? 7.128 28.755 5.601 1.00 19.63 425 SER A C 1
ATOM 3018 O O . SER A 1 425 ? 6.774 27.573 5.645 1.00 19.51 425 SER A O 1
ATOM 3021 N N . ASP A 1 426 ? 8.102 29.250 6.364 1.00 18.98 426 ASP A N 1
ATOM 3022 C CA . ASP A 1 426 ? 8.875 28.408 7.291 1.00 18.38 426 ASP A CA 1
ATOM 3023 C C . ASP A 1 426 ? 8.103 27.793 8.472 1.00 17.81 426 ASP A C 1
ATOM 3024 O O . ASP A 1 426 ? 8.633 26.904 9.134 1.00 17.57 426 ASP A O 1
ATOM 3029 N N . ILE A 1 427 ? 6.879 28.256 8.736 1.00 17.48 427 ILE A N 1
ATOM 3030 C CA . ILE A 1 427 ? 6.018 27.647 9.769 1.00 17.17 427 ILE A CA 1
ATOM 3031 C C . ILE A 1 427 ? 4.759 26.955 9.223 1.00 17.07 427 ILE A C 1
ATOM 3032 O O . ILE A 1 427 ? 3.981 26.404 10.004 1.00 17.12 427 ILE A O 1
ATOM 3037 N N . LEU A 1 428 ? 4.564 26.969 7.903 1.00 17.11 428 LEU A N 1
ATOM 3038 C CA . LEU A 1 428 ? 3.415 26.309 7.281 1.00 17.11 428 LEU A CA 1
ATOM 3039 C C . LEU A 1 428 ? 3.686 24.822 7.082 1.00 16.43 428 LEU A C 1
ATOM 3040 O O . LEU A 1 428 ? 4.827 24.408 6.857 1.00 16.22 428 LEU A O 1
ATOM 3045 N N . ALA A 1 429 ? 2.620 24.033 7.166 1.00 15.87 429 ALA A N 1
ATOM 3046 C CA . ALA A 1 429 ? 2.671 22.592 6.938 1.00 15.43 429 ALA A CA 1
ATOM 3047 C C . ALA A 1 429 ? 1.484 22.227 6.065 1.00 15.27 429 ALA A C 1
ATOM 3048 O O . ALA A 1 429 ? 0.346 22.534 6.417 1.00 15.47 429 ALA A O 1
ATOM 3050 N N . ASN A 1 430 ? 1.748 21.589 4.927 1.00 14.97 430 ASN A N 1
ATOM 3051 C CA . ASN A 1 430 ? 0.702 21.238 3.973 1.00 14.84 430 ASN A CA 1
ATOM 3052 C C . ASN A 1 430 ? 0.700 19.731 3.722 1.00 14.56 430 ASN A C 1
ATOM 3053 O O . ASN A 1 430 ? 1.557 19.206 3.008 1.00 14.35 430 ASN A O 1
ATOM 3058 N N . GLY A 1 431 ? -0.277 19.048 4.315 1.00 14.30 431 GLY A N 1
ATOM 3059 C CA . GLY A 1 431 ? -0.434 17.606 4.166 1.00 14.31 431 GLY A CA 1
ATOM 3060 C C . GLY A 1 431 ? -0.921 17.138 2.803 1.00 14.60 431 GLY A C 1
ATOM 3061 O O . GLY A 1 431 ? -0.796 15.956 2.492 1.00 14.49 431 GLY A O 1
ATOM 3062 N N . LYS A 1 432 ? -1.487 18.049 2.005 1.00 15.09 432 LYS A N 1
ATOM 3063 C CA . LYS A 1 432 ? -1.894 17.745 0.625 1.00 15.64 432 LYS A CA 1
ATOM 3064 C C . LYS A 1 432 ? -0.683 17.642 -0.295 1.00 15.60 432 LYS A C 1
ATOM 3065 O O . LYS A 1 432 ? -0.527 16.663 -1.021 1.00 15.72 432 LYS A O 1
ATOM 3071 N N . THR A 1 433 ? 0.161 18.670 -0.257 1.00 15.47 433 THR A N 1
ATOM 3072 C CA . THR A 1 433 ? 1.320 18.775 -1.143 1.00 15.57 433 THR A CA 1
ATOM 3073 C C . THR A 1 433 ? 2.584 18.135 -0.569 1.00 15.25 433 THR A C 1
ATOM 3074 O O . THR A 1 433 ? 3.547 17.920 -1.300 1.00 15.50 433 THR A O 1
ATOM 3078 N N . GLY A 1 434 ? 2.587 17.833 0.732 1.00 14.80 434 GLY A N 1
ATOM 3079 C CA . GLY A 1 434 ? 3.766 17.272 1.384 1.00 14.58 434 GLY A CA 1
ATOM 3080 C C . GLY A 1 434 ? 4.894 18.277 1.531 1.00 14.55 434 GLY A C 1
ATOM 3081 O O . GLY A 1 434 ? 6.063 17.907 1.457 1.00 14.45 434 GLY A O 1
ATOM 3082 N N . GLU A 1 435 ? 4.537 19.546 1.734 1.00 14.54 435 GLU A N 1
ATOM 3083 C CA . GLU A 1 435 ? 5.498 20.627 1.924 1.00 14.63 435 GLU A CA 1
ATOM 3084 C C . GLU A 1 435 ? 5.394 21.084 3.362 1.00 14.05 435 GLU A C 1
ATOM 3085 O O . GLU A 1 435 ? 4.336 21.536 3.795 1.00 13.98 435 GLU A O 1
ATOM 3091 N N . TYR A 1 436 ? 6.497 20.960 4.093 1.00 13.57 436 TYR A N 1
ATOM 3092 C CA . TYR A 1 436 ? 6.531 21.228 5.523 1.00 13.29 436 TYR A CA 1
ATOM 3093 C C . TYR A 1 436 ? 7.675 22.194 5.806 1.00 13.45 436 TYR A C 1
ATOM 3094 O O . TYR A 1 436 ? 8.840 21.872 5.567 1.00 13.36 436 TYR A O 1
ATOM 3103 N N . GLY A 1 437 ? 7.333 23.387 6.290 1.00 13.71 437 GLY A N 1
ATOM 3104 C CA . GLY A 1 437 ? 8.322 24.419 6.586 1.00 14.01 437 GLY A CA 1
ATOM 3105 C C . GLY A 1 437 ? 9.308 23.999 7.658 1.00 14.15 437 GLY A C 1
ATOM 3106 O O . GLY A 1 437 ? 8.986 23.178 8.518 1.00 13.81 437 GLY A O 1
ATOM 3107 N N . GLU A 1 438 ? 10.505 24.577 7.608 1.00 14.62 438 GLU A N 1
ATOM 3108 C CA . GLU A 1 438 ? 11.604 24.225 8.514 1.00 15.03 438 GLU A CA 1
ATOM 3109 C C . GLU A 1 438 ? 11.243 24.306 10.000 1.00 14.75 438 GLU A C 1
ATOM 3110 O O . GLU A 1 438 ? 11.738 23.512 10.794 1.00 14.78 438 GLU A O 1
ATOM 3116 N N . PHE A 1 439 ? 10.409 25.276 10.371 1.00 14.55 439 PHE A N 1
ATOM 3117 C CA . PHE A 1 439 ? 10.002 25.454 11.768 1.00 14.37 439 PHE A CA 1
ATOM 3118 C C . PHE A 1 439 ? 8.531 25.120 12.015 1.00 14.02 439 PHE A C 1
ATOM 3119 O O . PHE A 1 439 ? 7.978 25.494 13.047 1.00 13.82 439 PHE A O 1
ATOM 3127 N N . SER A 1 440 ? 7.915 24.362 11.106 1.00 13.69 440 SER A N 1
ATOM 3128 C CA . SER A 1 440 ? 6.501 23.989 11.243 1.00 13.64 440 SER A CA 1
ATOM 3129 C C . SER A 1 440 ? 6.262 22.961 12.360 1.00 13.62 440 SER A C 1
ATOM 3130 O O . SER A 1 440 ? 5.125 22.751 12.774 1.00 13.51 440 SER A O 1
ATOM 3133 N N . ASP A 1 441 ? 7.335 22.325 12.825 1.00 13.80 441 ASP A N 1
ATOM 3134 C CA . ASP A 1 441 ? 7.290 21.412 13.973 1.00 13.96 441 ASP A CA 1
ATOM 3135 C C . ASP A 1 441 ? 7.430 22.081 15.347 1.00 14.06 441 ASP A C 1
ATOM 3136 O O . ASP A 1 441 ? 7.376 21.399 16.369 1.00 13.88 441 ASP A O 1
ATOM 3141 N N . CYS A 1 442 ? 7.625 23.396 15.390 1.00 14.32 442 CYS A N 1
ATOM 3142 C CA . CYS A 1 442 ? 7.719 24.097 16.672 1.00 14.62 442 CYS A CA 1
ATOM 3143 C C . CYS A 1 442 ? 6.326 24.433 17.206 1.00 14.38 442 CYS A C 1
ATOM 3144 O O . CYS A 1 442 ? 5.328 24.287 16.499 1.00 14.06 442 CYS A O 1
ATOM 3147 N N . SER A 1 443 ? 6.261 24.841 18.471 1.00 14.27 443 SER A N 1
ATOM 3148 C CA . SER A 1 443 ? 4.982 25.165 19.107 1.00 14.29 443 SER A CA 1
ATOM 3149 C C . SER A 1 443 ? 4.380 26.423 18.486 1.00 14.40 443 SER A C 1
ATOM 3150 O O . SER A 1 443 ? 5.091 27.220 17.869 1.00 14.26 443 SER A O 1
ATOM 3153 N N . VAL A 1 444 ? 3.075 26.613 18.667 1.00 14.52 444 VAL A N 1
ATOM 3154 C CA . VAL A 1 444 ? 2.391 27.768 18.068 0.50 14.83 444 VAL A CA 1
ATOM 3155 C C . VAL A 1 444 ? 3.001 29.099 18.549 1.00 15.21 444 VAL A C 1
ATOM 3156 O O . VAL A 1 444 ? 3.142 30.031 17.761 1.00 15.10 444 VAL A O 1
ATOM 3160 N N . GLU A 1 445 ? 3.415 29.158 19.814 1.00 15.48 445 GLU A N 1
ATOM 3161 C CA . GLU A 1 445 ? 4.009 30.373 20.387 1.00 16.04 445 GLU A CA 1
ATOM 3162 C C . GLU A 1 445 ? 5.416 30.612 19.837 1.00 15.55 445 GLU A C 1
ATOM 3163 O O . GLU A 1 445 ? 5.794 31.753 19.580 1.00 15.47 445 GLU A O 1
ATOM 3169 N N . GLN A 1 446 ? 6.185 29.536 19.667 1.00 14.92 446 GLN A N 1
ATOM 3170 C CA . GLN A 1 446 ? 7.502 29.612 19.024 1.00 14.71 446 GLN A CA 1
ATOM 3171 C C . GLN A 1 446 ? 7.386 30.067 17.573 1.00 14.48 446 GLN A C 1
ATOM 3172 O O . GLN A 1 446 ? 8.165 30.904 17.118 1.00 14.28 446 GLN A O 1
ATOM 3178 N N . LYS A 1 447 ? 6.404 29.519 16.860 1.00 14.22 447 LYS A N 1
ATOM 3179 C CA . LYS A 1 447 ? 6.131 29.918 15.475 1.00 14.24 447 LYS A CA 1
ATOM 3180 C C . LYS A 1 447 ? 5.801 31.405 15.361 1.00 14.32 447 LYS A C 1
ATOM 3181 O O . LYS A 1 447 ? 6.331 32.093 14.491 1.00 14.22 447 LYS A O 1
ATOM 3187 N N . LEU A 1 448 ? 4.932 31.891 16.243 1.00 14.27 448 LEU A N 1
ATOM 3188 C CA . LEU A 1 448 ? 4.543 33.304 16.246 1.00 14.54 448 LEU A CA 1
ATOM 3189 C C . LEU A 1 448 ? 5.717 34.205 16.642 1.00 14.50 448 LEU A C 1
ATOM 3190 O O . LEU A 1 448 ? 5.919 35.258 16.036 1.00 14.52 448 LEU A O 1
ATOM 3195 N N . SER A 1 449 ? 6.493 33.778 17.640 1.00 14.22 449 SER A N 1
ATOM 3196 C CA . SER A 1 449 ? 7.703 34.496 18.064 1.00 14.36 449 SER A CA 1
ATOM 3197 C C . SER A 1 449 ? 8.726 34.645 16.937 1.00 14.29 449 SER A C 1
ATOM 3198 O O . SER A 1 449 ? 9.330 35.705 16.777 1.00 14.43 449 SER A O 1
ATOM 3201 N N . LEU A 1 450 ? 8.913 33.583 16.156 1.00 13.98 450 LEU A N 1
ATOM 3202 C CA . LEU A 1 450 ? 9.808 33.623 14.997 1.00 14.03 450 LEU A CA 1
ATOM 3203 C C . LEU A 1 450 ? 9.406 34.715 14.006 1.00 14.28 450 LEU A C 1
ATOM 3204 O O . LEU A 1 450 ? 10.254 35.487 13.554 1.00 14.30 450 LEU A O 1
ATOM 3209 N N . GLN A 1 451 ? 8.113 34.793 13.699 1.00 14.40 451 GLN A N 1
ATOM 3210 C CA . GLN A 1 451 ? 7.607 35.784 12.744 1.00 14.81 451 GLN A CA 1
ATOM 3211 C C . GLN A 1 451 ? 7.695 37.201 13.304 1.00 15.22 451 GLN A C 1
ATOM 3212 O O . GLN A 1 451 ? 8.058 38.126 12.576 1.00 15.41 451 GLN A O 1
ATOM 3218 N N . LEU A 1 452 ? 7.373 37.364 14.586 1.00 15.41 452 LEU A N 1
ATOM 3219 C CA . LEU A 1 452 ? 7.518 38.663 15.257 1.00 15.94 452 LEU A CA 1
ATOM 3220 C C . LEU A 1 452 ? 8.972 39.141 15.253 1.00 16.16 452 LEU A C 1
ATOM 3221 O O . LEU A 1 452 ? 9.241 40.318 14.999 1.00 16.42 452 LEU A O 1
ATOM 3226 N N . SER A 1 453 ? 9.899 38.227 15.534 1.00 16.11 453 SER A N 1
ATOM 3227 C CA . SER A 1 453 ? 11.334 38.524 15.504 1.00 16.43 453 SER A CA 1
ATOM 3228 C C . SER A 1 453 ? 11.844 38.863 14.102 1.00 16.75 453 SER A C 1
ATOM 3229 O O . SER A 1 453 ? 12.714 39.723 13.951 1.00 17.02 453 SER A O 1
ATOM 3232 N N . LYS A 1 454 ? 11.312 38.182 13.088 1.00 16.95 454 LYS A N 1
ATOM 3233 C CA . LYS A 1 454 ? 11.634 38.486 11.690 1.00 17.34 454 LYS A CA 1
ATOM 3234 C C . LYS A 1 454 ? 11.130 39.872 11.297 1.00 17.81 454 LYS A C 1
ATOM 3235 O O . LYS A 1 454 ? 11.890 40.681 10.761 1.00 18.18 454 LYS A O 1
ATOM 3241 N N . TYR A 1 456 ? 10.800 42.436 13.610 1.00 24.08 456 TYR A N 1
ATOM 3242 C CA . TYR A 1 456 ? 11.725 43.237 14.407 1.00 24.49 456 TYR A CA 1
ATOM 3243 C C . TYR A 1 456 ? 13.035 43.465 13.652 1.00 24.76 456 TYR A C 1
ATOM 3244 O O . TYR A 1 456 ? 13.509 44.598 13.560 1.00 25.01 456 TYR A O 1
ATOM 3253 N N . CYS A 1 457 ? 13.610 42.392 13.112 1.00 24.72 457 CYS A N 1
ATOM 3254 C CA . CYS A 1 457 ? 14.859 42.478 12.348 1.00 25.10 457 CYS A CA 1
ATOM 3255 C C . CYS A 1 457 ? 14.622 43.089 10.969 1.00 25.29 457 CYS A C 1
ATOM 3256 O O . CYS A 1 457 ? 15.394 43.938 10.519 1.00 25.76 457 CYS A O 1
ATOM 3259 N N . ILE A 1 459 ? 12.442 45.781 10.289 1.00 31.35 459 ILE A N 1
ATOM 3260 C CA . ILE A 1 459 ? 12.446 47.175 10.725 1.00 31.90 459 ILE A CA 1
ATOM 3261 C C . ILE A 1 459 ? 13.883 47.617 11.011 1.00 32.10 459 ILE A C 1
ATOM 3262 O O . ILE A 1 459 ? 14.345 48.630 10.479 1.00 32.53 459 ILE A O 1
ATOM 3267 N N . GLY A 1 460 ? 14.575 46.856 11.856 1.00 31.91 460 GLY A N 1
ATOM 3268 C CA . GLY A 1 460 ? 15.991 47.087 12.147 1.00 32.07 460 GLY A CA 1
ATOM 3269 C C . GLY A 1 460 ? 16.289 48.309 13.000 1.00 32.55 460 GLY A C 1
ATOM 3270 O O . GLY A 1 460 ? 17.318 48.962 12.808 1.00 32.87 460 GLY A O 1
ATOM 3271 N N . ALA A 1 461 ? 15.401 48.613 13.946 1.00 32.74 461 ALA A N 1
ATOM 3272 C CA . ALA A 1 461 ? 15.593 49.739 14.868 1.00 33.30 461 ALA A CA 1
ATOM 3273 C C . ALA A 1 461 ? 16.644 49.430 15.937 1.00 33.38 461 ALA A C 1
ATOM 3274 O O . ALA A 1 461 ? 17.375 50.328 16.358 1.00 33.96 461 ALA A O 1
ATOM 3276 N N . ASN A 1 462 ? 16.705 48.167 16.372 1.00 32.90 462 ASN A N 1
ATOM 3277 C CA . ASN A 1 462 ? 17.654 47.705 17.396 1.00 32.84 462 ASN A CA 1
ATOM 3278 C C . ASN A 1 462 ? 17.462 48.450 18.729 1.00 32.87 462 ASN A C 1
ATOM 3279 O O . ASN A 1 462 ? 18.429 48.824 19.401 1.00 33.31 462 ASN A O 1
ATOM 3284 N N . ASP A 1 463 ? 16.195 48.643 19.095 1.00 32.35 463 ASP A N 1
ATOM 3285 C CA . ASP A 1 463 ? 15.802 49.443 20.265 1.00 32.33 463 ASP A CA 1
ATOM 3286 C C . ASP A 1 463 ? 14.999 48.647 21.308 1.00 31.66 463 ASP A C 1
ATOM 3287 O O . ASP A 1 463 ? 14.412 49.235 22.217 1.00 32.02 463 ASP A O 1
ATOM 3292 N N . ARG A 1 464 ? 14.975 47.318 21.160 1.00 30.51 464 ARG A N 1
ATOM 3293 C CA . ARG A 1 464 ? 14.259 46.401 22.065 1.00 29.88 464 ARG A CA 1
ATOM 3294 C C . ARG A 1 464 ? 12.731 46.585 22.120 1.00 29.29 464 ARG A C 1
ATOM 3295 O O . ARG A 1 464 ? 12.085 46.106 23.058 1.00 29.25 464 ARG A O 1
ATOM 3303 N N . HIS A 1 465 ? 12.160 47.244 21.110 1.00 28.70 465 HIS A N 1
ATOM 3304 C CA . HIS A 1 465 ? 10.718 47.467 21.026 1.00 28.29 465 HIS A CA 1
ATOM 3305 C C . HIS A 1 465 ? 10.151 46.503 19.989 1.00 27.01 465 HIS A C 1
ATOM 3306 O O . HIS A 1 465 ? 10.329 46.698 18.786 1.00 26.73 465 HIS A O 1
ATOM 3313 N N . CYS A 1 466 ? 9.486 45.454 20.464 1.00 25.88 466 CYS A N 1
ATOM 3314 C CA . CYS A 1 466 ? 8.957 44.417 19.580 1.00 24.87 466 CYS A CA 1
ATOM 3315 C C . CYS A 1 466 ? 7.700 44.919 18.871 1.00 24.80 466 CYS A C 1
ATOM 3316 O O . CYS A 1 466 ? 6.817 45.482 19.523 1.00 25.01 466 CYS A O 1
ATOM 3319 N N . PRO A 1 467 ? 7.604 44.717 17.538 1.00 24.35 467 PRO A N 1
ATOM 3320 C CA . PRO A 1 467 ? 6.563 45.387 16.751 1.00 24.54 467 PRO A CA 1
ATOM 3321 C C . PRO A 1 467 ? 5.174 44.724 16.801 1.00 24.32 467 PRO A C 1
ATOM 3322 O O . PRO A 1 467 ? 4.559 44.476 15.761 1.00 24.22 467 PRO A O 1
ATOM 3326 N N . LEU A 1 468 ? 4.680 44.468 18.011 1.00 24.41 468 LEU A N 1
ATOM 3327 C CA . LEU A 1 468 ? 3.329 43.959 18.221 1.00 24.42 468 LEU A CA 1
ATOM 3328 C C . LEU A 1 468 ? 2.858 44.373 19.613 1.00 24.95 468 LEU A C 1
ATOM 3329 O O . LEU A 1 468 ? 3.516 44.064 20.609 1.00 24.86 468 LEU A O 1
ATOM 3334 N N . ASN A 1 469 ? 1.729 45.079 19.667 1.00 25.50 469 ASN A N 1
ATOM 3335 C CA . ASN A 1 469 ? 1.163 45.572 20.923 1.00 26.12 469 ASN A CA 1
ATOM 3336 C C . ASN A 1 469 ? 0.266 44.500 21.551 1.00 25.88 469 ASN A C 1
ATOM 3337 O O . ASN A 1 469 ? -0.880 44.307 21.134 1.00 26.14 469 ASN A O 1
ATOM 3342 N N . ASP A 1 470 ? 0.815 43.786 22.531 1.00 25.56 470 ASP A N 1
ATOM 3343 C CA . ASP A 1 470 ? 0.066 42.803 23.318 1.00 25.27 470 ASP A CA 1
ATOM 3344 C C . ASP A 1 470 ? 0.841 42.509 24.601 1.00 25.09 470 ASP A C 1
ATOM 3345 O O . ASP A 1 470 ? 2.073 42.478 24.585 1.00 24.76 470 ASP A O 1
ATOM 3350 N N . LYS A 1 471 ? 0.122 42.279 25.700 1.00 25.07 471 LYS A N 1
ATOM 3351 C CA . LYS A 1 471 ? 0.759 42.045 27.010 1.00 25.15 471 LYS A CA 1
ATOM 3352 C C . LYS A 1 471 ? 1.655 40.792 27.041 1.00 24.25 471 LYS A C 1
ATOM 3353 O O . LYS A 1 471 ? 2.623 40.744 27.803 1.00 24.21 471 LYS A O 1
ATOM 3359 N N . ASN A 1 472 ? 1.345 39.804 26.198 1.00 23.25 472 ASN A N 1
ATOM 3360 C CA . ASN A 1 472 ? 2.130 38.567 26.117 1.00 22.44 472 ASN A CA 1
ATOM 3361 C C . ASN A 1 472 ? 3.457 38.712 25.359 1.00 21.83 472 ASN A C 1
ATOM 3362 O O . ASN A 1 472 ? 4.311 37.834 25.458 1.00 21.42 472 ASN A O 1
ATOM 3367 N N . VAL A 1 473 ? 3.621 39.800 24.604 1.00 21.51 473 VAL A N 1
ATOM 3368 C CA . VAL A 1 473 ? 4.867 40.077 23.881 1.00 21.16 473 VAL A CA 1
ATOM 3369 C C . VAL A 1 473 ? 5.918 40.624 24.847 1.00 21.34 473 VAL A C 1
ATOM 3370 O O . VAL A 1 473 ? 5.610 41.476 25.678 1.00 21.63 473 VAL A O 1
ATOM 3374 N N . TYR A 1 474 ? 7.152 40.135 24.731 1.00 20.97 474 TYR A N 1
ATOM 3375 C CA . TYR A 1 474 ? 8.278 40.678 25.496 1.00 21.32 474 TYR A CA 1
ATOM 3376 C C . TYR A 1 474 ? 9.588 40.552 24.726 1.00 21.26 474 TYR A C 1
ATOM 3377 O O . TYR A 1 474 ? 9.754 39.639 23.909 1.00 20.64 474 TYR A O 1
ATOM 3386 N N . PHE A 1 475 ? 10.508 41.480 24.982 1.00 21.86 475 PHE A N 1
ATOM 3387 C CA . PHE A 1 475 ? 11.860 41.380 24.451 1.00 22.11 475 PHE A CA 1
ATOM 3388 C C . PHE A 1 475 ? 12.645 40.369 25.280 1.00 22.31 475 PHE A C 1
ATOM 3389 O O . PHE A 1 475 ? 12.655 40.435 26.509 1.00 22.37 475 PHE A O 1
ATOM 3397 N N . ASN A 1 476 ? 13.308 39.448 24.592 1.00 22.43 476 ASN A N 1
ATOM 3398 C CA . ASN A 1 476 ? 14.079 38.386 25.223 1.00 22.89 476 ASN A CA 1
ATOM 3399 C C . ASN A 1 476 ? 15.513 38.852 25.424 1.00 23.81 476 ASN A C 1
ATOM 3400 O O . ASN A 1 476 ? 16.271 38.966 24.461 1.00 23.76 476 ASN A O 1
ATOM 3405 N N . LEU A 1 477 ? 15.879 39.114 26.677 1.00 24.88 477 LEU A N 1
ATOM 3406 C CA . LEU A 1 477 ? 17.224 39.597 27.009 1.00 25.93 477 LEU A CA 1
ATOM 3407 C C . LEU A 1 477 ? 18.335 38.573 26.736 1.00 26.58 477 LEU A C 1
ATOM 3408 O O . LEU A 1 477 ? 19.488 38.963 26.543 1.00 26.82 477 LEU A O 1
ATOM 3413 N N . GLU A 1 478 ? 17.990 37.283 26.710 1.00 27.39 478 GLU A N 1
ATOM 3414 C CA . GLU A 1 478 ? 18.943 36.227 26.333 1.00 28.23 478 GLU A CA 1
ATOM 3415 C C . GLU A 1 478 ? 19.447 36.348 24.884 1.00 28.62 478 GLU A C 1
ATOM 3416 O O . GLU A 1 478 ? 20.557 35.903 24.584 1.00 28.69 478 GLU A O 1
ATOM 3422 N N . SER A 1 479 ? 18.646 36.951 24.000 1.00 29.22 479 SER A N 1
ATOM 3423 C CA . SER A 1 479 ? 19.055 37.210 22.607 1.00 29.71 479 SER A CA 1
ATOM 3424 C C . SER A 1 479 ? 20.289 38.113 22.483 1.00 30.93 479 SER A C 1
ATOM 3425 O O . SER A 1 479 ? 21.057 37.985 21.527 1.00 30.96 479 SER A O 1
ATOM 3428 N N . LEU A 1 480 ? 20.460 39.023 23.442 1.00 32.38 480 LEU A N 1
ATOM 3429 C CA . LEU A 1 480 ? 21.614 39.927 23.481 1.00 33.64 480 LEU A CA 1
ATOM 3430 C C . LEU A 1 480 ? 22.931 39.223 23.836 1.00 34.60 480 LEU A C 1
ATOM 3431 O O . LEU A 1 480 ? 24.004 39.724 23.495 1.00 35.08 480 LEU A O 1
ATOM 3436 N N . GLN A 1 481 ? 22.848 38.076 24.516 1.00 35.58 481 GLN A N 1
ATOM 3437 C CA . GLN A 1 481 ? 24.038 37.336 24.949 1.00 36.55 481 GLN A CA 1
ATOM 3438 C C . GLN A 1 481 ? 24.617 36.589 23.737 1.00 36.81 481 GLN A C 1
ATOM 3439 O O . GLN A 1 481 ? 23.960 35.692 23.201 1.00 36.77 481 GLN A O 1
ATOM 3445 N N . PRO A 1 482 ? 25.844 36.950 23.296 1.00 37.52 482 PRO A N 1
ATOM 3446 C CA . PRO A 1 482 ? 26.365 36.414 22.035 1.00 37.40 482 PRO A CA 1
ATOM 3447 C C . PRO A 1 482 ? 26.943 34.999 22.147 1.00 37.27 482 PRO A C 1
ATOM 3448 O O . PRO A 1 482 ? 26.645 34.271 23.098 1.00 37.51 482 PRO A O 1
ATOM 3452 N N . CYS A 1 489 ? 23.809 25.915 17.880 1.00 35.05 489 CYS A N 1
ATOM 3453 C CA . CYS A 1 489 ? 22.566 26.675 18.013 1.00 34.77 489 CYS A CA 1
ATOM 3454 C C . CYS A 1 489 ? 22.691 28.075 17.413 1.00 35.16 489 CYS A C 1
ATOM 3455 O O . CYS A 1 489 ? 23.450 28.294 16.466 1.00 35.60 489 CYS A O 1
#

Foldseek 3Di:
DLVLAAAWDWDWAFIARPPPQFTAFFLAFEDFDADCVPPDDRGDAQLLPCVRLVQCVVLVLLLVGQEYEYEDDDLVGARCNNLVVSSVSNHAYEYELADPVQAQALVAGFAAPRNLVSSLSVCVSPQQRSRHQAYELHAASPADLVRLLNVLSSLLSQVQSQVSLVPDPGDNHFYAHEHEPYPQCPLQSLLQQQFDDTHHQEYAYQDEQDFAPDDCPGSCVVVVLVSQVVRGYAYAHQEYFHPPDPPGLPCVLVVCQDDSNLARHSYYYYYHDEDDVPRRHQWYQDPVRHTHGDPNSVNSSVSSVPRDHDGDGNVVVVVDGRHRDDDDPSRHQADSQHDDDHDPVVLVVLVQAFFKFFDDVVVLVVLCVVLCVVDPLLQQDATRRVNRHHVCVRYDSRSSSSVSQSCCVCPPPPSDGPDDDPRMGTDPSNVVDD

Sequence (434 aa):
SFEKTPAIKIVGNKFFDSESGEQFFIKGIAYQLQRSGAFETSYIDALADPKICLRDIPFLKMLGVNTLRVYAIDPTKSHDICMEALSAEGMYVLLDLSEPDISINRENPSWDVHIFERYKSVIDAMSSFPNLLGYFAGNEVTNDHTNTFASPFVKAAIRDAKEYISHSNHRKIPVGYSTNDDAMTRDNLARYFVCGDVKADFYGINMYEWCGYSTYGTSGYRERTKEFEGYPIPVFFSEFGCNLVRPRPFTEVSALYGNKMSSVWSGGLAYMYFEEENEYGVVKINDNDGVDILPDFKNLKKEFAKADPKGITEEEYLTESVECPHIAVGVWEANEKLPETPDRSKCACLDEILPCEIVPFGKYEEYFSYLCSKVDCSDILANGKTGEYGEFSDCSVEQKLSLQLSKYCIGANDRHCPLNDKNVYFNLESLQPC

Nearest PDB structures (foldseek):
  5o9q-assembly1_A  TM=1.002E+00  e=2.214E-96  Saccharomyces cerevisiae S288C
  5o9p-assembly1_A  TM=9.989E-01  e=1.137E-91  Saccharomyces cerevisiae S288C
  2w62-assembly1_A  TM=1.000E+00  e=1.632E-91  Saccharomyces cerevisiae
  5oa2-assembly3_C  TM=9.890E-01  e=2.151E-89  Saccharomyces cerevisiae S288C
  2w61-assembly1_A  TM=9.746E-01  e=1.162E-88  Saccharomyces cerevisiae

Radius of gyration: 23.51 Å; Cα contacts (8 Å, |Δi|>4): 893; chains: 1; bounding box: 59×72×53 Å